Protein AF-A0A0K1E792-F1 (afdb_monomer_lite)

Secondary structure (DSSP, 8-state):
---------------S------STTSB-EEEE--SSS--EEEEEEESSSSPEEEEEEEE-SSSS-EEEEEEEE-GGG-S--EEEEEE-SSTTTT-EEEEEEETTEEEEEEE-SSTTPPPPPPEEEES-B-S--EEEE-SSTTTT-EEEEEEBTTSBEEEEEE-SSSTT--EEEEEEE-GGG-B--EEEEEEE-GGGTTEEEEEEEETTEEEEEEE-TTSPBPPPEEEEESB-S--EEEE-SSTTTT-EEEEEEBSSSSEEEEEE-TTSTT--EEEEEEE-GGG-S--EEEEE--TTS-TT-EEEEEEETTEEEEEEEETTEEEEEEEEEPPPPPPPPPPP----------PPPPPPPPPP---------------PPPP-PPPP------------------------------------------PPP--------PPPTTSPPSSEEEEEEEEEE---TTTS-SS-EEETTEEE---SSEEEEEEEEESSSEETPPBPSS--EEEEEEEPPPPPTTSSBSS-GGGGGGTTHHHHHHHHHTT-EEEEE--TTS-SSS-HHHHHHHHHHHHHHHHHH-SSTT-EEEEEEEEEEETTHHHHHHHHHH-TT-SS-EEEEEEESPPPGGG-----TT--SEEEEEE--SS-PPPPP---S---S-PPPPEEEEEETT--TTTT--SS-BPP----TTPPPHHHHHHHHHHHHHHHHHHHHH----HHHHHTSS--GGGGGG--EEEEE--

Organism: Chondromyces crocatus (NCBI:txid52)

InterPro domains:
  IPR017395 Chlorophyllase-like [PF07224] (533-620)
  IPR029058 Alpha/Beta hydrolase fold [G3DSA:3.40.50.1820] (470-738)
  IPR029058 Alpha/Beta hydrolase fold [SSF53474] (480-720)

pLDDT: mean 71.21, std 24.06, range [18.78, 97.94]

Sequence (747 aa):
MPPSKQRRVCAMPIRNSGFFVQSAGRGGFFLQDGAGRDGAELLVPLDGPPYGIAHHVLDTSSDPPVWRYVNTFGAELGPVDAVSLIRSNFGDPGNLEVAARAGDRLALFWRPAELGATWSSAYPLTSGVTGAPALIQGTWGHRGCFELVTPISAGGLAHWVRDNDTSGLPWRGPVLIGAGVGRLDAVALVQSNLGGAGHLEVIARRGDTLMHCWCGPDRVWSEPTEILSGVSGRPALLQGRTGKRGHFELVAPLKVAGVGHWVRDNDDPALPWRGPQIFATELGRCAEVSLLQRAGGPPSRLEAVVVAGDHVAHFSRDTAGWFRRAIFSSMPPPRPTPGPTATPGGPSSIRLPEAPSMPTESAAPSSTMRQEAVFEPPTGSPPSETTPPHAAPSPSTAPATSAVPSHIAPATSATPSHTAQVTKPEPVPHVRASSPAVPSPLRAGRHAAGFRRLTDVPLSEDACYADARPFEGLVYQSPERMTALLYYPAQASGEGAAVATEAPFPVVALAHTRRLQGEGGRDDTTQDYRQLSGLMAHLARHGFVVIAPDLSWLTPEEGPVRRAAALRDALAHLRAGSRGLLLADFERVGLLGHGLGGTAALGLALDRESLFDVRAVALLAPPDAAQSGHHLAGLPPTLELRSLTDGSLPERPHASSALADTVPAPRHLVTVPGVTPYGYTTSLDLQAPSGGASALPRRAQQQIAKAYVTAFFTHYLRGEDHLAWLSGDASLTELAELELQVHVEAR

Radius of gyration: 35.75 Å; chains: 1; bounding box: 99×103×109 Å

Foldseek 3Di:
DDDDDDDDPPPDDPPDDFDDPPDQQADKDKAQDPFPDRKIKIWHADPDPLGAIWIWMWAVVDVVIDIDTDDGDDSVLPGWRYKEWDFFVPAVVGKIKIWIDRPQWIWIWIWHPDDPTDIDHTDTDDGFFAEHKEWDFWDPDDRGKIWIWGWGNLFAIFIKIFDPVDPPRDIDDGDGAQSVVGGWYEKEWDFFCPPNGTKIWMWTHDPFWIWIWIADPVRDIDHTDTQDGFFAAYKYWDFFPPDPRGWIWIWTWGPWAFIFIWIQPPNDPVRHIDDGQGDRRLLTGWHDKYKDDDPPDDRQWIKMWTHHNQKIWIWIADPVGIDTDDIRGGDDDPDPDPDPDDDDDDDDDDDDDDDDDDDDDDDDDDDDDDDDDDDDDDDDDDDDDDDDDDDDDDDDDDDDDDDDDDDDDDDDDDDDDDDDDDDDDDDDDDDDDDDDDDDFLLDFFQFAKEKEKDFAQAADPLLFDPDWDDDPNDTFGDDRGWIKMKIAGANHYYYPGFHDPPDDFEEEQEEFDQADVPPFDDDDSQVRLQFQVVLNRSVRSNRYIYMGIRPSSPDLPDDLRNLLRRSLSRVVVCVSVVPDRRRYDQQQYEYEAAASRLSSRVNNQPPPSRSGPHQEYEYHAYDDCPPPPDDQPRGHEYEYEHEDDDDDDPDDPDDDDDDPDDFHHKYKYKYAYADDSSLLTDDDPTDWPPTPPTHDGSVLSVSVCSRQVSLRSCCRRVVRDSVCPRAVVDDDPVCPVRPMDIHMDGD

Structure (mmCIF, N/CA/C/O backbone):
data_AF-A0A0K1E792-F1
#
_entry.id   AF-A0A0K1E792-F1
#
loop_
_atom_site.group_PDB
_atom_site.id
_atom_site.type_symbol
_atom_site.label_atom_id
_atom_site.label_alt_id
_atom_site.label_comp_id
_atom_site.label_asym_id
_atom_site.label_entity_id
_atom_site.label_seq_id
_atom_site.pdbx_PDB_ins_code
_atom_site.Cartn_x
_atom_site.Cartn_y
_atom_site.Cartn_z
_atom_site.occupancy
_atom_site.B_iso_or_equiv
_atom_site.auth_seq_id
_atom_site.auth_comp_id
_atom_site.auth_asym_id
_atom_site.auth_atom_id
_atom_site.pdbx_PDB_model_num
ATOM 1 N N . MET A 1 1 ? 13.177 46.938 31.986 1.00 23.97 1 MET A N 1
ATOM 2 C CA . MET A 1 1 ? 12.196 47.386 30.971 1.00 23.97 1 MET A CA 1
ATOM 3 C C . MET A 1 1 ? 12.826 47.277 29.577 1.00 23.97 1 MET A C 1
ATOM 5 O O . MET A 1 1 ? 14.045 47.319 29.510 1.00 23.97 1 MET A O 1
ATOM 9 N N . PRO A 1 2 ? 12.018 47.029 28.529 1.00 42.31 2 PRO A N 1
ATOM 10 C CA . PRO A 1 2 ? 12.242 46.070 27.423 1.00 42.31 2 PRO A CA 1
ATOM 11 C C . PRO A 1 2 ? 12.508 46.823 26.077 1.00 42.31 2 PRO A C 1
ATOM 13 O O . PRO A 1 2 ? 12.921 47.977 26.181 1.00 42.31 2 PRO A O 1
ATOM 16 N N . PRO A 1 3 ? 12.247 46.317 24.835 1.00 43.00 3 PRO A N 1
ATOM 17 C CA . PRO A 1 3 ? 11.806 44.984 24.387 1.00 43.00 3 PRO A CA 1
ATOM 18 C C . PRO A 1 3 ? 12.484 44.373 23.127 1.00 43.00 3 PRO A C 1
ATOM 20 O O . PRO A 1 3 ? 13.166 45.013 22.331 1.00 43.00 3 PRO A O 1
ATOM 23 N N . SER A 1 4 ? 12.148 43.090 22.954 1.00 34.94 4 SER A N 1
ATOM 24 C CA . SER A 1 4 ? 12.093 42.228 21.762 1.00 34.94 4 SER A CA 1
ATOM 25 C C . SER A 1 4 ? 11.655 42.857 20.428 1.00 34.94 4 SER A C 1
ATOM 27 O O . SER A 1 4 ? 10.720 43.659 20.409 1.00 34.94 4 SER A O 1
ATOM 29 N N . LYS A 1 5 ? 12.139 42.298 19.303 1.00 30.56 5 LYS A N 1
ATOM 30 C CA . LYS A 1 5 ? 11.354 42.162 18.056 1.00 30.56 5 LYS A CA 1
ATOM 31 C C . LYS A 1 5 ? 11.603 40.821 17.350 1.00 30.56 5 LYS A C 1
ATOM 33 O O . LYS A 1 5 ? 12.658 40.594 16.772 1.00 30.56 5 LYS A O 1
ATOM 38 N N . GLN A 1 6 ? 10.560 39.988 17.352 1.00 31.11 6 GLN A N 1
ATOM 39 C CA . GLN A 1 6 ? 10.289 38.955 16.350 1.00 31.11 6 GLN A CA 1
ATOM 40 C C . GLN A 1 6 ? 10.282 39.555 14.934 1.00 31.11 6 GLN A C 1
ATOM 42 O O . GLN A 1 6 ? 9.722 40.635 14.721 1.00 31.11 6 GLN A O 1
ATOM 47 N N . ARG A 1 7 ? 10.752 38.795 13.940 1.00 25.19 7 ARG A N 1
ATOM 48 C CA . ARG A 1 7 ? 10.261 38.905 12.558 1.00 25.19 7 ARG A CA 1
ATOM 49 C C . ARG A 1 7 ? 9.974 37.521 11.975 1.00 25.19 7 ARG A C 1
ATOM 51 O O . ARG A 1 7 ? 10.865 36.824 11.521 1.00 25.19 7 ARG A O 1
ATOM 58 N N . ARG A 1 8 ? 8.682 37.183 12.051 1.00 22.83 8 ARG A N 1
ATOM 59 C CA . ARG A 1 8 ? 7.845 36.452 11.084 1.00 22.83 8 ARG A CA 1
ATOM 60 C C . ARG A 1 8 ? 8.597 35.599 10.053 1.00 22.83 8 ARG A C 1
ATOM 62 O O . ARG A 1 8 ? 9.017 36.115 9.021 1.00 22.83 8 ARG A O 1
ATOM 69 N N . VAL A 1 9 ? 8.604 34.285 10.269 1.00 22.42 9 VAL A N 1
ATOM 70 C CA . VAL A 1 9 ? 8.662 33.321 9.165 1.00 22.42 9 VAL A CA 1
ATOM 71 C C . VAL A 1 9 ? 7.281 33.333 8.520 1.00 22.42 9 VAL A C 1
ATOM 73 O O . VAL A 1 9 ? 6.304 32.828 9.068 1.00 22.42 9 VAL A O 1
ATOM 76 N N . CYS A 1 10 ? 7.187 34.032 7.394 1.00 19.72 10 CYS A N 1
ATOM 77 C CA . CYS A 1 10 ? 6.029 33.991 6.522 1.00 19.72 10 CYS A CA 1
ATOM 78 C C . CYS A 1 10 ? 6.083 32.639 5.801 1.00 19.72 10 CYS A C 1
ATOM 80 O O . CYS A 1 10 ? 6.812 32.492 4.824 1.00 19.72 10 CYS A O 1
ATOM 82 N N . ALA A 1 11 ? 5.357 31.640 6.304 1.00 25.50 11 ALA A N 1
ATOM 83 C CA . ALA A 1 11 ? 5.005 30.476 5.507 1.00 25.50 11 ALA A CA 1
ATOM 84 C C . ALA A 1 11 ? 4.045 30.963 4.412 1.00 25.50 11 ALA A C 1
ATOM 86 O O . ALA A 1 11 ? 2.841 31.088 4.635 1.00 25.50 11 ALA A O 1
ATOM 87 N N . MET A 1 12 ? 4.594 31.339 3.255 1.00 18.78 12 MET A N 1
ATOM 88 C CA . MET A 1 12 ? 3.795 31.498 2.048 1.00 18.78 12 MET A CA 1
ATOM 89 C C . MET A 1 12 ? 3.723 30.151 1.321 1.00 18.78 12 MET A C 1
ATOM 91 O O . MET A 1 12 ? 4.742 29.477 1.174 1.00 18.78 12 MET A O 1
ATOM 95 N N . PRO A 1 13 ? 2.515 29.742 0.905 1.00 23.14 13 PRO A N 1
ATOM 96 C CA . PRO A 1 13 ? 2.247 28.424 0.357 1.00 23.14 13 PRO A CA 1
ATOM 97 C C . PRO A 1 13 ? 2.911 28.253 -1.007 1.00 23.14 13 PRO A C 1
ATOM 99 O O . PRO A 1 13 ? 2.948 29.186 -1.811 1.00 23.14 13 PRO A O 1
ATOM 102 N N . ILE A 1 14 ? 3.351 27.025 -1.282 1.00 25.30 14 ILE A N 1
ATOM 103 C CA . ILE A 1 14 ? 3.691 26.549 -2.622 1.00 25.30 14 ILE A CA 1
ATOM 104 C C . ILE A 1 14 ? 2.442 26.747 -3.494 1.00 25.30 14 ILE A C 1
ATOM 106 O O . ILE A 1 14 ? 1.490 25.973 -3.436 1.00 25.30 14 ILE A O 1
ATOM 110 N N . ARG A 1 15 ? 2.401 27.839 -4.260 1.00 22.69 15 ARG A N 1
ATOM 111 C CA . ARG A 1 15 ? 1.399 28.083 -5.300 1.00 22.69 15 ARG A CA 1
ATOM 112 C C . ARG A 1 15 ? 2.082 27.938 -6.655 1.00 22.69 15 ARG A C 1
ATOM 114 O O . ARG A 1 15 ? 3.067 28.617 -6.920 1.00 22.69 15 ARG A O 1
ATOM 121 N N . ASN A 1 16 ? 1.470 27.104 -7.496 1.00 24.84 16 ASN A N 1
ATOM 122 C CA . ASN A 1 16 ? 1.711 26.892 -8.930 1.00 24.84 16 ASN A CA 1
ATOM 123 C C . ASN A 1 16 ? 2.831 25.911 -9.321 1.00 24.84 16 ASN A C 1
ATOM 125 O O . ASN A 1 16 ? 3.902 26.299 -9.770 1.00 24.84 16 ASN A O 1
ATOM 129 N N . SER A 1 17 ? 2.511 24.618 -9.271 1.00 24.75 17 SER A N 1
ATOM 130 C CA . SER A 1 17 ? 2.875 23.633 -10.308 1.00 24.75 17 SER A CA 1
ATOM 131 C C . SER A 1 17 ? 2.086 22.352 -10.031 1.00 24.75 17 SER A C 1
ATOM 133 O O . SER A 1 17 ? 2.505 21.485 -9.272 1.00 24.75 17 SER A O 1
ATOM 135 N N . GLY A 1 18 ? 0.859 22.289 -10.558 1.00 21.92 18 GLY A N 1
ATOM 136 C CA . GLY A 1 18 ? 0.007 21.110 -10.424 1.00 21.92 18 GLY A CA 1
ATOM 137 C C . GLY A 1 18 ? 0.674 19.910 -11.089 1.00 21.92 18 GLY A C 1
ATOM 138 O O . GLY A 1 18 ? 0.896 19.919 -12.296 1.00 21.92 18 GLY A O 1
ATOM 139 N N . PHE A 1 19 ? 1.002 18.896 -10.295 1.00 26.41 19 PHE A N 1
ATOM 140 C CA . PHE A 1 19 ? 1.343 17.575 -10.800 1.00 26.41 19 PHE A CA 1
ATOM 141 C C . PHE A 1 19 ? 0.073 16.951 -11.384 1.00 26.41 19 PHE A C 1
ATOM 143 O O . PHE A 1 19 ? -0.918 16.822 -10.674 1.00 26.41 19 PHE A O 1
ATOM 150 N N . PHE A 1 20 ? 0.089 16.566 -12.658 1.00 24.02 20 PHE A N 1
ATOM 151 C CA . PHE A 1 20 ? -0.964 15.745 -13.253 1.00 24.02 20 PHE A CA 1
ATOM 152 C C . PHE A 1 20 ? -0.427 14.336 -13.471 1.00 24.02 20 PHE A C 1
ATOM 154 O O . PHE A 1 20 ? 0.355 14.102 -14.388 1.00 24.02 20 PHE A O 1
ATOM 161 N N . VAL A 1 21 ? -0.867 13.400 -12.634 1.00 28.83 21 VAL A N 1
ATOM 162 C CA . VAL A 1 21 ? -1.005 11.998 -13.034 1.00 28.83 21 VAL A CA 1
ATOM 163 C C . VAL A 1 21 ? -2.502 11.795 -13.165 1.00 28.83 21 VAL A C 1
ATOM 165 O O . VAL A 1 21 ? -3.192 11.570 -12.177 1.00 28.83 21 VAL A O 1
ATOM 168 N N . GLN A 1 22 ? -3.020 12.026 -14.368 1.00 23.92 22 GLN A N 1
ATOM 169 C CA . GLN A 1 22 ? -4.404 11.702 -14.673 1.00 23.92 22 GLN A CA 1
ATOM 170 C C . GLN A 1 22 ? -4.439 10.239 -15.144 1.00 23.92 22 GLN A C 1
ATOM 172 O O . GLN A 1 22 ? -3.540 9.781 -15.839 1.00 23.92 22 GLN A O 1
ATOM 177 N N . SER A 1 23 ? -5.454 9.529 -14.657 1.00 24.78 23 SER A N 1
ATOM 178 C CA . SER A 1 23 ? -5.767 8.102 -14.796 1.00 24.78 23 SER A CA 1
ATOM 179 C C . SER A 1 23 ? -4.925 7.081 -14.009 1.00 24.78 23 SER A C 1
ATOM 181 O O . SER A 1 23 ? -3.778 6.730 -14.291 1.00 24.78 23 SER A O 1
ATOM 183 N N . ALA A 1 24 ? -5.610 6.487 -13.029 1.00 30.39 24 ALA A N 1
ATOM 184 C CA . ALA A 1 24 ? -5.296 5.177 -12.490 1.00 30.39 24 ALA A CA 1
ATOM 185 C C . ALA A 1 24 ? -5.201 4.152 -13.638 1.00 30.39 24 ALA A C 1
ATOM 187 O O . ALA A 1 24 ? -6.202 3.834 -14.278 1.00 30.39 24 ALA A O 1
ATOM 188 N N . GLY A 1 25 ? -3.999 3.620 -13.878 1.00 35.12 25 GLY A N 1
ATOM 189 C CA . GLY A 1 25 ? -3.776 2.479 -14.774 1.00 35.12 25 GLY A CA 1
ATOM 190 C C . GLY A 1 25 ? -2.860 2.720 -15.976 1.00 35.12 25 GLY A C 1
ATOM 191 O O . GLY A 1 25 ? -2.618 1.762 -16.712 1.00 35.12 25 GLY A O 1
ATOM 192 N N . ARG A 1 26 ? -2.324 3.934 -16.177 1.00 44.22 26 ARG A N 1
ATOM 193 C CA . ARG A 1 26 ? -1.381 4.222 -17.270 1.00 44.22 26 ARG A CA 1
ATOM 194 C C . ARG A 1 26 ? -0.006 4.632 -16.743 1.00 44.22 26 ARG A C 1
ATOM 196 O O . ARG A 1 26 ? 0.200 5.745 -16.276 1.00 44.22 26 ARG A O 1
ATOM 203 N N . GLY A 1 27 ? 0.928 3.682 -16.739 1.00 43.84 27 GLY A N 1
ATOM 204 C CA . GLY A 1 27 ? 2.212 3.785 -16.044 1.00 43.84 27 GLY A CA 1
ATOM 205 C C . GLY A 1 27 ? 3.095 4.943 -16.524 1.00 43.84 27 GLY A C 1
ATOM 206 O O . GLY A 1 27 ? 3.544 4.946 -17.669 1.00 43.84 27 GLY A O 1
ATOM 207 N N . GLY A 1 28 ? 3.410 5.872 -15.619 1.00 41.88 28 GLY A N 1
ATOM 208 C CA . GLY A 1 28 ? 4.528 6.814 -15.736 1.00 41.88 28 GLY A CA 1
ATOM 209 C C . GLY A 1 28 ? 5.794 6.232 -15.101 1.00 41.88 28 GLY A C 1
ATOM 210 O O . GLY A 1 28 ? 5.718 5.463 -14.138 1.00 41.88 28 GLY A O 1
ATOM 211 N N . PHE A 1 29 ? 6.964 6.547 -15.653 1.00 51.12 29 PHE A N 1
ATOM 212 C CA . PHE A 1 29 ? 8.249 6.057 -15.143 1.00 51.12 29 PHE A CA 1
ATOM 213 C C . PHE A 1 29 ? 9.152 7.223 -14.739 1.00 51.12 29 PHE A C 1
ATOM 215 O O . PHE A 1 29 ? 9.242 8.236 -15.432 1.00 51.12 29 PHE A O 1
ATOM 222 N N . PHE A 1 30 ? 9.827 7.027 -13.606 1.00 50.97 30 PHE A N 1
ATOM 223 C CA . PHE A 1 30 ? 10.817 7.926 -13.020 1.00 50.97 30 PHE A CA 1
ATOM 224 C C . PHE A 1 30 ? 12.214 7.360 -13.282 1.00 50.97 30 PHE A C 1
ATOM 226 O O . PHE A 1 30 ? 12.461 6.199 -12.955 1.00 50.97 30 PHE A O 1
ATOM 233 N N . LEU A 1 31 ? 13.128 8.174 -13.809 1.00 48.94 31 LEU A N 1
ATOM 234 C CA . LEU A 1 31 ? 14.551 7.852 -13.894 1.00 48.94 31 LEU A CA 1
ATOM 235 C C . LEU A 1 31 ? 15.341 8.905 -13.108 1.00 48.94 31 LEU A C 1
ATOM 237 O O . LEU A 1 31 ? 15.266 10.096 -13.403 1.00 48.94 31 LEU A O 1
ATOM 241 N N . GLN A 1 32 ? 16.106 8.476 -12.105 1.00 44.28 32 GLN A N 1
ATOM 242 C CA . GLN A 1 32 ? 17.113 9.328 -11.471 1.00 44.28 32 GLN A CA 1
ATOM 243 C C . GLN A 1 32 ? 18.406 9.233 -12.285 1.00 44.28 32 GLN A C 1
ATOM 245 O O . GLN A 1 32 ? 18.851 8.124 -12.585 1.00 44.28 32 GLN A O 1
ATOM 250 N N . ASP A 1 33 ? 18.992 10.373 -12.658 1.00 41.88 33 ASP A N 1
ATOM 251 C CA . ASP A 1 33 ? 20.200 10.387 -13.476 1.00 41.88 33 ASP A CA 1
ATOM 252 C C . ASP A 1 33 ? 21.388 9.796 -12.703 1.00 41.88 33 ASP A C 1
ATOM 254 O O . ASP A 1 33 ? 21.768 10.260 -11.626 1.00 41.88 33 ASP A O 1
ATOM 258 N N . GLY A 1 34 ? 21.964 8.734 -13.259 1.00 38.75 34 GLY A N 1
ATOM 259 C CA . GLY A 1 34 ? 23.165 8.078 -12.767 1.00 38.75 34 GLY A CA 1
ATOM 260 C C . GLY A 1 34 ? 24.405 8.577 -13.501 1.00 38.75 34 GLY A C 1
ATOM 261 O O . GLY A 1 34 ? 25.128 7.758 -14.049 1.00 38.75 34 GLY A O 1
ATOM 262 N N . ALA A 1 35 ? 24.647 9.889 -13.564 1.00 33.94 35 ALA A N 1
ATOM 263 C CA . ALA A 1 35 ? 25.841 10.424 -14.235 1.00 33.94 35 ALA A CA 1
ATOM 264 C C . ALA A 1 35 ? 26.279 11.816 -13.734 1.00 33.94 35 ALA A C 1
ATOM 266 O O . ALA A 1 35 ? 26.558 12.718 -14.520 1.00 33.94 35 ALA A O 1
ATOM 267 N N . GLY A 1 36 ? 26.357 12.021 -12.414 1.00 38.41 36 GLY A N 1
ATOM 268 C CA . GLY A 1 36 ? 27.089 13.166 -11.843 1.00 38.41 36 GLY A CA 1
ATOM 269 C C . GLY A 1 36 ? 26.493 14.560 -12.098 1.00 38.41 36 GLY A C 1
ATOM 270 O O . GLY A 1 36 ? 27.153 15.557 -11.811 1.00 38.41 36 GLY A O 1
ATOM 271 N N . ARG A 1 37 ? 25.255 14.650 -12.594 1.00 46.81 37 ARG A N 1
ATOM 272 C CA . ARG A 1 37 ? 24.419 15.855 -12.518 1.00 46.81 37 ARG A CA 1
ATOM 273 C C . ARG A 1 37 ? 23.189 15.540 -11.675 1.00 46.81 37 ARG A C 1
ATOM 275 O O . ARG A 1 37 ? 22.572 14.497 -11.863 1.00 46.81 37 ARG A O 1
ATOM 282 N N . ASP A 1 38 ? 22.829 16.447 -10.773 1.00 48.81 38 ASP A N 1
ATOM 283 C CA . ASP A 1 38 ? 21.662 16.361 -9.884 1.00 48.81 38 ASP A CA 1
ATOM 284 C C . ASP A 1 38 ? 20.324 16.548 -10.643 1.00 48.81 38 ASP A C 1
ATOM 286 O O . ASP A 1 38 ? 19.498 17.370 -10.257 1.00 48.81 38 ASP A O 1
ATOM 290 N N . GLY A 1 39 ? 20.110 15.843 -11.759 1.00 58.69 39 GLY A N 1
ATOM 291 C CA . GLY A 1 39 ? 18.881 15.890 -12.560 1.00 58.69 39 GLY A CA 1
ATOM 292 C C . GLY A 1 39 ? 18.064 14.599 -12.445 1.00 58.69 39 GLY A C 1
ATOM 293 O O . GLY A 1 39 ? 18.611 13.513 -12.273 1.00 58.69 39 GLY A O 1
ATOM 294 N N . ALA A 1 40 ? 16.740 14.695 -12.542 1.00 67.50 40 ALA A N 1
ATOM 295 C CA . ALA A 1 40 ? 15.846 13.540 -12.660 1.00 67.50 40 ALA A CA 1
ATOM 296 C C . ALA A 1 40 ? 14.927 13.725 -13.871 1.00 67.50 40 ALA A C 1
ATOM 298 O O . ALA A 1 40 ? 14.571 14.852 -14.203 1.00 67.50 40 ALA A O 1
ATOM 299 N N . GLU A 1 41 ? 14.547 12.628 -14.517 1.00 75.62 41 GLU A N 1
ATOM 300 C CA . GLU A 1 41 ? 13.734 12.607 -15.734 1.00 75.62 41 GLU A CA 1
ATOM 301 C C . GLU A 1 41 ? 12.404 11.893 -15.461 1.00 75.62 41 GLU A C 1
ATOM 303 O O . GLU A 1 41 ? 12.357 10.870 -14.767 1.00 75.62 41 GLU A O 1
ATOM 308 N N . LEU A 1 42 ? 11.315 12.426 -16.016 1.00 74.19 42 LEU A N 1
ATOM 309 C CA . LEU A 1 42 ? 9.962 11.895 -15.854 1.00 74.19 42 LEU A CA 1
ATOM 310 C C . LEU A 1 42 ? 9.226 11.867 -17.196 1.00 74.19 42 LEU A C 1
ATOM 312 O O . LEU A 1 42 ? 9.126 12.886 -17.884 1.00 74.19 42 LEU A O 1
ATOM 316 N N . LEU A 1 43 ? 8.660 10.706 -17.530 1.00 79.25 43 LEU A N 1
ATOM 317 C CA . LEU A 1 43 ? 7.780 10.527 -18.685 1.00 79.25 43 LEU A CA 1
ATOM 318 C C . LEU A 1 43 ? 6.351 10.219 -18.247 1.00 79.25 43 LEU A C 1
ATOM 320 O O . LEU A 1 43 ? 6.124 9.328 -17.424 1.00 79.25 43 LEU A O 1
ATOM 324 N N . VAL A 1 44 ? 5.396 10.935 -18.839 1.00 76.31 44 VAL A N 1
ATOM 325 C CA . VAL A 1 44 ? 3.969 10.845 -18.511 1.00 76.31 44 VAL A CA 1
ATOM 326 C C . VAL A 1 44 ? 3.163 10.599 -19.790 1.00 76.31 44 VAL A C 1
ATOM 328 O O . VAL A 1 44 ? 3.143 11.473 -20.660 1.00 76.31 44 VAL A O 1
ATOM 331 N N . PRO A 1 45 ? 2.506 9.435 -19.944 1.00 80.94 45 PRO A N 1
ATOM 332 C CA . PRO A 1 45 ? 1.537 9.224 -21.017 1.00 80.94 45 PRO A CA 1
ATOM 333 C C . PRO A 1 45 ? 0.373 10.222 -20.932 1.00 80.94 45 PRO A C 1
ATOM 335 O O . PRO A 1 45 ? -0.103 10.532 -19.842 1.00 80.94 45 PRO A O 1
ATOM 338 N N . LEU A 1 46 ? -0.086 10.730 -22.076 1.00 75.81 46 LEU A N 1
ATOM 339 C CA . LEU A 1 46 ? -1.165 11.717 -22.148 1.00 75.81 46 LEU A CA 1
ATOM 340 C C . LEU A 1 46 ? -2.520 11.060 -22.445 1.00 75.81 46 LEU A C 1
ATOM 342 O O . LEU A 1 46 ? -2.676 10.331 -23.427 1.00 75.81 46 LEU A O 1
ATOM 346 N N . ASP A 1 47 ? -3.523 11.385 -21.626 1.00 65.56 47 ASP A N 1
ATOM 347 C CA . ASP A 1 47 ? -4.876 10.809 -21.693 1.00 65.56 47 ASP A CA 1
ATOM 348 C C . ASP A 1 47 ? -5.819 11.483 -22.697 1.00 65.56 47 ASP A C 1
ATOM 350 O O . ASP A 1 47 ? -6.943 11.023 -22.915 1.00 65.56 47 ASP A O 1
ATOM 354 N N . GLY A 1 48 ? -5.374 12.560 -23.337 1.00 70.06 48 GLY A N 1
ATOM 355 C CA . GLY A 1 48 ? -6.167 13.315 -24.294 1.00 70.06 48 GLY A CA 1
ATOM 356 C C . GLY A 1 48 ? -5.299 14.022 -25.329 1.00 70.06 48 GLY A C 1
ATOM 357 O O . GLY A 1 48 ? -4.080 14.048 -25.189 1.00 70.06 48 GLY A O 1
ATOM 358 N N . PRO A 1 49 ? -5.915 14.582 -26.381 1.00 70.56 49 PRO A N 1
ATOM 359 C CA . PRO A 1 49 ? -5.197 15.322 -27.403 1.00 70.56 49 PRO A CA 1
ATOM 360 C C . PRO A 1 49 ? -4.527 16.596 -26.832 1.00 70.56 49 PRO A C 1
ATOM 362 O O . PRO A 1 49 ? -5.180 17.338 -26.096 1.00 70.56 49 PRO A O 1
ATOM 365 N N . PRO A 1 50 ? -3.268 16.894 -27.213 1.00 70.81 50 PRO A N 1
ATOM 366 C CA . PRO A 1 50 ? -2.423 16.068 -28.076 1.00 70.81 50 PRO A CA 1
ATOM 367 C C . PRO A 1 50 ? -1.997 14.771 -27.368 1.00 70.81 50 PRO A C 1
ATOM 369 O O . PRO A 1 50 ? -1.474 14.812 -26.260 1.00 70.81 50 PRO A O 1
ATOM 372 N N . TYR A 1 51 ? -2.231 13.625 -28.020 1.00 83.12 51 TYR A N 1
ATOM 373 C CA . TYR A 1 51 ? -1.815 12.321 -27.503 1.00 83.12 51 TYR A CA 1
ATOM 374 C C . TYR A 1 51 ? -0.283 12.208 -27.486 1.00 83.12 51 TYR A C 1
ATOM 376 O O . TYR A 1 51 ? 0.413 13.017 -28.103 1.00 83.12 51 TYR A O 1
ATOM 384 N N . GLY A 1 52 ? 0.240 11.175 -26.826 1.00 86.50 52 GLY A N 1
ATOM 385 C CA . GLY A 1 52 ? 1.669 10.873 -26.787 1.00 86.50 52 GLY A CA 1
ATOM 386 C C . GLY A 1 52 ? 2.208 10.819 -25.363 1.00 86.50 52 GLY A C 1
ATOM 387 O O . GLY A 1 52 ? 1.524 10.374 -24.442 1.00 86.50 52 GLY A O 1
ATOM 388 N N . ILE A 1 53 ? 3.459 11.237 -25.203 1.00 87.19 53 ILE A N 1
ATOM 389 C CA . ILE A 1 53 ? 4.234 11.128 -23.968 1.00 87.19 53 ILE A CA 1
ATOM 390 C C . ILE A 1 53 ? 4.849 12.493 -23.671 1.00 87.19 53 ILE A C 1
ATOM 392 O O . ILE A 1 53 ? 5.621 13.012 -24.478 1.00 87.19 53 ILE A O 1
ATOM 396 N N . ALA A 1 54 ? 4.525 13.067 -22.516 1.00 85.12 54 ALA A N 1
ATOM 397 C CA . ALA A 1 54 ? 5.134 14.296 -22.032 1.00 85.12 54 ALA A CA 1
ATOM 398 C C . ALA A 1 54 ? 6.429 14.000 -21.268 1.00 85.12 54 ALA A C 1
ATOM 400 O O . ALA A 1 54 ? 6.458 13.165 -20.361 1.00 85.12 54 ALA A O 1
ATOM 401 N N . HIS A 1 55 ? 7.490 14.721 -21.613 1.00 85.31 55 HIS A N 1
ATOM 402 C CA . HIS A 1 55 ? 8.810 14.628 -21.000 1.00 85.31 55 HIS A CA 1
ATOM 403 C C . HIS A 1 55 ? 9.050 15.819 -20.071 1.00 85.31 55 HIS A C 1
ATOM 405 O O . HIS A 1 55 ? 8.863 16.971 -20.464 1.00 85.31 55 HIS A O 1
ATOM 411 N N . HIS A 1 56 ? 9.466 15.536 -18.837 1.00 77.25 56 HIS A N 1
ATOM 412 C CA . HIS A 1 56 ? 9.795 16.524 -17.818 1.00 77.25 56 HIS A CA 1
ATOM 413 C C . HIS A 1 56 ? 11.172 16.255 -17.205 1.00 77.25 56 HIS A C 1
ATOM 415 O O . HIS A 1 56 ? 11.545 15.100 -17.011 1.00 77.25 56 HIS A O 1
ATOM 421 N N . VAL A 1 57 ? 11.872 17.326 -16.829 1.00 77.62 57 VAL A N 1
ATOM 422 C CA . VAL A 1 57 ? 13.170 17.297 -16.133 1.00 77.62 57 VAL A CA 1
ATOM 423 C C . VAL A 1 57 ? 13.024 17.982 -14.775 1.00 77.62 57 VAL A C 1
ATOM 425 O O . VAL A 1 57 ? 12.382 19.028 -14.677 1.00 77.62 57 VAL A O 1
ATOM 428 N N . LEU A 1 58 ? 13.628 17.431 -13.726 1.00 67.12 58 LEU A N 1
ATOM 429 C CA . LEU A 1 58 ? 13.730 18.075 -12.420 1.00 67.12 58 LEU A CA 1
ATOM 430 C C . LEU A 1 58 ? 14.826 19.145 -12.450 1.00 67.12 58 LEU A C 1
ATOM 432 O O . LEU A 1 58 ? 16.008 18.832 -12.580 1.00 67.12 58 LEU A O 1
ATOM 436 N N . ASP A 1 59 ? 14.429 20.403 -12.294 1.00 68.44 59 ASP A N 1
ATOM 437 C CA . ASP A 1 59 ? 15.330 21.528 -12.085 1.00 68.44 59 ASP A CA 1
ATOM 438 C C . ASP A 1 59 ? 15.662 21.642 -10.592 1.00 68.44 59 ASP A C 1
ATOM 440 O O . ASP A 1 59 ? 14.831 22.047 -9.776 1.00 68.44 59 ASP A O 1
ATOM 444 N N . THR A 1 60 ? 16.884 21.251 -10.237 1.00 64.88 60 THR A N 1
ATOM 445 C CA . THR A 1 60 ? 17.428 21.341 -8.875 1.00 64.88 60 THR A CA 1
ATOM 446 C C . THR A 1 60 ? 18.142 22.659 -8.594 1.00 64.88 60 THR A C 1
ATOM 448 O O . THR A 1 60 ? 18.585 22.879 -7.469 1.00 64.88 60 THR A O 1
ATOM 451 N N . SER A 1 61 ? 18.226 23.566 -9.577 1.00 66.00 61 SER A N 1
ATOM 452 C CA . SER A 1 61 ? 18.786 24.907 -9.366 1.00 66.00 61 SER A CA 1
ATOM 453 C C . SER A 1 61 ? 17.835 25.840 -8.603 1.00 66.00 61 SER A C 1
ATOM 455 O O . SER A 1 61 ? 18.262 26.879 -8.098 1.00 66.00 61 SER A O 1
ATOM 457 N N . SER A 1 62 ? 16.556 25.470 -8.489 1.00 50.69 62 SER A N 1
ATOM 458 C CA . SER A 1 62 ? 15.563 26.148 -7.655 1.00 50.69 62 SER A CA 1
ATOM 459 C C . SER A 1 62 ? 15.413 25.472 -6.287 1.00 50.69 62 SER A C 1
ATOM 461 O O . SER A 1 62 ? 15.468 24.248 -6.197 1.00 50.69 62 SER A O 1
ATOM 463 N N . ASP A 1 63 ? 15.151 26.259 -5.237 1.00 54.81 63 ASP A N 1
ATOM 464 C CA . ASP A 1 63 ? 14.762 25.764 -3.909 1.00 54.81 63 ASP A CA 1
ATOM 465 C C . ASP A 1 63 ? 13.351 26.282 -3.543 1.00 54.81 63 ASP A C 1
ATOM 467 O O . ASP A 1 63 ? 13.172 27.498 -3.399 1.00 54.81 63 ASP A O 1
ATOM 471 N N . PRO A 1 64 ? 12.327 25.409 -3.440 1.00 49.97 64 PRO A N 1
ATOM 472 C CA . PRO A 1 64 ? 12.388 23.962 -3.669 1.00 49.97 64 PRO A CA 1
ATOM 473 C C . PRO A 1 64 ? 12.615 23.604 -5.156 1.00 49.97 64 PRO A C 1
ATOM 475 O O . PRO A 1 64 ? 12.313 24.414 -6.038 1.00 49.97 64 PRO A O 1
ATOM 478 N N . PRO A 1 65 ? 13.123 22.395 -5.461 1.00 53.75 65 PRO A N 1
ATOM 479 C CA . PRO A 1 65 ? 13.317 21.927 -6.834 1.00 53.75 65 PRO A CA 1
ATOM 480 C C . PRO A 1 65 ? 11.981 21.807 -7.581 1.00 53.75 65 PRO A C 1
ATOM 482 O O . PRO A 1 65 ? 10.958 21.452 -6.989 1.00 53.75 65 PRO A O 1
ATOM 485 N N . VAL A 1 66 ? 11.980 22.097 -8.886 1.00 58.00 66 VAL A N 1
ATOM 486 C CA . VAL A 1 66 ? 10.757 22.193 -9.705 1.00 58.00 66 VAL A CA 1
ATOM 487 C C . VAL A 1 66 ? 10.869 21.326 -10.956 1.00 58.00 66 VAL A C 1
ATOM 489 O O . VAL A 1 66 ? 11.874 21.354 -11.656 1.00 58.00 66 VAL A O 1
ATOM 492 N N . TRP A 1 67 ? 9.817 20.579 -11.293 1.00 63.38 67 TRP A N 1
ATOM 493 C CA . TRP A 1 67 ? 9.748 19.865 -12.571 1.00 63.38 67 TRP A CA 1
ATOM 494 C C . TRP A 1 67 ? 9.420 20.822 -13.715 1.00 63.38 67 TRP A C 1
ATOM 496 O O . TRP A 1 67 ? 8.451 21.581 -13.654 1.00 63.38 67 TRP A O 1
ATOM 506 N N . ARG A 1 68 ? 10.204 20.762 -14.789 1.00 70.94 68 ARG A N 1
ATOM 507 C CA . ARG A 1 68 ? 10.000 21.542 -16.009 1.00 70.94 68 ARG A CA 1
ATOM 508 C C . ARG A 1 68 ? 9.575 20.638 -17.148 1.00 70.94 68 ARG A C 1
ATOM 510 O O . ARG A 1 68 ? 10.229 19.639 -17.426 1.00 70.94 68 ARG A O 1
ATOM 517 N N . TYR A 1 69 ? 8.504 21.028 -17.826 1.00 81.25 69 TYR A N 1
ATOM 518 C CA . TYR A 1 69 ? 8.112 20.433 -19.097 1.00 81.25 69 TYR A CA 1
ATOM 519 C C . TYR A 1 69 ? 9.178 20.711 -20.163 1.00 81.25 69 TYR A C 1
ATOM 521 O O . TYR A 1 69 ? 9.617 21.853 -20.318 1.00 81.25 69 TYR A O 1
ATOM 529 N N . VAL A 1 70 ? 9.573 19.669 -20.891 1.00 83.81 70 VAL A N 1
ATOM 530 C CA . VAL A 1 70 ? 10.534 19.736 -21.997 1.00 83.81 70 VAL A CA 1
ATOM 531 C C . VAL A 1 70 ? 9.784 19.761 -23.320 1.00 83.81 70 VAL A C 1
ATOM 533 O O . VAL A 1 70 ? 9.848 20.739 -24.063 1.00 83.81 70 VAL A O 1
ATOM 536 N N . ASN A 1 71 ? 9.074 18.677 -23.625 1.00 85.62 71 ASN A N 1
ATOM 537 C CA . ASN A 1 71 ? 8.314 18.496 -24.854 1.00 85.62 71 ASN A CA 1
ATOM 538 C C . ASN A 1 71 ? 7.324 17.325 -24.725 1.00 85.62 71 ASN A C 1
ATOM 540 O O . ASN A 1 71 ? 7.254 16.649 -23.700 1.00 85.62 71 ASN A O 1
ATOM 544 N N . THR A 1 72 ? 6.561 17.099 -25.792 1.00 89.44 72 THR A N 1
ATOM 545 C CA . THR A 1 72 ? 5.712 15.921 -25.983 1.00 89.44 72 THR A CA 1
ATOM 546 C C . THR A 1 72 ? 6.155 15.218 -27.261 1.00 89.44 72 THR A C 1
ATOM 548 O O . THR A 1 72 ? 6.465 15.887 -28.248 1.00 89.44 72 THR A O 1
ATOM 551 N N . PHE A 1 73 ? 6.188 13.887 -27.254 1.00 92.69 73 PHE A N 1
ATOM 552 C CA . PHE A 1 73 ? 6.558 13.059 -28.405 1.00 92.69 73 PHE A CA 1
ATOM 553 C C . PHE A 1 73 ? 5.640 11.836 -28.532 1.00 92.69 73 PHE A C 1
ATOM 555 O O . PHE A 1 73 ? 4.849 11.552 -27.634 1.00 92.69 73 PHE A O 1
ATOM 562 N N . GLY A 1 74 ? 5.719 11.111 -29.652 1.00 92.19 74 GLY A N 1
ATOM 563 C CA . GLY A 1 74 ? 4.960 9.871 -29.845 1.00 92.19 74 GLY A CA 1
ATOM 564 C C . GLY A 1 74 ? 3.459 10.067 -30.090 1.00 92.19 74 GLY A C 1
ATOM 565 O O . GLY A 1 74 ? 2.687 9.128 -29.899 1.00 92.19 74 GLY A O 1
ATOM 566 N N . ALA A 1 75 ? 3.022 11.264 -30.494 1.00 91.12 75 ALA A N 1
ATOM 567 C CA . ALA A 1 75 ? 1.614 11.559 -30.773 1.00 91.12 75 ALA A CA 1
ATOM 568 C C . ALA A 1 75 ? 1.023 10.662 -31.877 1.00 91.12 75 ALA A C 1
ATOM 570 O O . ALA A 1 75 ? -0.174 10.373 -31.872 1.00 91.12 75 ALA A O 1
ATOM 571 N N . GLU A 1 76 ? 1.867 10.174 -32.790 1.00 90.69 76 GLU A N 1
ATOM 572 C CA . GLU A 1 76 ? 1.520 9.227 -33.850 1.00 90.69 76 GLU A CA 1
ATOM 573 C C . GLU A 1 76 ? 1.030 7.868 -33.328 1.00 90.69 76 GLU A C 1
ATOM 575 O O . GLU A 1 76 ? 0.346 7.139 -34.049 1.00 90.69 76 GLU A O 1
ATOM 580 N N . LEU A 1 77 ? 1.341 7.520 -32.074 1.00 89.75 77 LEU A N 1
ATOM 581 C CA . LEU A 1 77 ? 0.860 6.287 -31.452 1.00 89.75 77 LEU A CA 1
ATOM 582 C C . LEU A 1 77 ? -0.604 6.377 -31.006 1.00 89.75 77 LEU A C 1
ATOM 584 O O . LEU A 1 77 ? -1.229 5.335 -30.785 1.00 89.75 77 LEU A O 1
ATOM 588 N N . GLY A 1 78 ? -1.156 7.589 -30.895 1.00 88.12 78 GLY A N 1
ATOM 589 C CA . GLY A 1 78 ? -2.417 7.827 -30.201 1.00 88.12 78 GLY A CA 1
ATOM 590 C C . GLY A 1 78 ? -2.258 7.653 -28.682 1.00 88.12 78 GLY A C 1
ATOM 591 O O . GLY A 1 78 ? -1.186 7.947 -28.149 1.00 88.12 78 GLY A O 1
ATOM 592 N N . PRO A 1 79 ? -3.306 7.209 -27.963 1.00 85.19 79 PRO A N 1
ATOM 593 C CA . PRO A 1 79 ? -3.235 6.984 -26.521 1.00 85.19 79 PRO A CA 1
ATOM 594 C C . PRO A 1 79 ? -2.120 5.997 -26.153 1.00 85.19 79 PRO A C 1
ATOM 596 O O . PRO A 1 79 ? -2.129 4.842 -26.583 1.00 85.19 79 PRO A O 1
ATOM 599 N N . VAL A 1 80 ? -1.172 6.458 -25.340 1.00 85.56 80 VAL A N 1
ATOM 600 C CA . VAL A 1 80 ? -0.102 5.627 -24.782 1.00 85.56 80 VAL A CA 1
ATOM 601 C C . VAL A 1 80 ? -0.541 5.143 -23.405 1.00 85.56 80 VAL A C 1
ATOM 603 O O . VAL A 1 80 ? -1.032 5.921 -22.593 1.00 85.56 80 VAL A O 1
ATOM 606 N N . ASP A 1 81 ? -0.371 3.852 -23.138 1.00 82.31 81 ASP A N 1
ATOM 607 C CA . ASP A 1 81 ? -0.794 3.238 -21.883 1.00 82.31 81 ASP A CA 1
ATOM 608 C C . ASP A 1 81 ? 0.356 3.055 -20.881 1.00 82.31 81 ASP A C 1
ATOM 610 O O . ASP A 1 81 ? 0.108 2.998 -19.682 1.00 82.31 81 ASP A O 1
ATOM 614 N N . ALA A 1 82 ? 1.607 2.892 -21.326 1.00 82.38 82 ALA A N 1
ATOM 615 C CA . ALA A 1 82 ? 2.752 2.691 -20.426 1.00 82.38 82 ALA A CA 1
ATOM 616 C C . ALA A 1 82 ? 4.098 2.948 -21.120 1.00 82.38 82 ALA A C 1
ATOM 618 O O . ALA A 1 82 ? 4.216 2.681 -22.316 1.00 82.38 82 ALA A O 1
ATOM 619 N N . VAL A 1 83 ? 5.123 3.397 -20.377 1.00 85.00 83 VAL A N 1
ATOM 620 C CA . VAL A 1 83 ? 6.429 3.813 -20.946 1.00 85.00 83 VAL A CA 1
ATOM 621 C C . VAL A 1 83 ? 7.663 3.415 -20.125 1.00 85.00 83 VAL A C 1
ATOM 623 O O . VAL A 1 83 ? 8.005 4.118 -19.200 1.00 85.00 83 VAL A O 1
ATOM 626 N N . SER A 1 84 ? 8.435 2.384 -20.460 1.00 85.12 84 SER A N 1
ATOM 627 C CA . SER A 1 84 ? 9.719 2.142 -19.764 1.00 85.12 84 SER A CA 1
ATOM 628 C C . SER A 1 84 ? 10.816 3.083 -20.256 1.00 85.12 84 SER A C 1
ATOM 630 O O . SER A 1 84 ? 10.933 3.257 -21.462 1.00 85.12 84 SER A O 1
ATOM 632 N N . LEU A 1 85 ? 11.613 3.662 -19.350 1.00 85.31 85 LEU A N 1
ATOM 633 C CA . LEU A 1 85 ? 12.709 4.590 -19.656 1.00 85.31 85 LEU A CA 1
ATOM 634 C C . LEU A 1 85 ? 14.026 4.083 -19.060 1.00 85.31 85 LEU A C 1
ATOM 636 O O . LEU A 1 85 ? 14.071 3.740 -17.879 1.00 85.31 85 LEU A O 1
ATOM 640 N N . ILE A 1 86 ? 15.101 4.140 -19.845 1.00 82.06 86 ILE A N 1
ATOM 641 C CA . ILE A 1 86 ? 16.484 4.013 -19.369 1.00 82.06 86 ILE A CA 1
ATOM 642 C C . ILE A 1 86 ? 17.345 5.157 -19.907 1.00 82.06 86 ILE A C 1
ATOM 644 O O . ILE A 1 86 ? 17.042 5.728 -20.956 1.00 82.06 86 ILE A O 1
ATOM 648 N N . ARG A 1 87 ? 18.455 5.452 -19.223 1.00 84.62 87 ARG A N 1
ATOM 649 C CA . ARG A 1 87 ? 19.596 6.133 -19.844 1.00 84.62 87 ARG A CA 1
ATOM 650 C C . ARG A 1 87 ? 20.600 5.066 -20.267 1.00 84.62 87 ARG A C 1
ATOM 652 O O . ARG A 1 87 ? 21.036 4.280 -19.429 1.00 84.62 87 ARG A O 1
ATOM 659 N N . SER A 1 88 ? 20.926 5.012 -21.551 1.00 86.19 88 SER A N 1
ATOM 660 C CA . SER A 1 88 ? 21.918 4.081 -22.080 1.00 86.19 88 SER A CA 1
ATOM 661 C C . SER A 1 88 ? 23.323 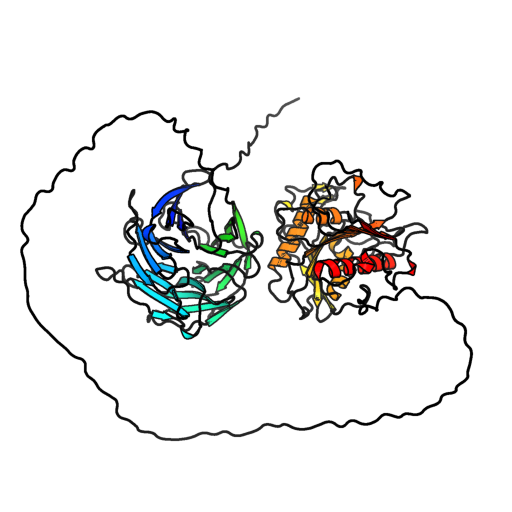4.674 -22.051 1.00 86.19 88 SER A C 1
ATOM 663 O O . SER A 1 88 ? 23.504 5.876 -21.880 1.00 86.19 88 SER A O 1
ATOM 665 N N . ASN A 1 89 ? 24.333 3.837 -22.276 1.00 86.06 89 ASN A N 1
ATOM 666 C CA . ASN A 1 89 ? 25.723 4.273 -22.456 1.00 86.06 89 ASN A CA 1
ATOM 667 C C . ASN A 1 89 ? 26.049 4.771 -23.882 1.00 86.06 89 ASN A C 1
ATOM 669 O O . ASN A 1 89 ? 27.220 4.886 -24.245 1.00 86.06 89 ASN A O 1
ATOM 673 N N . PHE A 1 90 ? 25.037 5.028 -24.718 1.00 85.94 90 PHE A N 1
ATOM 674 C CA . PHE A 1 90 ? 25.241 5.618 -26.040 1.00 85.94 90 PHE A CA 1
ATOM 675 C C . PHE A 1 90 ? 25.335 7.138 -25.923 1.00 85.94 90 PHE A C 1
ATOM 677 O O . PHE A 1 90 ? 24.381 7.770 -25.492 1.00 85.94 90 PHE A O 1
ATOM 684 N N . GLY A 1 91 ? 26.446 7.728 -26.363 1.00 83.19 91 GLY A N 1
ATOM 685 C CA . GLY A 1 91 ? 26.686 9.167 -26.213 1.00 83.19 91 GLY A CA 1
ATOM 686 C C . GLY A 1 91 ? 27.132 9.549 -24.797 1.00 83.19 91 GLY A C 1
ATOM 687 O O . GLY A 1 91 ? 27.306 8.691 -23.938 1.00 83.19 91 GLY A O 1
ATOM 688 N N . ASP A 1 92 ? 27.331 10.846 -24.565 1.00 79.25 92 ASP A N 1
ATOM 689 C CA . ASP A 1 92 ? 27.781 11.408 -23.284 1.00 79.25 92 ASP A CA 1
ATOM 690 C C . ASP A 1 92 ? 26.874 12.599 -22.912 1.00 79.25 92 ASP A C 1
ATOM 692 O O . ASP A 1 92 ? 26.762 13.528 -23.719 1.00 79.25 92 ASP A O 1
ATOM 696 N N . PRO A 1 93 ? 26.158 12.594 -21.763 1.00 74.88 93 PRO A N 1
ATOM 697 C CA . PRO A 1 93 ? 26.157 11.596 -20.673 1.00 74.88 93 PRO A CA 1
ATOM 698 C C . PRO A 1 93 ? 25.396 10.284 -20.939 1.00 74.88 93 PRO A C 1
ATOM 700 O O . PRO A 1 93 ? 25.320 9.439 -20.050 1.00 74.88 93 PRO A O 1
ATOM 703 N N . GLY A 1 94 ? 24.797 10.110 -22.118 1.00 85.56 94 GLY A N 1
ATOM 704 C CA . GLY A 1 94 ? 24.030 8.911 -22.467 1.00 85.56 94 GLY A CA 1
ATOM 705 C C . GLY A 1 94 ? 22.627 9.229 -22.978 1.00 85.56 94 GLY A C 1
ATOM 706 O O . GLY A 1 94 ? 21.943 10.105 -22.436 1.00 85.56 94 GLY A O 1
ATOM 707 N N . ASN A 1 95 ? 22.186 8.523 -24.014 1.00 88.56 95 ASN A N 1
ATOM 708 C CA . ASN A 1 95 ? 20.879 8.701 -24.636 1.00 88.56 95 ASN A CA 1
ATOM 709 C C . ASN A 1 95 ? 19.756 8.252 -23.696 1.00 88.56 95 ASN A C 1
ATOM 711 O O . ASN A 1 95 ? 19.902 7.285 -22.949 1.00 88.56 95 ASN A O 1
ATOM 715 N N . LEU A 1 96 ? 18.611 8.927 -23.771 1.00 89.62 96 LEU A N 1
ATOM 716 C CA . LEU A 1 96 ? 17.370 8.413 -23.195 1.00 89.62 96 LEU A CA 1
ATOM 717 C C . LEU A 1 96 ? 16.756 7.416 -24.176 1.00 89.62 96 LEU A C 1
ATOM 719 O O . LEU A 1 96 ? 16.664 7.710 -25.365 1.00 89.62 96 LEU A O 1
ATOM 723 N N . GLU A 1 97 ? 16.319 6.261 -23.688 1.00 91.44 97 GLU A N 1
ATOM 724 C CA . GLU A 1 97 ? 15.732 5.187 -24.495 1.00 91.44 97 GLU A CA 1
ATOM 725 C C . GLU A 1 97 ? 14.402 4.766 -23.873 1.00 91.44 97 GLU A C 1
ATOM 727 O O . GLU A 1 97 ? 14.321 4.529 -22.665 1.00 91.44 97 GLU A O 1
ATOM 732 N N . VAL A 1 98 ? 13.358 4.669 -24.692 1.00 92.75 98 VAL A N 1
ATOM 733 C CA . VAL A 1 98 ? 11.985 4.447 -24.240 1.00 92.75 98 VAL A CA 1
ATOM 734 C C . VAL A 1 98 ? 11.356 3.272 -24.966 1.00 92.75 98 VAL A C 1
ATOM 736 O O . VAL A 1 98 ? 11.422 3.186 -26.189 1.00 92.75 98 VAL A O 1
ATOM 739 N N . ALA A 1 99 ? 10.667 2.417 -24.214 1.00 93.19 99 ALA A N 1
ATOM 740 C CA . ALA A 1 99 ? 9.717 1.448 -24.742 1.00 93.19 99 ALA A CA 1
ATOM 741 C C . ALA A 1 99 ? 8.295 1.856 -24.343 1.00 93.19 99 ALA A C 1
ATOM 743 O O . ALA A 1 99 ? 7.974 1.895 -23.157 1.00 93.19 99 ALA A O 1
ATOM 744 N N . ALA A 1 100 ? 7.435 2.140 -25.317 1.00 92.31 100 ALA A N 1
ATOM 745 C CA . ALA A 1 100 ? 6.077 2.627 -25.106 1.00 92.31 100 ALA A CA 1
ATOM 746 C C . ALA A 1 100 ? 5.035 1.630 -25.616 1.00 92.31 100 ALA A C 1
ATOM 748 O O . ALA A 1 100 ? 5.093 1.200 -26.771 1.00 92.31 100 ALA A O 1
ATOM 749 N N . ARG A 1 101 ? 4.053 1.297 -24.773 1.00 92.31 101 ARG A N 1
ATOM 750 C CA . ARG A 1 101 ? 2.880 0.512 -25.169 1.00 92.31 101 ARG A CA 1
ATOM 751 C C . ARG A 1 101 ? 1.707 1.436 -25.481 1.00 92.31 101 ARG A C 1
ATOM 753 O O . ARG A 1 101 ? 1.324 2.233 -24.631 1.00 92.31 101 ARG A O 1
ATOM 760 N N . ALA A 1 102 ? 1.106 1.268 -26.654 1.00 91.56 102 ALA A N 1
ATOM 761 C CA . ALA A 1 102 ? -0.125 1.937 -27.071 1.00 91.56 102 ALA A CA 1
ATOM 762 C C . ALA A 1 102 ? -1.126 0.884 -27.567 1.00 91.56 102 ALA A C 1
ATOM 764 O O . ALA A 1 102 ? -0.970 0.338 -28.665 1.00 91.56 102 ALA A O 1
ATOM 765 N N . GLY A 1 103 ? -2.122 0.556 -26.740 1.00 90.62 103 GLY A N 1
ATOM 766 C CA . GLY A 1 103 ? -2.994 -0.593 -26.965 1.00 90.62 103 GLY A CA 1
ATOM 767 C C . GLY A 1 103 ? -2.203 -1.899 -26.905 1.00 90.62 103 GLY A C 1
ATOM 768 O O . GLY A 1 103 ? -1.502 -2.169 -25.928 1.00 90.62 103 GLY A O 1
ATOM 769 N N . ASP A 1 104 ? -2.288 -2.700 -27.962 1.00 94.62 104 ASP A N 1
ATOM 770 C CA . ASP A 1 104 ? -1.541 -3.950 -28.111 1.00 94.62 104 ASP A CA 1
ATOM 771 C C . ASP A 1 104 ? -0.180 -3.774 -28.805 1.00 94.62 104 ASP A C 1
ATOM 773 O O . ASP A 1 104 ? 0.537 -4.754 -29.004 1.00 94.62 104 ASP A O 1
ATOM 777 N N . ARG A 1 105 ? 0.193 -2.544 -29.180 1.00 95.31 105 ARG A N 1
ATOM 778 C CA . ARG A 1 105 ? 1.427 -2.235 -29.916 1.00 95.31 105 ARG A CA 1
ATOM 779 C C . ARG A 1 105 ? 2.533 -1.779 -28.981 1.00 95.31 105 ARG A C 1
ATOM 781 O O . ARG A 1 105 ? 2.285 -1.019 -28.046 1.00 95.31 105 ARG A O 1
ATOM 788 N N . LEU A 1 106 ? 3.759 -2.187 -29.289 1.00 95.75 106 LEU A N 1
ATOM 789 C CA . LEU A 1 106 ? 4.970 -1.752 -28.608 1.00 95.75 106 LEU A CA 1
ATOM 790 C C . LEU A 1 106 ? 5.882 -1.011 -29.588 1.00 95.75 106 LEU A C 1
ATOM 792 O O . LEU A 1 106 ? 6.216 -1.537 -30.652 1.00 95.75 106 LEU A O 1
ATOM 796 N N . ALA A 1 107 ? 6.291 0.198 -29.216 1.00 96.75 107 ALA A N 1
ATOM 797 C CA . ALA A 1 107 ? 7.170 1.050 -30.006 1.00 96.75 107 ALA A CA 1
ATOM 798 C C . ALA A 1 107 ? 8.350 1.551 -29.172 1.00 96.75 107 ALA A C 1
ATOM 800 O O . ALA A 1 107 ? 8.253 1.678 -27.951 1.00 96.75 107 ALA A O 1
ATOM 801 N N . LEU A 1 108 ? 9.459 1.838 -29.844 1.00 96.56 108 LEU A N 1
ATOM 802 C CA . LEU A 1 108 ? 10.685 2.326 -29.234 1.00 96.56 108 LEU A CA 1
ATOM 803 C C . LEU A 1 108 ? 10.966 3.763 -29.665 1.00 96.56 108 LEU A C 1
ATOM 805 O O . LEU A 1 108 ? 10.740 4.123 -30.822 1.00 96.56 108 LEU A O 1
ATOM 809 N N . PHE A 1 109 ? 11.505 4.547 -28.740 1.00 96.00 109 PHE A N 1
ATOM 810 C CA . PHE A 1 109 ? 11.996 5.896 -28.987 1.00 96.00 109 PHE A CA 1
ATOM 811 C C . PHE A 1 109 ? 13.360 6.069 -28.348 1.00 96.00 109 PHE A C 1
ATOM 813 O O . PHE A 1 109 ? 13.678 5.417 -27.356 1.00 96.00 109 PHE A O 1
ATOM 820 N N . TRP A 1 110 ? 14.138 7.003 -28.871 1.00 93.88 110 TRP A N 1
ATOM 821 C CA . TRP A 1 110 ? 15.361 7.430 -28.219 1.00 93.88 110 TRP A CA 1
ATOM 822 C C . TRP A 1 110 ? 15.575 8.925 -28.404 1.00 93.88 110 TRP A C 1
ATOM 824 O O . TRP A 1 110 ? 15.051 9.536 -29.339 1.00 93.88 110 TRP A O 1
ATOM 834 N N . ARG A 1 111 ? 16.334 9.525 -27.492 1.00 92.88 111 ARG A N 1
ATOM 835 C CA . ARG A 1 111 ? 16.719 10.931 -27.546 1.00 92.88 111 ARG A CA 1
ATOM 836 C C . ARG A 1 111 ? 18.202 11.069 -27.196 1.00 92.88 111 ARG A C 1
ATOM 838 O O . ARG A 1 111 ? 18.596 10.623 -26.115 1.00 92.88 111 ARG A O 1
ATOM 845 N N . PRO A 1 112 ? 19.011 11.717 -28.053 1.00 90.50 112 PRO A N 1
ATOM 846 C CA . PRO A 1 112 ? 20.385 12.048 -27.715 1.00 90.50 112 PRO A CA 1
ATOM 847 C C . PRO A 1 112 ? 20.497 12.897 -26.446 1.00 90.50 112 PRO A C 1
ATOM 849 O O . PRO A 1 112 ? 19.616 13.700 -26.132 1.00 90.50 112 PRO A O 1
ATOM 852 N N . ALA A 1 113 ? 21.617 12.770 -25.740 1.00 80.44 113 ALA A N 1
ATOM 853 C CA . ALA A 1 113 ? 21.884 13.563 -24.539 1.00 80.44 113 ALA A CA 1
ATOM 854 C C . ALA A 1 113 ? 22.151 15.058 -24.827 1.00 80.44 113 ALA A C 1
ATOM 856 O O . ALA A 1 113 ? 22.142 15.886 -23.916 1.00 80.44 113 ALA A O 1
ATOM 857 N N . GLU A 1 114 ? 22.381 15.407 -26.094 1.00 80.50 114 GLU A N 1
ATOM 858 C CA . GLU A 1 114 ? 22.746 16.748 -26.540 1.00 80.50 114 GLU A CA 1
ATOM 859 C C . GLU A 1 114 ? 21.654 17.795 -26.245 1.00 80.50 114 GLU A C 1
ATOM 861 O O . GLU A 1 114 ? 20.439 17.536 -26.271 1.00 80.50 114 GLU A O 1
ATOM 866 N N . LEU A 1 115 ? 22.097 19.023 -25.960 1.00 73.38 115 LEU A N 1
ATOM 867 C CA . LEU A 1 115 ? 21.199 20.147 -25.718 1.00 73.38 115 LEU A CA 1
ATOM 868 C C . LEU A 1 115 ? 20.392 20.446 -26.989 1.00 73.38 115 LEU A C 1
ATOM 870 O O . LEU A 1 115 ? 20.955 20.606 -28.065 1.00 73.38 115 LEU A O 1
ATOM 874 N N . GLY A 1 116 ? 19.067 20.532 -26.861 1.00 77.81 116 GLY A N 1
ATOM 875 C CA . GLY A 1 116 ? 18.173 20.769 -28.000 1.00 77.81 116 GLY A CA 1
ATOM 876 C C . GLY A 1 116 ? 17.849 19.528 -28.842 1.00 77.81 116 GLY A C 1
ATOM 877 O O . GLY A 1 116 ? 17.053 19.640 -29.769 1.00 77.81 116 GLY A O 1
ATOM 878 N N . ALA A 1 117 ? 18.386 18.347 -28.507 1.00 85.81 117 ALA A N 1
ATOM 879 C CA . ALA A 1 117 ? 18.040 17.108 -29.200 1.00 85.81 117 ALA A CA 1
ATOM 880 C C . ALA A 1 117 ? 16.536 16.796 -29.111 1.00 85.81 117 ALA A C 1
ATOM 882 O O . ALA A 1 117 ? 15.903 16.995 -28.063 1.00 85.81 117 ALA A O 1
ATOM 883 N N . THR A 1 118 ? 15.976 16.277 -30.200 1.00 91.31 118 THR A N 1
ATOM 884 C CA . THR A 1 118 ? 14.586 15.821 -30.295 1.00 91.31 118 THR A CA 1
ATOM 885 C C . THR A 1 118 ? 14.494 14.308 -30.113 1.00 91.31 118 THR A C 1
ATOM 887 O O . THR A 1 118 ? 15.474 13.580 -30.275 1.00 91.31 118 THR A O 1
ATOM 890 N N . TRP A 1 119 ? 13.306 13.833 -29.746 1.00 94.81 119 TRP A N 1
ATOM 891 C CA . TRP A 1 119 ? 13.000 12.406 -29.756 1.00 94.81 119 TRP A CA 1
ATOM 892 C C . TRP A 1 119 ? 12.978 11.873 -31.193 1.00 94.81 119 TRP A C 1
ATOM 894 O O . TRP A 1 119 ? 12.573 12.583 -32.118 1.00 94.81 119 TRP A O 1
ATOM 904 N N . SER A 1 120 ? 13.395 10.621 -31.372 1.00 95.38 120 SER A N 1
ATOM 905 C CA . SER A 1 120 ? 13.232 9.890 -32.627 1.00 95.38 120 SER A CA 1
ATOM 906 C C . SER A 1 120 ? 11.752 9.731 -32.991 1.00 95.38 120 SER A C 1
ATOM 908 O O . SER A 1 120 ? 10.874 9.840 -32.135 1.00 95.38 120 SER A O 1
ATOM 910 N N . SER A 1 121 ? 11.459 9.393 -34.249 1.00 94.19 121 SER A N 1
ATOM 911 C CA . SER A 1 121 ? 10.149 8.829 -34.591 1.00 94.19 121 SER A CA 1
ATOM 912 C C . SER A 1 121 ? 9.958 7.464 -33.924 1.00 94.19 121 SER A C 1
ATOM 914 O O . SER A 1 121 ? 10.942 6.792 -33.588 1.00 94.19 121 SER A O 1
ATOM 916 N N . ALA A 1 122 ? 8.703 7.038 -33.757 1.00 95.75 122 ALA A N 1
ATOM 917 C CA . ALA A 1 122 ? 8.394 5.700 -33.268 1.00 95.75 122 ALA A CA 1
ATOM 918 C C . ALA A 1 122 ? 9.015 4.615 -34.162 1.00 95.75 122 ALA A C 1
ATOM 920 O O . ALA A 1 122 ? 8.740 4.543 -35.362 1.00 95.75 122 ALA A O 1
ATOM 921 N N . TYR A 1 123 ? 9.802 3.725 -33.559 1.00 96.12 123 TYR A N 1
ATOM 922 C CA . TYR A 1 123 ? 10.201 2.463 -34.173 1.00 96.12 123 TYR A CA 1
ATOM 923 C C . TYR A 1 123 ? 9.248 1.355 -33.697 1.00 96.12 123 TYR A C 1
ATOM 925 O O . TYR A 1 123 ? 9.309 0.974 -32.524 1.00 96.12 123 TYR A O 1
ATOM 933 N N . PRO A 1 124 ? 8.337 0.843 -34.544 1.00 96.19 124 PRO A N 1
ATOM 934 C CA . PRO A 1 124 ? 7.418 -0.215 -34.141 1.00 96.19 124 PRO A CA 1
ATOM 935 C C . PRO A 1 124 ? 8.182 -1.529 -33.946 1.00 96.19 124 PRO A C 1
ATOM 937 O O . PRO A 1 124 ? 8.819 -2.017 -34.876 1.00 96.19 124 PRO A O 1
ATOM 940 N N . LEU A 1 125 ? 8.102 -2.112 -32.747 1.00 96.50 125 LEU A N 1
ATOM 941 C CA . LEU A 1 125 ? 8.763 -3.381 -32.437 1.00 96.50 125 LEU A CA 1
ATOM 942 C C . LEU A 1 125 ? 7.831 -4.578 -32.660 1.00 96.50 125 LEU A C 1
ATOM 944 O O . LEU A 1 125 ? 8.222 -5.549 -33.299 1.00 96.50 125 LEU A O 1
ATOM 948 N N . THR A 1 126 ? 6.606 -4.531 -32.120 1.00 96.31 126 THR A N 1
ATOM 949 C CA . THR A 1 126 ? 5.634 -5.636 -32.230 1.00 96.31 126 THR A CA 1
ATOM 950 C C . THR A 1 126 ? 4.196 -5.191 -31.923 1.00 96.31 126 THR A C 1
ATOM 952 O O . THR A 1 126 ? 3.964 -4.084 -31.433 1.00 96.31 126 THR A O 1
ATOM 955 N N . SER A 1 127 ? 3.235 -6.087 -32.164 1.00 95.81 127 SER A N 1
ATOM 956 C CA . SER A 1 127 ? 1.865 -6.050 -31.626 1.00 95.81 127 SER A CA 1
ATOM 957 C C . SER A 1 127 ? 1.586 -7.269 -30.723 1.00 95.81 127 SER A C 1
ATOM 959 O O . SER A 1 127 ? 2.460 -8.125 -30.559 1.00 95.81 127 SER A O 1
ATOM 961 N N . GLY A 1 128 ? 0.401 -7.340 -30.106 1.00 94.44 128 GLY A N 1
ATOM 962 C CA . GLY A 1 128 ? -0.025 -8.442 -29.236 1.00 94.44 128 GLY A CA 1
ATOM 963 C C . GLY A 1 128 ? 0.438 -8.371 -27.773 1.00 94.44 128 GLY A C 1
ATOM 964 O O . GLY A 1 128 ? 0.288 -9.366 -27.055 1.00 94.44 128 GLY A O 1
ATOM 965 N N . VAL A 1 129 ? 0.978 -7.237 -27.311 1.00 94.62 129 VAL A N 1
ATOM 966 C CA . VAL A 1 129 ? 1.416 -7.042 -25.913 1.00 94.62 129 VAL A CA 1
ATOM 967 C C . VAL A 1 129 ? 0.259 -6.577 -25.021 1.00 94.62 129 VAL A C 1
ATOM 969 O O . VAL A 1 129 ? -0.639 -5.881 -25.481 1.00 94.62 129 VAL A O 1
ATOM 972 N N . THR A 1 130 ? 0.254 -6.940 -23.737 1.00 91.31 130 THR A N 1
ATOM 973 C CA . THR A 1 130 ? -0.863 -6.621 -22.818 1.00 91.31 130 THR A CA 1
ATOM 974 C C . THR A 1 130 ? -0.459 -5.872 -21.558 1.00 91.31 130 THR A C 1
ATOM 976 O O . THR A 1 130 ? -1.324 -5.288 -20.908 1.00 91.31 130 THR A O 1
ATOM 979 N N . GLY A 1 131 ? 0.823 -5.883 -21.190 1.00 86.19 131 GLY A N 1
ATOM 980 C CA . GLY A 1 131 ? 1.324 -5.237 -19.976 1.00 86.19 131 GLY A CA 1
ATOM 981 C C . GLY A 1 131 ? 2.302 -4.101 -20.256 1.00 86.19 131 GLY A C 1
ATOM 982 O O . GLY A 1 131 ? 2.720 -3.871 -21.389 1.00 86.19 131 GLY A O 1
ATOM 983 N N . ALA A 1 132 ? 2.656 -3.351 -19.214 1.00 85.31 132 ALA A N 1
ATOM 984 C CA . ALA A 1 132 ? 3.727 -2.362 -19.307 1.00 85.31 132 ALA A CA 1
ATOM 985 C C . ALA A 1 132 ? 5.068 -3.060 -19.615 1.00 85.31 132 ALA A C 1
ATOM 987 O O . ALA A 1 132 ? 5.355 -4.081 -18.986 1.00 85.31 132 ALA A O 1
ATOM 988 N N . PRO A 1 133 ? 5.887 -2.534 -20.544 1.00 89.75 133 PRO A N 1
ATOM 989 C CA . PRO A 1 133 ? 7.211 -3.087 -20.798 1.00 89.75 133 PRO A CA 1
ATOM 990 C C . PRO A 1 133 ? 8.161 -2.807 -19.627 1.00 89.75 133 PRO A C 1
ATOM 992 O O . PRO A 1 133 ? 8.033 -1.787 -18.951 1.00 89.75 133 PRO A O 1
ATOM 995 N N . ALA A 1 134 ? 9.145 -3.679 -19.426 1.00 90.56 134 ALA A N 1
ATOM 996 C CA . ALA A 1 134 ? 10.324 -3.415 -18.611 1.00 90.56 134 ALA A CA 1
ATOM 997 C C . ALA A 1 134 ? 11.566 -3.463 -19.507 1.00 90.56 134 ALA A C 1
ATOM 999 O O . ALA A 1 134 ? 11.782 -4.455 -20.203 1.00 90.56 134 ALA A O 1
ATOM 1000 N N . LEU A 1 135 ? 12.345 -2.381 -19.504 1.00 90.75 135 LEU A N 1
ATOM 1001 C CA . LEU A 1 135 ? 13.552 -2.203 -20.305 1.00 90.75 135 LEU A CA 1
ATOM 1002 C C . LEU A 1 135 ? 14.744 -1.955 -19.378 1.00 90.75 135 LEU A C 1
ATOM 1004 O O . LEU A 1 135 ? 14.666 -1.104 -18.495 1.00 90.75 135 LEU A O 1
ATOM 1008 N N . ILE A 1 136 ? 15.850 -2.663 -19.607 1.00 89.75 136 ILE A N 1
ATOM 1009 C CA . ILE A 1 136 ? 17.150 -2.378 -18.984 1.00 89.75 136 ILE A CA 1
ATOM 1010 C C . ILE A 1 136 ? 18.265 -2.427 -20.032 1.00 89.75 136 ILE A C 1
ATOM 1012 O O . ILE A 1 136 ? 18.121 -3.079 -21.068 1.00 89.75 136 ILE A O 1
ATOM 1016 N N . GLN A 1 137 ? 19.404 -1.796 -19.742 1.00 89.44 137 GLN A N 1
ATOM 1017 C CA . GLN A 1 137 ? 20.664 -2.139 -20.398 1.00 89.44 137 GLN A CA 1
ATOM 1018 C C . GLN A 1 137 ? 21.435 -3.101 -19.493 1.00 89.44 137 GLN A C 1
ATOM 1020 O O . GLN A 1 137 ? 21.859 -2.732 -18.400 1.00 89.44 137 GLN A O 1
ATOM 1025 N N . GLY A 1 138 ? 21.574 -4.346 -19.940 1.00 86.38 138 GLY A N 1
ATOM 1026 C CA . GLY A 1 138 ? 22.372 -5.358 -19.264 1.00 86.38 138 GLY A CA 1
ATOM 1027 C C . GLY A 1 138 ? 23.858 -5.247 -19.603 1.00 86.38 138 GLY A C 1
ATOM 1028 O O . GLY A 1 138 ? 24.289 -4.452 -20.432 1.00 86.38 138 GLY A O 1
ATOM 1029 N N . THR A 1 139 ? 24.648 -6.104 -18.972 1.00 87.38 139 THR A N 1
ATOM 1030 C CA . THR A 1 139 ? 26.115 -6.168 -19.068 1.00 87.38 139 THR A CA 1
ATOM 1031 C C . THR A 1 139 ? 26.622 -7.207 -20.066 1.00 87.38 139 THR A C 1
ATOM 1033 O O . THR A 1 139 ? 27.826 -7.365 -20.229 1.00 87.38 139 THR A O 1
ATOM 1036 N N . TRP A 1 140 ? 25.730 -7.938 -20.739 1.00 86.94 140 TRP A N 1
ATOM 1037 C CA . TRP A 1 140 ? 26.152 -8.924 -21.729 1.00 86.94 140 TRP A CA 1
ATOM 1038 C C . TRP A 1 140 ? 26.645 -8.269 -23.017 1.00 86.94 140 TRP A C 1
ATOM 1040 O O . TRP A 1 140 ? 25.947 -7.430 -23.586 1.00 86.94 140 TRP A O 1
ATOM 1050 N N . GLY A 1 141 ? 27.794 -8.732 -23.508 1.00 86.56 141 GLY A N 1
ATOM 1051 C CA . GLY A 1 141 ? 28.497 -8.104 -24.624 1.00 86.56 141 GLY A CA 1
ATOM 1052 C C . GLY A 1 141 ? 29.520 -7.070 -24.145 1.00 86.56 141 GLY A C 1
ATOM 1053 O O . GLY A 1 141 ? 29.769 -6.942 -22.949 1.00 86.56 141 GLY A O 1
ATOM 1054 N N . HIS A 1 142 ? 30.138 -6.341 -25.071 1.00 88.81 142 HIS A N 1
ATOM 1055 C CA . HIS A 1 142 ? 31.096 -5.283 -24.749 1.00 88.81 142 HIS A CA 1
ATOM 1056 C C . HIS A 1 142 ? 30.386 -3.975 -24.383 1.00 88.81 142 HIS A C 1
ATOM 1058 O O . HIS A 1 142 ? 30.697 -3.358 -23.366 1.00 88.81 142 HIS A O 1
ATOM 1064 N N . ARG A 1 143 ? 29.401 -3.563 -25.185 1.00 89.19 143 ARG A N 1
ATOM 1065 C CA . ARG A 1 143 ? 28.581 -2.369 -24.941 1.00 89.19 143 ARG A CA 1
ATOM 1066 C C . ARG A 1 143 ? 27.399 -2.646 -24.009 1.00 89.19 143 ARG A C 1
ATOM 1068 O O . ARG A 1 143 ? 26.806 -1.701 -23.494 1.00 89.19 143 ARG A O 1
ATOM 1075 N N . GLY A 1 144 ? 27.057 -3.912 -23.779 1.00 91.00 144 GLY A N 1
ATOM 1076 C CA . GLY A 1 144 ? 25.883 -4.306 -23.002 1.00 91.00 144 GLY A CA 1
ATOM 1077 C C . GLY A 1 144 ? 24.606 -4.311 -23.845 1.00 91.00 144 GLY A C 1
ATOM 1078 O O . GLY A 1 144 ? 24.309 -3.322 -24.513 1.00 91.00 144 GLY A O 1
ATOM 1079 N N . CYS A 1 145 ? 23.841 -5.402 -23.822 1.00 92.12 145 CYS A N 1
ATOM 1080 C CA . CYS A 1 145 ? 22.590 -5.551 -24.576 1.00 92.12 145 CYS A CA 1
ATOM 1081 C C . CYS A 1 145 ? 21.429 -4.761 -23.954 1.00 92.12 145 CYS A C 1
ATOM 1083 O O . CYS A 1 145 ? 21.372 -4.593 -22.736 1.00 92.12 145 CYS A O 1
ATOM 1085 N N . PHE A 1 146 ? 20.463 -4.323 -24.767 1.00 95.06 146 PHE A N 1
ATOM 1086 C CA . PHE A 1 146 ? 19.161 -3.932 -24.212 1.00 95.06 146 PHE A CA 1
ATOM 1087 C C . PHE A 1 146 ? 18.299 -5.165 -24.034 1.00 95.06 146 PHE A C 1
ATOM 1089 O O . PHE A 1 146 ? 18.193 -5.974 -24.949 1.00 95.06 146 PHE A O 1
ATOM 1096 N N . GLU A 1 147 ? 17.670 -5.275 -22.875 1.00 95.44 147 GLU A N 1
ATOM 1097 C CA . GLU A 1 147 ? 16.836 -6.405 -22.498 1.00 95.44 147 GLU A CA 1
ATOM 1098 C C . GLU A 1 147 ? 15.431 -5.874 -22.218 1.00 95.44 147 GLU A C 1
ATOM 1100 O O . GLU A 1 147 ? 15.240 -5.010 -21.359 1.00 95.44 147 GLU A O 1
ATOM 1105 N N . LEU A 1 148 ? 14.457 -6.357 -22.985 1.00 96.25 148 LEU A N 1
ATOM 1106 C CA . LEU A 1 148 ? 13.074 -5.902 -22.940 1.00 96.25 148 LEU A CA 1
ATOM 1107 C C . LEU A 1 148 ? 12.154 -7.087 -22.656 1.00 96.25 148 LEU A C 1
ATOM 1109 O O . LEU A 1 148 ? 12.153 -8.063 -23.403 1.00 96.25 148 LEU A O 1
ATOM 1113 N N . VAL A 1 149 ? 11.319 -6.973 -21.626 1.00 96.75 149 VAL A N 1
ATOM 1114 C CA . VAL A 1 149 ? 10.309 -7.981 -21.281 1.00 96.75 149 VAL A CA 1
ATOM 1115 C C . VAL A 1 149 ? 8.933 -7.330 -21.171 1.00 96.75 149 VAL A C 1
ATOM 1117 O O . VAL A 1 149 ? 8.797 -6.253 -20.592 1.00 96.75 149 VAL A O 1
ATOM 1120 N N . THR A 1 150 ? 7.893 -7.974 -21.703 1.00 95.31 150 THR A N 1
ATOM 1121 C CA . THR A 1 150 ? 6.503 -7.537 -21.495 1.00 95.31 150 THR A CA 1
ATOM 1122 C C . THR A 1 150 ? 5.510 -8.707 -21.526 1.00 95.31 150 THR A C 1
ATOM 1124 O O . THR A 1 150 ? 5.749 -9.685 -22.242 1.00 95.31 150 THR A O 1
ATOM 1127 N N . PRO A 1 151 ? 4.398 -8.649 -20.766 1.00 95.56 151 PRO A N 1
ATOM 1128 C CA . PRO A 1 151 ? 3.297 -9.595 -20.909 1.00 95.56 151 PRO A CA 1
ATOM 1129 C C . PRO A 1 151 ? 2.652 -9.557 -22.296 1.00 95.56 151 PRO A C 1
ATOM 1131 O O . PRO A 1 151 ? 2.503 -8.486 -22.893 1.00 95.56 151 PRO A O 1
ATOM 1134 N N . ILE A 1 152 ? 2.210 -10.721 -22.775 1.00 95.56 152 ILE A N 1
ATOM 1135 C CA . ILE A 1 152 ? 1.578 -10.876 -24.092 1.00 95.56 152 ILE A CA 1
ATOM 1136 C C . ILE A 1 152 ? 0.181 -11.492 -24.006 1.00 95.56 152 ILE A C 1
ATOM 1138 O O . ILE A 1 152 ? -0.145 -12.259 -23.100 1.00 95.56 152 ILE A O 1
ATOM 1142 N N . SER A 1 153 ? -0.641 -11.182 -25.007 1.00 92.50 153 SER A N 1
ATOM 1143 C CA . SER A 1 153 ? -2.038 -11.626 -25.116 1.00 92.50 153 SER A CA 1
ATOM 1144 C C . SER A 1 153 ? -2.206 -13.144 -25.202 1.00 92.50 153 SER A C 1
ATOM 1146 O O . SER A 1 153 ? -3.202 -13.669 -24.710 1.00 92.50 153 SER A O 1
ATOM 1148 N N . ALA A 1 154 ? -1.217 -13.852 -25.754 1.00 90.06 154 ALA A N 1
ATOM 1149 C CA . ALA A 1 154 ? -1.194 -15.313 -25.816 1.00 90.06 154 ALA A CA 1
ATOM 1150 C C . ALA A 1 154 ? -0.942 -15.991 -24.450 1.00 90.06 154 ALA A C 1
ATOM 1152 O O . ALA A 1 154 ? -1.074 -17.208 -24.347 1.00 90.06 154 ALA A O 1
ATOM 1153 N N . GLY A 1 155 ? -0.604 -15.223 -23.406 1.00 91.88 155 GLY A N 1
ATOM 1154 C CA . GLY A 1 155 ? -0.177 -15.733 -22.103 1.00 91.88 155 GLY A CA 1
ATOM 1155 C C . GLY A 1 155 ? 1.346 -15.727 -21.935 1.00 91.88 155 GLY A C 1
ATOM 1156 O O . GLY A 1 155 ? 2.096 -15.740 -22.907 1.00 91.88 155 GLY A O 1
ATOM 1157 N N . GLY A 1 156 ? 1.805 -15.689 -20.685 1.00 95.38 156 GLY A N 1
ATOM 1158 C CA . GLY A 1 156 ? 3.221 -15.575 -20.345 1.00 95.38 156 GLY A CA 1
ATOM 1159 C C . GLY A 1 156 ? 3.808 -14.188 -20.629 1.00 95.38 156 GLY A C 1
ATOM 1160 O O . GLY A 1 156 ? 3.106 -13.169 -20.633 1.00 95.38 156 GLY A O 1
ATOM 1161 N N . LEU A 1 157 ? 5.125 -14.155 -20.826 1.00 97.31 157 LEU A N 1
ATOM 1162 C CA . LEU A 1 157 ? 5.894 -12.970 -21.206 1.00 97.31 157 LEU A CA 1
ATOM 1163 C C . LEU A 1 157 ? 6.596 -13.216 -22.539 1.00 97.31 157 LEU A C 1
ATOM 1165 O O . LEU A 1 157 ? 6.867 -14.356 -22.914 1.00 97.31 157 LEU A O 1
ATOM 1169 N N . ALA A 1 158 ? 6.960 -12.135 -23.212 1.00 96.88 158 ALA A N 1
ATOM 1170 C CA . ALA A 1 158 ? 7.899 -12.168 -24.317 1.00 96.88 158 ALA A CA 1
ATOM 1171 C C . ALA A 1 158 ? 9.134 -11.331 -23.981 1.00 96.88 158 ALA A C 1
ATOM 1173 O O . ALA A 1 158 ? 9.024 -10.242 -23.410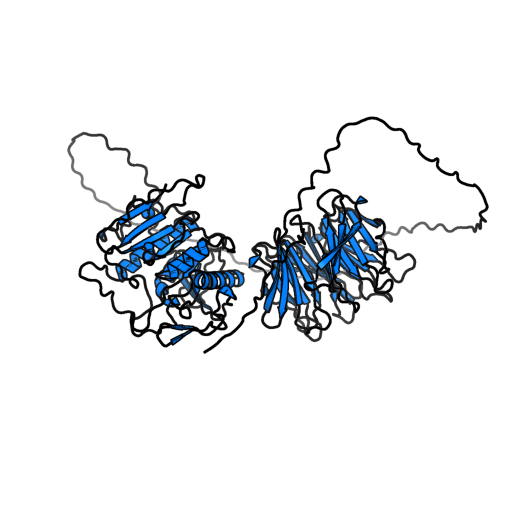 1.00 96.88 158 ALA A O 1
ATOM 1174 N N . HIS A 1 159 ? 10.298 -11.865 -24.338 1.00 97.38 159 HIS A N 1
ATOM 1175 C CA . HIS A 1 159 ? 11.603 -11.243 -24.160 1.00 97.38 159 HIS A CA 1
ATOM 1176 C C . HIS A 1 159 ? 12.242 -10.939 -25.513 1.00 97.38 159 HIS A C 1
ATOM 1178 O O . HIS A 1 159 ? 12.304 -11.801 -26.391 1.00 97.38 159 HIS A O 1
ATOM 1184 N N . TRP A 1 160 ? 12.725 -9.710 -25.665 1.00 97.62 160 TRP A N 1
ATOM 1185 C CA . TRP A 1 160 ? 13.537 -9.273 -26.791 1.00 97.62 160 TRP A CA 1
ATOM 1186 C C . TRP A 1 160 ? 14.872 -8.747 -26.294 1.00 97.62 160 TRP A C 1
ATOM 1188 O O . TRP A 1 160 ? 14.960 -8.127 -25.232 1.00 97.62 160 TRP A O 1
ATOM 1198 N N . VAL A 1 161 ? 15.891 -8.934 -27.124 1.00 96.12 161 VAL A N 1
ATOM 1199 C CA . VAL A 1 161 ? 17.240 -8.441 -26.870 1.00 96.12 161 VAL A CA 1
ATOM 1200 C C . VAL A 1 161 ? 17.705 -7.584 -28.039 1.00 96.12 161 VAL A C 1
ATOM 1202 O O . VAL A 1 161 ? 17.591 -8.003 -29.192 1.00 96.12 161 VAL A O 1
ATOM 1205 N N . ARG A 1 162 ? 18.238 -6.390 -27.764 1.00 96.38 162 ARG A N 1
ATOM 1206 C CA . ARG A 1 162 ? 19.002 -5.617 -28.751 1.00 96.38 162 ARG A CA 1
ATOM 1207 C C . ARG A 1 162 ? 20.477 -5.891 -28.549 1.00 96.38 162 ARG A C 1
ATOM 1209 O O . ARG A 1 162 ? 21.035 -5.543 -27.506 1.00 96.38 162 ARG A O 1
ATOM 1216 N N . ASP A 1 163 ? 21.096 -6.487 -29.558 1.00 93.50 163 ASP A N 1
ATOM 1217 C CA . ASP A 1 163 ? 22.542 -6.659 -29.583 1.00 93.50 163 ASP A CA 1
ATOM 1218 C C . ASP A 1 163 ? 23.193 -5.321 -29.952 1.00 93.50 163 ASP A C 1
ATOM 1220 O O . ASP A 1 163 ? 23.103 -4.852 -31.088 1.00 93.50 163 ASP A O 1
ATOM 1224 N N . ASN A 1 164 ? 23.815 -4.697 -28.956 1.00 95.31 164 ASN A N 1
ATOM 1225 C CA . ASN A 1 164 ? 24.439 -3.385 -29.081 1.00 95.31 164 ASN A CA 1
ATOM 1226 C C . ASN A 1 164 ? 25.895 -3.442 -29.570 1.00 95.31 164 ASN A C 1
ATOM 1228 O O . ASN A 1 164 ? 26.500 -2.385 -29.759 1.00 95.31 164 ASN A O 1
ATOM 1232 N N . ASP A 1 165 ? 26.450 -4.638 -29.771 1.00 93.44 165 ASP A N 1
ATOM 1233 C CA . ASP A 1 165 ? 27.795 -4.835 -30.318 1.00 93.44 165 ASP A CA 1
ATOM 1234 C C . ASP A 1 165 ? 27.771 -5.111 -31.826 1.00 93.44 165 ASP A C 1
ATOM 1236 O O . ASP A 1 165 ? 28.761 -4.882 -32.524 1.00 93.44 165 ASP A O 1
ATOM 1240 N N . THR A 1 166 ? 26.630 -5.559 -32.354 1.00 95.12 166 THR A N 1
ATOM 1241 C CA . THR A 1 166 ? 26.444 -5.799 -33.787 1.00 95.12 166 THR A CA 1
ATOM 1242 C C . THR A 1 166 ? 26.066 -4.513 -34.534 1.00 95.12 166 THR A C 1
ATOM 1244 O O . THR A 1 166 ? 25.184 -3.754 -34.124 1.00 95.12 166 THR A O 1
ATOM 1247 N N . SER A 1 167 ? 26.707 -4.281 -35.688 1.00 93.50 167 SER A N 1
ATOM 1248 C CA . SER A 1 167 ? 26.368 -3.169 -36.589 1.00 93.50 167 SER A CA 1
ATOM 1249 C C . SER A 1 167 ? 24.885 -3.191 -36.975 1.00 93.50 167 SER A C 1
ATOM 1251 O O . SER A 1 167 ? 24.318 -4.249 -37.247 1.00 93.50 167 SER A O 1
ATOM 1253 N N . GLY A 1 168 ? 24.247 -2.021 -36.998 1.00 90.44 168 GLY A N 1
ATOM 1254 C CA . GLY A 1 168 ? 22.807 -1.893 -37.244 1.00 90.44 168 GLY A CA 1
ATOM 1255 C C . GLY A 1 168 ? 21.921 -2.125 -36.014 1.00 90.44 168 GLY A C 1
ATOM 1256 O O . GLY A 1 168 ? 20.712 -1.955 -36.130 1.00 90.44 168 GLY A O 1
ATOM 1257 N N . LEU A 1 169 ? 22.502 -2.451 -34.849 1.00 94.00 169 LEU A N 1
ATOM 1258 C CA . LEU A 1 169 ? 21.814 -2.562 -33.552 1.00 94.00 169 LEU A CA 1
ATOM 1259 C C . LEU A 1 169 ? 20.539 -3.435 -33.601 1.00 94.00 169 LEU A C 1
ATOM 1261 O O . LEU A 1 169 ? 19.459 -2.974 -33.213 1.00 94.00 169 LEU A O 1
ATOM 1265 N N . PRO A 1 170 ? 20.617 -4.679 -34.114 1.00 94.62 170 PRO A N 1
ATOM 1266 C CA . PRO A 1 170 ? 19.434 -5.488 -34.371 1.00 94.62 170 PRO A CA 1
ATOM 1267 C C . PRO A 1 170 ? 18.742 -5.936 -33.077 1.00 94.62 170 PRO A C 1
ATOM 1269 O O . PRO A 1 170 ? 19.379 -6.422 -32.138 1.00 94.62 170 PRO A O 1
ATOM 1272 N N . TRP A 1 171 ? 17.412 -5.854 -33.073 1.00 96.62 171 TRP A N 1
ATOM 1273 C CA . TRP A 1 171 ? 16.564 -6.537 -32.096 1.00 96.62 171 TRP A CA 1
ATOM 1274 C C . TRP A 1 171 ? 16.346 -7.999 -32.501 1.00 96.62 171 TRP A C 1
ATOM 1276 O O . TRP A 1 171 ? 16.129 -8.305 -33.673 1.00 96.62 171 TRP A O 1
ATOM 1286 N N . ARG A 1 172 ? 16.374 -8.908 -31.526 1.00 95.25 172 ARG A N 1
ATOM 1287 C CA . ARG A 1 172 ? 16.076 -10.340 -31.671 1.00 95.25 172 ARG A CA 1
ATOM 1288 C C . ARG A 1 172 ? 14.950 -10.735 -30.714 1.00 95.25 172 ARG A C 1
ATOM 1290 O O . ARG A 1 172 ? 14.784 -10.106 -29.671 1.00 95.25 172 ARG A O 1
ATOM 1297 N N . GLY A 1 173 ? 14.212 -11.790 -31.054 1.00 93.56 173 GLY A N 1
ATOM 1298 C CA . GLY A 1 173 ? 13.069 -12.297 -30.285 1.00 93.56 173 GLY A CA 1
ATOM 1299 C C . GLY A 1 173 ? 11.757 -12.287 -31.089 1.00 93.56 173 GLY A C 1
ATOM 1300 O O . GLY A 1 173 ? 11.792 -12.029 -32.294 1.00 93.56 173 GLY A O 1
ATOM 1301 N N . PRO A 1 174 ? 10.606 -12.551 -30.442 1.00 95.25 174 PRO A N 1
ATOM 1302 C CA . PRO A 1 174 ? 10.475 -12.825 -29.011 1.00 95.25 174 PRO A CA 1
ATOM 1303 C C . PRO A 1 174 ? 10.919 -14.237 -28.619 1.00 95.25 174 PRO A C 1
ATOM 1305 O O . PRO A 1 174 ? 10.615 -15.207 -29.309 1.00 95.25 174 PRO A O 1
ATOM 1308 N N . VAL A 1 175 ? 11.558 -14.360 -27.457 1.00 96.00 175 VAL A N 1
ATOM 1309 C CA . VAL A 1 175 ? 11.592 -15.617 -26.698 1.00 96.00 175 VAL A CA 1
ATOM 1310 C C . VAL A 1 175 ? 10.395 -15.617 -25.751 1.00 96.00 175 VAL A C 1
ATOM 1312 O O . VAL A 1 175 ? 10.204 -14.663 -24.996 1.00 96.00 175 VAL A O 1
ATOM 1315 N N . LEU A 1 176 ? 9.565 -16.658 -25.813 1.00 95.75 176 LEU A N 1
ATOM 1316 C CA . LEU A 1 176 ? 8.393 -16.793 -24.947 1.00 95.75 176 LEU A CA 1
ATOM 1317 C C . LEU A 1 176 ? 8.795 -17.377 -23.592 1.00 95.75 176 LEU A C 1
ATOM 1319 O O . LEU A 1 176 ? 9.528 -18.361 -23.534 1.00 95.75 176 LEU A O 1
ATOM 1323 N N . ILE A 1 177 ? 8.279 -16.795 -22.511 1.00 96.38 177 ILE A N 1
ATOM 1324 C CA . ILE A 1 177 ? 8.559 -17.203 -21.132 1.00 96.38 177 ILE A CA 1
ATOM 1325 C C . ILE A 1 177 ? 7.242 -17.591 -20.466 1.00 96.38 177 ILE A C 1
ATOM 1327 O O . ILE A 1 177 ? 6.313 -16.783 -20.401 1.00 96.38 177 ILE A O 1
ATOM 1331 N N . GLY A 1 178 ? 7.163 -18.818 -19.946 1.00 92.06 178 GLY A N 1
ATOM 1332 C CA . GLY A 1 178 ? 6.028 -19.267 -19.141 1.00 92.06 178 GLY A CA 1
ATOM 1333 C C . GLY A 1 178 ? 4.685 -19.247 -19.875 1.00 92.06 178 GLY A C 1
ATOM 1334 O O . GLY A 1 178 ? 3.670 -18.901 -19.277 1.00 92.06 178 GLY A O 1
ATOM 1335 N N . ALA A 1 179 ? 4.634 -19.612 -21.159 1.00 87.25 179 ALA A N 1
ATOM 1336 C CA . ALA A 1 179 ? 3.374 -19.638 -21.917 1.00 87.25 179 ALA A CA 1
ATOM 1337 C C . ALA A 1 179 ? 2.276 -20.480 -21.222 1.00 87.25 179 ALA A C 1
ATOM 1339 O O . ALA A 1 179 ? 1.094 -20.148 -21.286 1.00 87.25 179 ALA A O 1
ATOM 1340 N N . GLY A 1 180 ? 2.670 -21.527 -20.485 1.00 86.50 180 GLY A N 1
ATOM 1341 C CA . GLY A 1 180 ? 1.762 -22.377 -19.711 1.00 86.50 180 GLY A CA 1
ATOM 1342 C C . GLY A 1 180 ? 1.209 -21.757 -18.420 1.00 86.50 180 GLY A C 1
ATOM 1343 O O . GLY A 1 180 ? 0.251 -22.294 -17.867 1.00 86.50 180 GLY A O 1
ATOM 1344 N N . VAL A 1 181 ? 1.752 -20.634 -17.927 1.00 87.88 181 VAL A N 1
ATOM 1345 C CA . VAL A 1 181 ? 1.280 -20.022 -16.667 1.00 87.88 181 VAL A CA 1
ATOM 1346 C C . VAL A 1 181 ? 0.041 -19.138 -16.839 1.00 87.88 181 VAL A C 1
ATOM 1348 O O . VAL A 1 181 ? -0.550 -18.715 -15.841 1.00 87.88 181 VAL A O 1
ATOM 1351 N N . GLY A 1 182 ? -0.382 -18.893 -18.083 1.00 90.38 182 GLY A N 1
ATOM 1352 C CA . GLY A 1 182 ? -1.543 -18.073 -18.422 1.00 90.38 182 GLY A CA 1
ATOM 1353 C C . GLY A 1 182 ? -1.235 -16.574 -18.483 1.00 90.38 182 GLY A C 1
ATOM 1354 O O . GLY A 1 182 ? -0.090 -16.155 -18.639 1.00 90.38 182 GLY A O 1
ATOM 1355 N N . ARG A 1 183 ? -2.279 -15.743 -18.407 1.00 91.62 183 ARG A N 1
ATOM 1356 C CA . ARG A 1 183 ? -2.171 -14.285 -18.575 1.00 91.62 183 ARG A CA 1
ATOM 1357 C C . ARG A 1 183 ? -1.416 -13.634 -17.413 1.00 91.62 183 ARG A C 1
ATOM 1359 O O . ARG A 1 183 ? -1.813 -13.786 -16.261 1.00 91.62 183 ARG A O 1
ATOM 1366 N N . LEU A 1 184 ? -0.388 -12.854 -17.740 1.00 93.50 184 LEU A N 1
ATOM 1367 C CA . LEU A 1 184 ? 0.348 -12.006 -16.801 1.00 93.50 184 LEU A CA 1
ATOM 1368 C C . LEU A 1 184 ? -0.043 -10.537 -17.007 1.00 93.50 184 LEU A C 1
ATOM 1370 O O . LEU A 1 184 ? -0.336 -10.106 -18.122 1.00 93.50 184 LEU A O 1
ATOM 1374 N N . ASP A 1 185 ? -0.086 -9.774 -15.918 1.00 87.69 185 ASP A N 1
ATOM 1375 C CA . ASP A 1 185 ? -0.630 -8.413 -15.907 1.00 87.69 185 ASP A CA 1
ATOM 1376 C C . ASP A 1 185 ? 0.451 -7.324 -15.901 1.00 87.69 185 ASP A C 1
ATOM 1378 O O . ASP A 1 185 ? 0.253 -6.241 -16.448 1.00 87.69 185 ASP A O 1
ATOM 1382 N N . ALA A 1 186 ? 1.580 -7.581 -15.245 1.00 89.38 186 ALA A N 1
ATOM 1383 C CA . ALA A 1 186 ? 2.646 -6.605 -15.043 1.00 89.38 186 ALA A CA 1
ATOM 1384 C C . ALA A 1 186 ? 3.994 -7.307 -14.879 1.00 89.38 186 ALA A C 1
ATOM 1386 O O . ALA A 1 186 ? 4.026 -8.475 -14.490 1.00 89.38 186 ALA A O 1
ATOM 1387 N N . VAL A 1 187 ? 5.089 -6.593 -15.144 1.00 92.25 187 VAL A N 1
ATOM 1388 C CA . VAL A 1 187 ? 6.448 -7.132 -15.051 1.00 92.25 187 VAL A CA 1
ATOM 1389 C C . VAL A 1 187 ? 7.431 -6.100 -14.490 1.00 92.25 187 VAL A C 1
ATOM 1391 O O . VAL A 1 187 ? 7.288 -4.903 -14.738 1.00 92.25 187 VAL A O 1
ATOM 1394 N N . ALA A 1 188 ? 8.427 -6.584 -13.751 1.00 91.75 188 ALA A N 1
ATOM 1395 C CA . ALA A 1 188 ? 9.639 -5.878 -13.356 1.00 91.75 188 ALA A CA 1
ATOM 1396 C C . ALA A 1 188 ? 10.862 -6.714 -13.753 1.00 91.75 188 ALA A C 1
ATOM 1398 O O . ALA A 1 188 ? 10.811 -7.945 -13.706 1.00 91.75 188 ALA A O 1
ATOM 1399 N N . LEU A 1 189 ? 11.947 -6.041 -14.131 1.00 91.94 189 LEU A N 1
ATOM 1400 C CA . LEU A 1 189 ? 13.168 -6.656 -14.643 1.00 91.94 189 LEU A CA 1
ATOM 1401 C C . LEU A 1 189 ? 14.388 -6.005 -13.992 1.00 91.94 189 LEU A C 1
ATOM 1403 O O . LEU A 1 189 ? 14.478 -4.780 -13.935 1.00 91.94 189 LEU A O 1
ATOM 1407 N N . VAL A 1 190 ? 15.342 -6.825 -13.561 1.00 90.88 190 VAL A N 1
ATOM 1408 C CA . VAL A 1 190 ? 16.686 -6.389 -13.165 1.00 90.88 190 VAL A CA 1
ATOM 1409 C C . VAL A 1 190 ? 17.716 -7.373 -13.713 1.00 90.88 190 VAL A C 1
ATOM 1411 O O . VAL A 1 190 ? 17.396 -8.537 -13.953 1.00 90.88 190 VAL A O 1
ATOM 1414 N N . GLN A 1 191 ? 18.956 -6.923 -13.897 1.00 89.50 191 GLN A N 1
ATOM 1415 C CA . GLN A 1 191 ? 20.081 -7.834 -14.066 1.00 89.50 191 GLN A CA 1
ATOM 1416 C C . GLN A 1 191 ? 20.821 -7.975 -12.737 1.00 89.50 191 GLN A C 1
ATOM 1418 O O . GLN A 1 191 ? 21.225 -6.971 -12.150 1.00 89.50 191 GLN A O 1
ATOM 1423 N N . SER A 1 192 ? 20.998 -9.208 -12.270 1.00 87.31 192 SER A N 1
ATOM 1424 C CA . SER A 1 192 ? 21.729 -9.518 -11.050 1.00 87.31 192 SER A CA 1
ATOM 1425 C C . SER A 1 192 ? 23.137 -10.045 -11.317 1.00 87.31 192 SER A C 1
ATOM 1427 O O . SER A 1 192 ? 23.487 -10.514 -12.404 1.00 87.31 192 SER A O 1
ATOM 1429 N N . ASN A 1 193 ? 23.967 -9.973 -10.282 1.00 79.00 193 ASN A N 1
ATOM 1430 C CA . ASN A 1 193 ? 25.317 -10.537 -10.263 1.00 79.00 193 ASN A CA 1
ATOM 1431 C C . ASN A 1 193 ? 25.380 -11.968 -9.687 1.00 79.00 193 ASN A C 1
ATOM 1433 O O . ASN A 1 193 ? 26.474 -12.483 -9.438 1.00 79.00 193 ASN A O 1
ATOM 1437 N N . LEU A 1 194 ? 24.233 -12.614 -9.448 1.00 72.88 194 LEU A N 1
ATOM 1438 C CA . LEU A 1 194 ? 24.206 -13.992 -8.962 1.00 72.88 194 LEU A CA 1
ATOM 1439 C C . LEU A 1 194 ? 24.817 -14.926 -10.014 1.00 72.88 194 LEU A C 1
ATOM 1441 O O . LEU A 1 194 ? 24.631 -14.726 -11.208 1.00 72.88 194 LEU A O 1
ATOM 1445 N N . GLY A 1 195 ? 25.603 -15.914 -9.575 1.00 64.75 195 GLY A N 1
ATOM 1446 C CA . GLY A 1 195 ? 26.192 -16.914 -10.477 1.00 64.75 195 GLY A CA 1
ATOM 1447 C C . GLY A 1 195 ? 27.415 -16.468 -11.296 1.00 64.75 195 GLY A C 1
ATOM 1448 O O . GLY A 1 195 ? 27.892 -17.250 -12.108 1.00 64.75 195 GLY A O 1
ATOM 1449 N N . GLY A 1 196 ? 27.971 -15.269 -11.073 1.00 59.25 196 GLY A N 1
ATOM 1450 C CA . GLY A 1 196 ? 29.288 -14.875 -11.608 1.00 59.25 196 GLY A CA 1
ATOM 1451 C C . GLY A 1 196 ? 29.281 -13.829 -12.727 1.00 59.25 196 GLY A C 1
ATOM 1452 O O . GLY A 1 196 ? 30.323 -13.222 -12.944 1.00 59.25 196 GLY A O 1
ATOM 1453 N N . ALA A 1 197 ? 28.133 -13.575 -13.368 1.00 58.59 197 ALA A N 1
ATOM 1454 C CA . ALA A 1 197 ? 27.733 -12.313 -14.012 1.00 58.59 197 ALA A CA 1
ATOM 1455 C C . ALA A 1 197 ? 26.453 -12.526 -14.841 1.00 58.59 197 ALA A C 1
ATOM 1457 O O . ALA A 1 197 ? 26.406 -13.397 -15.708 1.00 58.59 197 ALA A O 1
ATOM 1458 N N . GLY A 1 198 ? 25.452 -11.667 -14.643 1.00 69.69 198 GLY A N 1
ATOM 1459 C CA . GLY A 1 198 ? 24.526 -11.302 -15.711 1.00 69.69 198 GLY A CA 1
ATOM 1460 C C . GLY A 1 198 ? 23.158 -11.975 -15.731 1.00 69.69 198 GLY A C 1
ATOM 1461 O O . GLY A 1 198 ? 22.489 -11.850 -16.748 1.00 69.69 198 GLY A O 1
ATOM 1462 N N . HIS A 1 199 ? 22.708 -12.633 -14.661 1.00 87.88 199 HIS A N 1
ATOM 1463 C CA . HIS A 1 199 ? 21.365 -13.220 -14.651 1.00 87.88 199 HIS A CA 1
ATOM 1464 C C . HIS A 1 199 ? 20.298 -12.138 -14.839 1.00 87.88 199 HIS A C 1
ATOM 1466 O O . HIS A 1 199 ? 20.314 -11.135 -14.128 1.00 87.88 199 HIS A O 1
ATOM 1472 N N . LEU A 1 200 ? 19.342 -12.342 -15.746 1.00 92.75 200 LEU A N 1
ATOM 1473 C CA . LEU A 1 200 ? 18.114 -11.543 -15.712 1.00 92.75 200 LEU A CA 1
ATOM 1474 C C . LEU A 1 200 ? 17.164 -12.138 -14.699 1.00 92.75 200 LEU A C 1
ATOM 1476 O O . LEU A 1 200 ? 17.010 -13.350 -14.624 1.00 92.75 200 LEU A O 1
ATOM 1480 N N . GLU A 1 201 ? 16.513 -11.272 -13.945 1.00 94.38 201 GLU A N 1
ATOM 1481 C CA . GLU A 1 201 ? 15.603 -11.644 -12.877 1.00 94.38 201 GLU A CA 1
ATOM 1482 C C . GLU A 1 201 ? 14.297 -10.901 -13.118 1.00 94.38 201 GLU A C 1
ATOM 1484 O O . GLU A 1 201 ? 14.271 -9.671 -13.232 1.00 94.38 201 GLU A O 1
ATOM 1489 N N . VAL A 1 202 ? 13.218 -11.666 -13.245 1.00 96.00 202 VAL A N 1
ATOM 1490 C CA . VAL A 1 202 ? 11.912 -11.168 -13.654 1.00 96.00 202 VAL A CA 1
ATOM 1491 C C . VAL A 1 202 ? 10.892 -11.475 -12.579 1.00 96.00 202 VAL A C 1
ATOM 1493 O O . VAL A 1 202 ? 10.713 -12.626 -12.183 1.00 96.00 202 VAL A O 1
ATOM 1496 N N . ILE A 1 203 ? 10.182 -10.436 -12.149 1.00 96.31 203 ILE A N 1
ATOM 1497 C CA . ILE A 1 203 ? 8.995 -10.569 -11.309 1.00 96.31 203 ILE A CA 1
ATOM 1498 C C . ILE A 1 203 ? 7.784 -10.193 -12.145 1.00 96.31 203 ILE A C 1
ATOM 1500 O O . ILE A 1 203 ? 7.708 -9.078 -12.658 1.00 96.31 203 ILE A O 1
ATOM 1504 N N . ALA A 1 204 ? 6.828 -11.107 -12.269 1.00 95.88 204 ALA A N 1
ATOM 1505 C CA . ALA A 1 204 ? 5.600 -10.888 -13.018 1.00 95.88 204 ALA A CA 1
ATOM 1506 C C . ALA A 1 204 ? 4.371 -11.059 -12.130 1.00 95.88 204 ALA A C 1
ATOM 1508 O O . ALA A 1 204 ? 4.329 -11.954 -11.294 1.00 95.88 204 ALA A O 1
ATOM 1509 N N . ARG A 1 205 ? 3.344 -10.226 -12.313 1.00 94.62 205 ARG A N 1
ATOM 1510 C CA . ARG A 1 205 ? 2.078 -10.369 -11.582 1.00 94.62 205 ARG A CA 1
ATOM 1511 C C . ARG A 1 205 ? 1.092 -11.235 -12.362 1.00 94.62 205 ARG A C 1
ATOM 1513 O O . ARG A 1 205 ? 0.826 -10.944 -13.529 1.00 94.62 205 ARG A O 1
ATOM 1520 N N . ARG A 1 206 ? 0.499 -12.231 -11.700 1.00 92.69 206 ARG A N 1
ATOM 1521 C CA . ARG A 1 206 ? -0.634 -13.028 -12.188 1.00 92.69 206 ARG A CA 1
ATOM 1522 C C . ARG A 1 206 ? -1.823 -12.853 -11.247 1.00 92.69 206 ARG A C 1
ATOM 1524 O O . ARG A 1 206 ? -1.867 -13.477 -10.194 1.00 92.69 206 ARG A O 1
ATOM 1531 N N . GLY A 1 207 ? -2.798 -12.011 -11.594 1.00 89.62 207 GLY A N 1
ATOM 1532 C CA . GLY A 1 207 ? -3.897 -11.737 -10.664 1.00 89.62 207 GLY A CA 1
ATOM 1533 C C . GLY A 1 207 ? -3.358 -11.132 -9.364 1.00 89.62 207 GLY A C 1
ATOM 1534 O O . GLY A 1 207 ? -2.744 -10.068 -9.400 1.00 89.62 207 GLY A O 1
ATOM 1535 N N . ASP A 1 208 ? -3.550 -11.789 -8.223 1.00 89.94 208 ASP A N 1
ATOM 1536 C CA . ASP A 1 208 ? -3.016 -11.329 -6.936 1.00 89.94 208 ASP A CA 1
ATOM 1537 C C . ASP A 1 208 ? -1.718 -12.019 -6.493 1.00 89.94 208 ASP A C 1
ATOM 1539 O O . ASP A 1 208 ? -1.287 -11.799 -5.360 1.00 89.94 208 ASP A O 1
ATOM 1543 N N . THR A 1 209 ? -1.053 -12.779 -7.369 1.00 92.81 209 THR A N 1
ATOM 1544 C CA . THR A 1 209 ? 0.236 -13.424 -7.076 1.00 92.81 209 THR A CA 1
ATOM 1545 C C . THR A 1 209 ? 1.397 -12.817 -7.860 1.00 92.81 209 THR A C 1
ATOM 1547 O O . THR A 1 209 ? 1.219 -12.247 -8.941 1.00 92.81 209 THR A O 1
ATOM 1550 N N . LEU A 1 210 ? 2.604 -12.905 -7.296 1.00 95.81 210 LEU A N 1
ATOM 1551 C CA . LEU A 1 210 ? 3.861 -12.605 -7.974 1.00 95.81 210 LEU A CA 1
ATOM 1552 C C . LEU A 1 210 ? 4.583 -13.905 -8.309 1.00 95.81 210 LEU A C 1
ATOM 1554 O O . LEU A 1 210 ? 4.800 -14.761 -7.451 1.00 95.81 210 LEU A O 1
ATOM 1558 N N . MET A 1 211 ? 4.983 -13.994 -9.566 1.00 96.00 211 MET A N 1
ATOM 1559 C CA . MET A 1 211 ? 5.775 -15.059 -10.147 1.00 96.00 211 MET A CA 1
ATOM 1560 C C . MET A 1 211 ? 7.214 -14.575 -10.313 1.00 96.00 211 MET A C 1
ATOM 1562 O O . MET A 1 211 ? 7.434 -13.416 -10.669 1.00 96.00 211 MET A O 1
ATOM 1566 N N . HIS A 1 212 ? 8.181 -15.458 -10.107 1.00 95.50 212 HIS A N 1
ATOM 1567 C CA . HIS A 1 212 ? 9.600 -15.216 -10.328 1.00 95.50 212 HIS A CA 1
ATOM 1568 C C . HIS A 1 212 ? 10.138 -16.177 -11.387 1.00 95.50 212 HIS A C 1
ATOM 1570 O O . HIS A 1 212 ? 9.905 -17.381 -11.316 1.00 95.50 212 HIS A O 1
ATOM 1576 N N . CYS A 1 213 ? 10.861 -15.649 -12.366 1.00 95.62 213 CYS A N 1
ATOM 1577 C CA . CYS A 1 213 ? 11.696 -16.430 -13.272 1.00 95.62 213 CYS A CA 1
ATOM 1578 C C . CYS A 1 213 ? 13.015 -15.702 -13.518 1.00 95.62 213 CYS A C 1
ATOM 1580 O O . CYS A 1 213 ? 13.164 -14.516 -13.210 1.00 95.62 213 CYS A O 1
ATOM 1582 N N . TRP A 1 214 ? 13.985 -16.420 -14.067 1.00 94.25 214 TRP A N 1
ATOM 1583 C CA . TRP A 1 214 ? 15.303 -15.873 -14.345 1.00 94.25 214 TRP A CA 1
ATOM 1584 C C . TRP A 1 214 ? 15.883 -16.420 -15.646 1.00 94.25 214 TRP A C 1
ATOM 1586 O O . TRP A 1 214 ? 15.472 -17.475 -16.122 1.00 94.25 214 TRP A O 1
ATOM 1596 N N . CYS A 1 215 ? 16.831 -15.688 -16.223 1.00 93.06 215 CYS A N 1
ATOM 1597 C CA . CYS A 1 215 ? 17.610 -16.105 -17.383 1.00 93.06 215 CYS A CA 1
ATOM 1598 C C . CYS A 1 215 ? 19.070 -16.241 -16.968 1.00 93.06 215 CYS A C 1
ATOM 1600 O O . CYS A 1 215 ? 19.654 -15.276 -16.466 1.00 93.06 215 CYS A O 1
ATOM 1602 N N . GLY A 1 216 ? 19.632 -17.435 -17.136 1.00 88.81 216 GLY A N 1
ATOM 1603 C CA . GLY A 1 216 ? 21.011 -17.729 -16.766 1.00 88.81 216 GLY A CA 1
ATOM 1604 C C . GLY A 1 216 ? 22.046 -17.155 -17.738 1.00 88.81 216 GLY A C 1
ATOM 1605 O O . GLY A 1 216 ? 21.702 -16.564 -18.766 1.00 88.81 216 GLY A O 1
ATOM 1606 N N . PRO A 1 217 ? 23.346 -17.363 -17.462 1.00 83.44 217 PRO A N 1
ATOM 1607 C CA . PRO A 1 217 ? 24.430 -16.957 -18.354 1.00 83.44 217 PRO A CA 1
ATOM 1608 C C . PRO A 1 217 ? 24.407 -17.725 -19.685 1.00 83.44 217 PRO A C 1
ATOM 1610 O O . PRO A 1 217 ? 24.910 -17.235 -20.692 1.00 83.44 217 PRO A O 1
ATOM 1613 N N . ASP A 1 218 ? 23.792 -18.908 -19.694 1.00 86.44 218 ASP A N 1
ATOM 1614 C CA . ASP A 1 218 ? 23.520 -19.746 -20.865 1.00 86.44 218 ASP A CA 1
ATOM 1615 C C . ASP A 1 218 ? 22.372 -19.223 -21.748 1.00 86.44 218 ASP A C 1
ATOM 1617 O O . ASP A 1 218 ? 22.078 -19.820 -22.783 1.00 86.44 218 ASP A O 1
ATOM 1621 N N . ARG A 1 219 ? 21.751 -18.092 -21.375 1.00 87.69 219 ARG A N 1
ATOM 1622 C CA . ARG A 1 219 ? 20.607 -17.466 -22.058 1.00 87.69 219 ARG A CA 1
ATOM 1623 C C . ARG A 1 219 ? 19.344 -18.335 -22.070 1.00 87.69 219 ARG A C 1
ATOM 1625 O O . ARG A 1 219 ? 18.464 -18.125 -22.907 1.00 87.69 219 ARG A O 1
ATOM 1632 N N . VAL A 1 220 ? 19.229 -19.276 -21.133 1.00 90.56 220 VAL A N 1
ATOM 1633 C CA . VAL A 1 220 ? 18.035 -20.109 -20.959 1.00 90.56 220 VAL A CA 1
ATOM 1634 C C . VAL A 1 220 ? 17.175 -19.547 -19.830 1.00 90.56 220 VAL A C 1
ATOM 1636 O O . VAL A 1 220 ? 17.666 -19.232 -18.745 1.00 90.56 220 VAL A O 1
ATOM 1639 N N . TRP A 1 221 ? 15.876 -19.415 -20.100 1.00 94.75 221 TRP A N 1
ATOM 1640 C CA . TRP A 1 221 ? 14.889 -18.976 -19.119 1.00 94.75 221 TRP A CA 1
ATOM 1641 C C . TRP A 1 221 ? 14.426 -20.139 -18.242 1.00 94.75 221 TRP A C 1
ATOM 1643 O O . TRP A 1 221 ? 14.132 -21.228 -18.734 1.00 94.75 221 TRP A O 1
ATOM 1653 N N . SER A 1 222 ? 14.306 -19.884 -16.943 1.00 94.50 222 SER A N 1
ATOM 1654 C CA . SER A 1 222 ? 13.617 -20.765 -16.009 1.00 94.50 222 SER A CA 1
ATOM 1655 C C . SER A 1 222 ? 12.100 -20.688 -16.202 1.00 94.50 222 SER A C 1
ATOM 1657 O O . SER A 1 222 ? 11.558 -19.651 -16.597 1.00 94.50 222 SER A O 1
ATOM 1659 N N . GLU A 1 223 ? 11.388 -21.742 -15.806 1.00 92.38 223 GLU A N 1
ATOM 1660 C CA . GLU A 1 223 ? 9.935 -21.654 -15.652 1.00 92.38 223 GLU A CA 1
ATOM 1661 C C . GLU A 1 223 ? 9.561 -20.681 -14.517 1.00 92.38 223 GLU A C 1
ATOM 1663 O O . GLU A 1 223 ? 10.269 -20.635 -13.502 1.00 92.38 223 GLU A O 1
ATOM 1668 N N . PRO A 1 224 ? 8.473 -19.895 -14.652 1.00 95.25 224 PRO A N 1
ATOM 1669 C CA . PRO A 1 224 ? 8.003 -19.032 -13.576 1.00 95.25 224 PRO A CA 1
ATOM 1670 C C . PRO A 1 224 ? 7.440 -19.816 -12.392 1.00 95.25 224 PRO A C 1
ATOM 1672 O O . PRO A 1 224 ? 6.556 -20.659 -12.553 1.00 95.25 224 PRO A O 1
ATOM 1675 N N . THR A 1 225 ? 7.882 -19.467 -11.188 1.00 94.00 225 THR A N 1
ATOM 1676 C CA . THR A 1 225 ? 7.382 -20.025 -9.927 1.00 94.00 225 THR A CA 1
ATOM 1677 C C . THR A 1 225 ? 6.689 -18.958 -9.097 1.00 94.00 225 THR A C 1
ATOM 1679 O O . THR A 1 225 ? 7.081 -17.795 -9.101 1.00 94.00 225 THR A O 1
ATOM 1682 N N . GLU A 1 226 ? 5.620 -19.330 -8.399 1.00 93.50 226 GLU A N 1
ATOM 1683 C CA . GLU A 1 226 ? 4.937 -18.406 -7.496 1.00 93.50 226 GLU A CA 1
ATOM 1684 C C . GLU A 1 226 ? 5.798 -18.161 -6.254 1.00 93.50 226 GLU A C 1
ATOM 1686 O O . GLU A 1 226 ? 6.279 -19.110 -5.635 1.00 93.50 226 GLU A O 1
ATOM 1691 N N . ILE A 1 227 ? 5.987 -16.891 -5.888 1.00 92.25 227 ILE A N 1
ATOM 1692 C CA . ILE A 1 227 ? 6.793 -16.508 -4.722 1.00 92.25 227 ILE A CA 1
ATOM 1693 C C . ILE A 1 227 ? 5.990 -15.784 -3.641 1.00 92.25 227 ILE A C 1
ATOM 1695 O O . ILE A 1 227 ? 6.361 -15.855 -2.472 1.00 92.25 227 ILE A O 1
ATOM 1699 N N . LEU A 1 228 ? 4.926 -15.058 -4.005 1.00 90.56 228 LEU A N 1
ATOM 1700 C CA . LEU A 1 228 ? 4.172 -14.182 -3.101 1.00 90.56 228 LEU A CA 1
ATOM 1701 C C . LEU A 1 228 ? 2.718 -14.022 -3.575 1.00 90.56 228 LEU A C 1
ATOM 1703 O O . LEU A 1 228 ? 2.437 -14.114 -4.768 1.00 90.56 228 LEU A O 1
ATOM 1707 N N . SER A 1 229 ? 1.811 -13.679 -2.655 1.00 88.44 229 SER A N 1
ATOM 1708 C CA . SER A 1 229 ? 0.389 -13.407 -2.927 1.00 88.44 229 SER A CA 1
ATOM 1709 C C . SER A 1 229 ? -0.111 -12.134 -2.227 1.00 88.44 229 SER A C 1
ATOM 1711 O O . SER A 1 229 ? 0.520 -11.637 -1.295 1.00 88.44 229 SER A O 1
ATOM 1713 N N . GLY A 1 230 ? -1.285 -11.633 -2.618 1.00 82.75 230 GLY A N 1
ATOM 1714 C CA . GLY A 1 230 ? -1.948 -10.472 -2.005 1.00 82.75 230 GLY A CA 1
ATOM 1715 C C . GLY A 1 230 ? -1.580 -9.118 -2.622 1.00 82.75 230 GLY A C 1
ATOM 1716 O O . GLY A 1 230 ? -1.857 -8.070 -2.029 1.00 82.75 230 GLY A O 1
ATOM 1717 N N . VAL A 1 231 ? -0.975 -9.119 -3.809 1.00 89.00 231 VAL A N 1
ATOM 1718 C CA . VAL A 1 231 ? -0.539 -7.902 -4.506 1.00 89.00 231 VAL A CA 1
ATOM 1719 C C . VAL A 1 231 ? -1.587 -7.378 -5.489 1.00 89.00 231 VAL A C 1
ATOM 1721 O O . VAL A 1 231 ? -2.506 -8.080 -5.904 1.00 89.00 231 VAL A O 1
ATOM 1724 N N . SER A 1 232 ? -1.430 -6.124 -5.885 1.00 83.81 232 SER A N 1
ATOM 1725 C CA . SER A 1 232 ? -2.110 -5.478 -7.004 1.00 83.81 232 SER A CA 1
ATOM 1726 C C . SER A 1 232 ? -1.126 -4.567 -7.738 1.00 83.81 232 SER A C 1
ATOM 1728 O O . SER A 1 232 ? -0.012 -4.353 -7.277 1.00 83.81 232 SER A O 1
ATOM 1730 N N . GLY A 1 233 ? -1.520 -4.019 -8.886 1.00 84.25 233 GLY A N 1
ATOM 1731 C CA . GLY A 1 233 ? -0.684 -3.046 -9.598 1.00 84.25 233 GLY A CA 1
ATOM 1732 C C . GLY A 1 233 ? 0.645 -3.618 -10.101 1.00 84.25 233 GLY A C 1
ATOM 1733 O O . GLY A 1 233 ? 0.794 -4.830 -10.272 1.00 84.25 233 GLY A O 1
ATOM 1734 N N . ARG A 1 234 ? 1.601 -2.746 -10.411 1.00 84.69 234 ARG A N 1
ATOM 1735 C CA . ARG A 1 234 ? 2.890 -3.150 -10.981 1.00 84.69 234 ARG A CA 1
ATOM 1736 C C . ARG A 1 234 ? 3.973 -3.278 -9.902 1.00 84.69 234 ARG A C 1
ATOM 1738 O O . ARG A 1 234 ? 4.113 -2.353 -9.104 1.00 84.69 234 ARG A O 1
ATOM 1745 N N . PRO A 1 235 ? 4.735 -4.389 -9.864 1.00 90.94 235 PRO A N 1
ATOM 1746 C CA . PRO A 1 235 ? 5.886 -4.500 -8.976 1.00 90.94 235 PRO A CA 1
ATOM 1747 C C . PRO A 1 235 ? 7.058 -3.636 -9.468 1.00 90.94 235 PRO A C 1
ATOM 1749 O O . PRO A 1 235 ? 7.184 -3.380 -10.664 1.00 90.94 235 PRO A O 1
ATOM 1752 N N . ALA A 1 236 ? 7.953 -3.256 -8.560 1.00 88.56 236 ALA A N 1
ATOM 1753 C CA . ALA A 1 236 ? 9.270 -2.709 -8.870 1.00 88.56 236 ALA A CA 1
ATOM 1754 C C . ALA A 1 236 ? 10.347 -3.512 -8.135 1.00 88.56 236 ALA A C 1
ATOM 1756 O O . ALA A 1 236 ? 10.179 -3.878 -6.971 1.00 88.56 236 ALA A O 1
ATOM 1757 N N . LEU A 1 237 ? 11.445 -3.794 -8.831 1.00 90.44 237 LEU A N 1
ATOM 1758 C CA . LEU A 1 237 ? 12.526 -4.653 -8.364 1.00 90.44 237 LEU A CA 1
ATOM 1759 C C . LEU A 1 237 ? 13.862 -3.959 -8.591 1.00 90.44 237 LEU A C 1
ATOM 1761 O O . LEU A 1 237 ? 14.103 -3.424 -9.670 1.00 90.44 237 LEU A O 1
ATOM 1765 N N . LEU A 1 238 ? 14.749 -4.039 -7.605 1.00 87.88 238 LEU A N 1
ATOM 1766 C CA . LEU A 1 238 ? 16.165 -3.747 -7.790 1.00 87.88 238 LEU A CA 1
ATOM 1767 C C . LEU A 1 238 ? 17.033 -4.731 -7.009 1.00 87.88 238 LEU A C 1
ATOM 1769 O O . LEU A 1 238 ? 16.584 -5.359 -6.048 1.00 87.88 238 LEU A O 1
ATOM 1773 N N . GLN A 1 239 ? 18.300 -4.831 -7.400 1.00 88.62 239 GLN A N 1
ATOM 1774 C CA . GLN A 1 239 ? 19.326 -5.438 -6.565 1.00 88.62 239 GLN A CA 1
ATOM 1775 C C . GLN A 1 239 ? 19.970 -4.344 -5.707 1.00 88.62 239 GLN A C 1
ATOM 1777 O O . GLN A 1 239 ? 20.598 -3.421 -6.223 1.00 88.62 239 GLN A O 1
ATOM 1782 N N . GLY A 1 240 ? 19.769 -4.431 -4.395 1.00 83.19 240 GLY A N 1
ATOM 1783 C CA . GLY A 1 240 ? 20.314 -3.495 -3.424 1.00 83.19 240 GLY A CA 1
ATOM 1784 C C . GLY A 1 240 ? 21.789 -3.753 -3.129 1.00 83.19 240 GLY A C 1
ATOM 1785 O O . GLY A 1 240 ? 22.369 -4.772 -3.504 1.00 83.19 240 GLY A O 1
ATOM 1786 N N . ARG A 1 241 ? 22.402 -2.820 -2.398 1.00 84.00 241 ARG A N 1
ATOM 1787 C CA . ARG A 1 241 ? 23.820 -2.877 -1.996 1.00 84.00 241 ARG A CA 1
ATOM 1788 C C . ARG A 1 241 ? 24.059 -3.506 -0.616 1.00 84.00 241 ARG A C 1
ATOM 1790 O O . ARG A 1 241 ? 25.184 -3.484 -0.126 1.00 84.00 241 ARG A O 1
ATOM 1797 N N . THR A 1 242 ? 23.020 -4.018 0.041 1.00 82.38 242 THR A N 1
ATOM 1798 C CA . THR A 1 242 ? 23.138 -4.723 1.328 1.00 82.38 242 THR A CA 1
ATOM 1799 C C . THR A 1 242 ? 23.443 -6.204 1.125 1.00 82.38 242 THR A C 1
ATOM 1801 O O . THR A 1 242 ? 22.870 -6.826 0.232 1.00 82.38 242 THR A O 1
ATOM 1804 N N . GLY A 1 243 ? 24.279 -6.777 1.990 1.00 83.69 243 GLY A N 1
ATOM 1805 C CA . GLY A 1 243 ? 24.739 -8.162 1.861 1.00 83.69 243 GLY A CA 1
ATOM 1806 C C . GLY A 1 243 ? 25.952 -8.301 0.936 1.00 83.69 243 GLY A C 1
ATOM 1807 O O . GLY A 1 243 ? 26.349 -7.351 0.262 1.00 83.69 243 GLY A O 1
ATOM 1808 N N . LYS A 1 244 ? 26.568 -9.487 0.907 1.00 85.25 244 LYS A N 1
ATOM 1809 C CA . LYS A 1 244 ? 27.758 -9.775 0.082 1.00 85.25 244 LYS A CA 1
ATOM 1810 C C . LYS A 1 244 ? 27.401 -9.882 -1.395 1.00 85.25 244 LYS A C 1
ATOM 1812 O O . LYS A 1 244 ? 28.147 -9.403 -2.243 1.00 85.25 244 LYS A O 1
ATOM 1817 N N . ARG A 1 245 ? 26.265 -10.512 -1.697 1.00 83.75 245 ARG A N 1
ATOM 1818 C CA . ARG A 1 245 ? 25.749 -10.695 -3.059 1.00 83.75 245 ARG A CA 1
ATOM 1819 C C . ARG A 1 245 ? 24.735 -9.628 -3.466 1.00 83.75 245 ARG A C 1
ATOM 1821 O O . ARG A 1 245 ? 24.278 -9.666 -4.595 1.00 83.75 245 ARG A O 1
ATOM 1828 N N . GLY A 1 246 ? 24.397 -8.679 -2.590 1.00 88.31 246 GLY A N 1
ATOM 1829 C CA . GLY A 1 246 ? 23.345 -7.690 -2.835 1.00 88.31 246 GLY A CA 1
ATOM 1830 C C . GLY A 1 246 ? 21.955 -8.327 -2.788 1.00 88.31 246 GLY A C 1
ATOM 1831 O O . GLY A 1 246 ? 21.602 -9.114 -3.666 1.00 88.31 246 GLY A O 1
ATOM 1832 N N . HIS A 1 247 ? 21.162 -8.021 -1.765 1.00 90.06 247 HIS A N 1
ATOM 1833 C CA . HIS A 1 247 ? 19.789 -8.520 -1.628 1.00 90.06 247 HIS A CA 1
ATOM 1834 C C . HIS A 1 247 ? 18.860 -7.952 -2.705 1.00 90.06 247 HIS A C 1
ATOM 1836 O O . HIS A 1 247 ? 19.083 -6.848 -3.201 1.00 90.06 247 HIS A O 1
ATOM 1842 N N . PHE A 1 248 ? 17.801 -8.682 -3.061 1.00 92.88 248 PHE A N 1
ATOM 1843 C CA . PHE A 1 248 ? 16.749 -8.091 -3.893 1.00 92.88 248 PHE A CA 1
ATOM 1844 C C . PHE A 1 248 ? 15.772 -7.320 -3.039 1.00 92.88 248 PHE A C 1
ATOM 1846 O O . PHE A 1 248 ? 15.307 -7.825 -2.023 1.00 92.88 248 PHE A O 1
ATOM 1853 N N . GLU A 1 249 ? 15.448 -6.122 -3.500 1.00 92.69 249 GLU A N 1
ATOM 1854 C CA . GLU A 1 249 ? 14.472 -5.232 -2.901 1.00 92.69 249 GLU A CA 1
ATOM 1855 C C . GLU A 1 249 ? 13.276 -5.183 -3.855 1.00 92.69 249 GLU A C 1
ATOM 1857 O O . GLU A 1 249 ? 13.382 -4.695 -4.983 1.00 92.69 249 GLU A O 1
ATOM 1862 N N . LEU A 1 250 ? 12.152 -5.750 -3.422 1.00 94.56 250 LEU A N 1
ATOM 1863 C CA . LEU A 1 250 ? 10.922 -5.851 -4.200 1.00 94.56 250 LEU A CA 1
ATOM 1864 C C . LEU A 1 250 ? 9.841 -5.024 -3.525 1.00 94.56 250 LEU A C 1
ATOM 1866 O O . LEU A 1 250 ? 9.568 -5.212 -2.343 1.00 94.56 250 LEU A O 1
ATOM 1870 N N . VAL A 1 251 ? 9.177 -4.160 -4.279 1.00 94.50 251 VAL A N 1
ATOM 1871 C CA . VAL A 1 251 ? 7.959 -3.491 -3.826 1.00 94.50 251 VAL A CA 1
ATOM 1872 C C . VAL A 1 251 ? 6.809 -3.768 -4.779 1.00 94.50 251 VAL A C 1
ATOM 1874 O O . VAL A 1 251 ? 7.007 -3.869 -5.986 1.00 94.50 251 VAL A O 1
ATOM 1877 N N . ALA A 1 252 ? 5.597 -3.891 -4.249 1.00 93.75 252 ALA A N 1
ATOM 1878 C CA . ALA A 1 252 ? 4.390 -4.017 -5.058 1.00 93.75 252 ALA A CA 1
ATOM 1879 C C . ALA A 1 252 ? 3.191 -3.400 -4.328 1.00 93.75 252 ALA A C 1
ATOM 1881 O O . ALA A 1 252 ? 3.082 -3.561 -3.105 1.00 93.75 252 ALA A O 1
ATOM 1882 N N . PRO A 1 253 ? 2.273 -2.719 -5.038 1.00 91.62 253 PRO A N 1
ATOM 1883 C CA . PRO A 1 253 ? 1.004 -2.317 -4.459 1.00 91.62 253 PRO A CA 1
ATOM 1884 C C . PRO A 1 253 ? 0.254 -3.536 -3.919 1.00 91.62 253 PRO A C 1
ATOM 1886 O O . PRO A 1 253 ? 0.401 -4.655 -4.411 1.00 91.62 253 PRO A O 1
ATOM 1889 N N . LEU A 1 254 ? -0.532 -3.340 -2.869 1.00 84.94 254 LEU A N 1
ATOM 1890 C CA . LEU A 1 254 ? -1.265 -4.424 -2.224 1.00 84.94 254 LEU A CA 1
ATOM 1891 C C . LEU A 1 254 ? -2.747 -4.357 -2.560 1.00 84.94 254 LEU A C 1
ATOM 1893 O O . LEU A 1 254 ? -3.338 -3.278 -2.581 1.00 84.94 254 LEU A O 1
ATOM 1897 N N . LYS A 1 255 ? -3.370 -5.533 -2.714 1.00 82.06 255 LYS A N 1
ATOM 1898 C CA . LYS A 1 255 ? -4.784 -5.678 -3.102 1.00 82.06 255 LYS A CA 1
ATOM 1899 C C . LYS A 1 255 ? -5.748 -4.933 -2.178 1.00 82.06 255 LYS A C 1
ATOM 1901 O O . LYS A 1 255 ? -6.869 -4.649 -2.586 1.00 82.06 255 LYS A O 1
ATOM 1906 N N . VAL A 1 256 ? -5.338 -4.645 -0.943 1.00 70.94 256 VAL A N 1
ATOM 1907 C CA . VAL A 1 256 ? -6.135 -3.910 0.045 1.00 70.94 256 VAL A CA 1
ATOM 1908 C C . VAL A 1 256 ? -5.720 -2.439 0.103 1.00 70.94 256 VAL A C 1
ATOM 1910 O O . VAL A 1 256 ? -6.507 -1.582 -0.284 1.00 70.94 256 VAL A O 1
ATOM 1913 N N . ALA A 1 257 ? -4.513 -2.139 0.595 1.00 76.38 257 ALA A N 1
ATOM 1914 C CA . ALA A 1 257 ? -4.018 -0.769 0.730 1.00 76.38 257 ALA A CA 1
ATOM 1915 C C . ALA A 1 257 ? -2.492 -0.701 0.902 1.00 76.38 257 ALA A C 1
ATOM 1917 O O . ALA A 1 257 ? -1.881 -1.555 1.561 1.00 76.38 257 ALA A O 1
ATOM 1918 N N . GLY A 1 258 ? -1.904 0.383 0.408 1.00 81.38 258 GLY A N 1
ATOM 1919 C CA . GLY A 1 258 ? -0.482 0.676 0.473 1.00 81.38 258 GLY A CA 1
ATOM 1920 C C . GLY A 1 258 ? 0.364 -0.208 -0.434 1.00 81.38 258 GLY A C 1
ATOM 1921 O O . GLY A 1 258 ? -0.117 -0.827 -1.388 1.00 81.38 258 GLY A O 1
ATOM 1922 N N . VAL A 1 259 ? 1.643 -0.271 -0.094 1.00 87.69 259 VAL A N 1
ATOM 1923 C CA . VAL A 1 259 ? 2.681 -0.996 -0.817 1.00 87.69 259 VAL A CA 1
ATOM 1924 C C . VAL A 1 259 ? 3.369 -1.957 0.148 1.00 87.69 259 VAL A C 1
ATOM 1926 O O . VAL A 1 259 ? 3.655 -1.615 1.297 1.00 87.69 259 VAL A O 1
ATOM 1929 N N . GLY A 1 260 ? 3.589 -3.187 -0.306 1.00 89.75 260 GLY A N 1
ATOM 1930 C CA . GLY A 1 260 ? 4.421 -4.165 0.383 1.00 89.75 260 GLY A CA 1
ATOM 1931 C C . GLY A 1 260 ? 5.856 -4.064 -0.108 1.00 89.75 260 GLY A C 1
ATOM 1932 O O . GLY A 1 260 ? 6.087 -3.847 -1.294 1.00 89.75 260 GLY A O 1
ATOM 1933 N N . HIS A 1 261 ? 6.805 -4.220 0.804 1.00 92.69 261 HIS A N 1
ATOM 1934 C CA . HIS A 1 261 ? 8.237 -4.271 0.555 1.00 92.69 261 HIS A CA 1
ATOM 1935 C C . HIS A 1 261 ? 8.790 -5.603 1.067 1.00 92.69 261 HIS A C 1
ATOM 1937 O O . HIS A 1 261 ? 8.662 -5.922 2.249 1.00 92.69 261 HIS A O 1
ATOM 1943 N N . TRP A 1 262 ? 9.391 -6.380 0.175 1.00 93.44 262 TRP A N 1
ATOM 1944 C CA . TRP A 1 262 ? 10.016 -7.663 0.462 1.00 93.44 262 TRP A CA 1
ATOM 1945 C C . TRP A 1 262 ? 11.501 -7.615 0.145 1.00 93.44 262 TRP A C 1
ATOM 1947 O O . TRP A 1 262 ? 11.937 -6.921 -0.775 1.00 93.44 262 TRP A O 1
ATOM 1957 N N . VAL A 1 263 ? 12.258 -8.416 0.886 1.00 90.56 263 VAL A N 1
ATOM 1958 C CA . VAL A 1 263 ? 13.697 -8.575 0.690 1.00 90.56 263 VAL A CA 1
ATOM 1959 C C . VAL A 1 263 ? 13.996 -10.036 0.397 1.00 90.56 263 VAL A C 1
ATOM 1961 O O . VAL A 1 263 ? 13.641 -10.892 1.207 1.00 90.56 263 VAL A O 1
ATOM 1964 N N . ARG A 1 264 ? 14.662 -10.339 -0.721 1.00 92.38 264 ARG A N 1
ATOM 1965 C CA . ARG A 1 264 ? 15.245 -11.673 -0.935 1.00 92.38 264 ARG A CA 1
ATOM 1966 C C . ARG A 1 264 ? 16.654 -11.697 -0.374 1.00 92.38 264 ARG A C 1
ATOM 1968 O O . ARG A 1 264 ? 17.522 -10.950 -0.837 1.00 92.38 264 ARG A O 1
ATOM 1975 N N . ASP A 1 265 ? 16.882 -12.568 0.600 1.00 88.06 265 ASP A N 1
ATOM 1976 C CA . ASP A 1 265 ? 18.201 -12.767 1.186 1.00 88.06 265 ASP A CA 1
ATOM 1977 C C . ASP A 1 265 ? 19.081 -13.560 0.219 1.00 88.06 265 ASP A C 1
ATOM 1979 O O . ASP A 1 265 ? 19.135 -14.787 0.229 1.00 88.06 265 ASP A O 1
ATOM 1983 N N . ASN A 1 266 ? 19.756 -12.822 -0.657 1.00 90.00 266 ASN A N 1
ATOM 1984 C CA . ASN A 1 266 ? 20.664 -13.398 -1.636 1.00 90.00 266 ASN A CA 1
ATOM 1985 C C . ASN A 1 266 ? 21.949 -13.962 -1.025 1.00 90.00 266 ASN A C 1
ATOM 1987 O O . ASN A 1 266 ? 22.723 -14.550 -1.768 1.00 90.00 266 ASN A O 1
ATOM 1991 N N . ASP A 1 267 ? 22.225 -13.785 0.270 1.00 87.69 267 ASP A N 1
ATOM 1992 C CA . ASP A 1 267 ? 23.406 -14.377 0.904 1.00 87.69 267 ASP A CA 1
ATOM 1993 C C . ASP A 1 267 ? 23.124 -15.779 1.450 1.00 87.69 267 ASP A C 1
ATOM 1995 O O . ASP A 1 267 ? 24.041 -16.600 1.489 1.00 87.69 267 ASP A O 1
ATOM 1999 N N . ASP A 1 268 ? 21.867 -16.097 1.745 1.00 87.06 268 ASP A N 1
ATOM 2000 C CA . ASP A 1 268 ? 21.427 -17.427 2.158 1.00 87.06 268 ASP A CA 1
ATOM 2001 C C . ASP A 1 268 ? 21.333 -18.394 0.951 1.00 87.06 268 ASP A C 1
ATOM 2003 O O . ASP A 1 268 ? 20.751 -18.043 -0.080 1.00 87.06 268 ASP A O 1
ATOM 2007 N N . PRO A 1 269 ? 21.886 -19.621 1.025 1.00 86.81 269 PRO A N 1
ATOM 2008 C CA . PRO A 1 269 ? 21.734 -20.634 -0.024 1.00 86.81 269 PRO A CA 1
ATOM 2009 C C . PRO A 1 269 ? 20.281 -20.995 -0.368 1.00 86.81 269 PRO A C 1
ATOM 2011 O O . PRO A 1 269 ? 20.022 -21.409 -1.495 1.00 86.81 269 PRO A O 1
ATOM 2014 N N . ALA A 1 270 ? 19.344 -20.845 0.573 1.00 85.38 270 ALA A N 1
ATOM 2015 C CA . ALA A 1 270 ? 17.920 -21.092 0.358 1.00 85.38 270 ALA A CA 1
ATOM 2016 C C . ALA A 1 270 ? 17.194 -19.927 -0.342 1.00 85.38 270 ALA A C 1
ATOM 2018 O O . ALA A 1 270 ? 16.029 -20.076 -0.704 1.00 85.38 270 ALA A O 1
ATOM 2019 N N . LEU A 1 271 ? 17.861 -18.777 -0.525 1.00 87.31 271 LEU A N 1
ATOM 2020 C CA . LEU A 1 271 ? 17.329 -17.568 -1.171 1.00 87.31 271 LEU A CA 1
ATOM 2021 C C . LEU A 1 271 ? 15.923 -17.146 -0.674 1.00 87.31 271 LEU A C 1
ATOM 2023 O O . LEU A 1 271 ? 15.043 -16.858 -1.494 1.00 87.31 271 LEU A O 1
ATOM 2027 N N . PRO A 1 272 ? 15.663 -17.102 0.648 1.00 88.12 272 PRO A N 1
ATOM 2028 C CA . PRO A 1 272 ? 14.330 -16.850 1.171 1.00 88.12 272 PRO A CA 1
ATOM 2029 C C . PRO A 1 272 ? 13.887 -15.402 0.925 1.00 88.12 272 PRO A C 1
ATOM 2031 O O . PRO A 1 272 ? 14.650 -14.448 1.113 1.00 88.12 272 PRO A O 1
ATOM 2034 N N . TRP A 1 273 ? 12.610 -15.230 0.582 1.00 87.94 273 TRP A N 1
ATOM 2035 C CA . TRP A 1 273 ? 11.932 -13.936 0.625 1.00 87.94 273 TRP A CA 1
ATOM 2036 C C . TRP A 1 273 ? 11.471 -13.629 2.056 1.00 87.94 273 TRP A C 1
ATOM 2038 O O . TRP A 1 273 ? 10.871 -14.470 2.724 1.00 87.94 273 TRP A O 1
ATOM 2048 N N . ARG A 1 274 ? 11.731 -12.409 2.530 1.00 85.81 274 ARG A N 1
ATOM 2049 C CA . ARG A 1 274 ? 11.311 -11.887 3.839 1.00 85.81 274 ARG A CA 1
ATOM 2050 C C . ARG A 1 274 ? 10.377 -10.692 3.652 1.00 85.81 274 ARG A C 1
ATOM 2052 O O . ARG A 1 274 ? 10.527 -9.939 2.693 1.00 85.81 274 ARG A O 1
ATOM 2059 N N . GLY A 1 275 ? 9.451 -10.490 4.589 1.00 86.06 275 GLY A N 1
ATOM 2060 C CA . GLY A 1 275 ? 8.467 -9.400 4.562 1.00 86.06 275 GLY A CA 1
ATOM 2061 C C . GLY A 1 275 ? 7.013 -9.898 4.449 1.00 86.06 275 GLY A C 1
ATOM 2062 O O . GLY A 1 275 ? 6.767 -11.075 4.714 1.00 86.06 275 GLY A O 1
ATOM 2063 N N . PRO A 1 276 ? 6.055 -9.027 4.066 1.00 84.62 276 PRO A N 1
ATOM 2064 C CA . PRO A 1 276 ? 6.271 -7.630 3.687 1.00 84.62 276 PRO A CA 1
ATOM 2065 C C . PRO A 1 276 ? 6.460 -6.694 4.885 1.00 84.62 276 PRO A C 1
ATOM 2067 O O . PRO A 1 276 ? 5.689 -6.742 5.843 1.00 84.62 276 PRO A O 1
ATOM 2070 N N . GLN A 1 277 ? 7.404 -5.757 4.779 1.00 83.06 277 GLN A N 1
ATOM 2071 C CA . GLN A 1 277 ? 7.258 -4.467 5.451 1.00 83.06 277 GLN A CA 1
ATOM 2072 C C . GLN A 1 277 ? 6.260 -3.628 4.652 1.00 83.06 277 GLN A C 1
ATOM 2074 O O . GLN A 1 277 ? 6.299 -3.590 3.429 1.00 83.06 277 GLN A O 1
ATOM 2079 N N . ILE A 1 278 ? 5.338 -2.968 5.331 1.00 79.94 278 ILE A N 1
ATOM 2080 C CA . ILE A 1 278 ? 4.208 -2.298 4.695 1.00 79.94 278 ILE A CA 1
ATOM 2081 C C . ILE A 1 278 ? 4.333 -0.794 4.881 1.00 79.94 278 ILE A C 1
ATOM 2083 O O . ILE A 1 278 ? 4.618 -0.338 5.986 1.00 79.94 278 ILE A O 1
ATOM 2087 N N . PHE A 1 279 ? 4.065 -0.033 3.822 1.00 79.00 279 PHE A N 1
ATOM 2088 C CA . PHE A 1 279 ? 4.058 1.428 3.853 1.00 79.00 279 PHE A CA 1
ATOM 2089 C C . PHE A 1 279 ? 3.007 2.005 2.897 1.00 79.00 279 PHE A C 1
ATOM 2091 O O . PHE A 1 279 ? 2.303 1.252 2.219 1.00 79.00 279 PHE A O 1
ATOM 2098 N N . ALA A 1 280 ? 2.871 3.334 2.863 1.00 69.75 280 ALA A N 1
ATOM 2099 C CA . ALA A 1 280 ? 1.919 4.052 2.010 1.00 69.75 280 ALA A CA 1
ATOM 2100 C C . ALA A 1 280 ? 0.443 3.665 2.237 1.00 69.75 280 ALA A C 1
ATOM 2102 O O . ALA A 1 280 ? -0.406 3.837 1.363 1.00 69.75 280 ALA A O 1
ATOM 2103 N N . THR A 1 281 ? 0.108 3.101 3.401 1.00 69.81 281 THR A N 1
ATOM 2104 C CA . THR A 1 281 ? -1.263 2.669 3.714 1.00 69.81 281 THR A CA 1
ATOM 2105 C C . THR A 1 281 ? -2.225 3.841 3.830 1.00 69.81 281 THR A C 1
ATOM 2107 O O . THR A 1 281 ? -3.417 3.685 3.583 1.00 69.81 281 THR A O 1
ATOM 2110 N N . GLU A 1 282 ? -1.683 5.008 4.165 1.00 62.38 282 GLU A N 1
ATOM 2111 C CA . GLU A 1 282 ? -2.350 6.302 4.166 1.00 62.38 282 GLU A CA 1
ATOM 2112 C C . GLU A 1 282 ? -2.768 6.800 2.787 1.00 62.38 282 GLU A C 1
ATOM 2114 O O . GLU A 1 282 ? -3.486 7.781 2.679 1.00 62.38 282 GLU A O 1
ATOM 2119 N N . LEU A 1 283 ? -2.347 6.133 1.719 1.00 60.25 283 LEU A N 1
ATOM 2120 C CA . LEU A 1 283 ? -2.805 6.462 0.376 1.00 60.25 283 LEU A CA 1
ATOM 2121 C C . LEU A 1 283 ? -3.965 5.563 -0.075 1.00 60.25 283 LEU A C 1
ATOM 2123 O O . LEU A 1 283 ? -4.459 5.696 -1.190 1.00 60.25 283 LEU A O 1
ATOM 2127 N N . GLY A 1 284 ? -4.402 4.612 0.759 1.00 69.62 284 GLY A N 1
ATOM 2128 C CA . GLY A 1 284 ? -5.405 3.627 0.366 1.00 69.62 284 GLY A CA 1
ATOM 2129 C C . GLY A 1 284 ? -4.881 2.688 -0.727 1.00 69.62 284 GLY A C 1
ATOM 2130 O O . GLY A 1 284 ? -3.765 2.171 -0.633 1.00 69.62 284 GLY A O 1
ATOM 2131 N N . ARG A 1 285 ? -5.692 2.404 -1.753 1.00 76.38 285 ARG A N 1
ATOM 2132 C CA . ARG A 1 285 ? -5.303 1.515 -2.863 1.00 76.38 285 ARG A CA 1
ATOM 2133 C C . ARG A 1 285 ? -4.269 2.196 -3.758 1.00 76.38 285 ARG A C 1
ATOM 2135 O O . ARG A 1 285 ? -4.567 3.176 -4.432 1.00 76.38 285 ARG A O 1
ATOM 2142 N N . CYS A 1 286 ? -3.075 1.619 -3.806 1.00 78.62 286 CYS A N 1
ATOM 2143 C CA . CYS A 1 286 ? -2.006 2.075 -4.686 1.00 78.62 286 CYS A CA 1
ATOM 2144 C C . CYS A 1 286 ? -2.110 1.369 -6.048 1.00 78.62 286 CYS A C 1
ATOM 2146 O O . CYS A 1 286 ? -2.385 0.168 -6.118 1.00 78.62 286 CYS A O 1
ATOM 2148 N N . ALA A 1 287 ? -1.903 2.115 -7.128 1.00 72.81 287 ALA A N 1
ATOM 2149 C CA . ALA A 1 287 ? -1.947 1.601 -8.496 1.00 72.81 287 ALA A CA 1
ATOM 2150 C C . ALA A 1 287 ? -0.545 1.240 -9.008 1.00 72.81 287 ALA A C 1
ATOM 2152 O O . ALA A 1 287 ? -0.356 0.201 -9.640 1.00 72.81 287 ALA A O 1
ATOM 2153 N N . GLU A 1 288 ? 0.440 2.081 -8.695 1.00 78.81 288 GLU A N 1
ATOM 2154 C CA . GLU A 1 288 ? 1.800 2.005 -9.223 1.00 78.81 288 GLU A CA 1
ATOM 2155 C C . GLU A 1 288 ? 2.813 2.301 -8.116 1.00 78.81 288 GLU A C 1
ATOM 2157 O O . GLU A 1 288 ? 2.551 3.083 -7.197 1.00 78.81 288 GLU A O 1
ATOM 2162 N N . VAL A 1 289 ? 3.989 1.692 -8.229 1.00 81.69 289 VAL A N 1
ATOM 2163 C CA . VAL A 1 289 ? 5.149 2.019 -7.405 1.00 81.69 289 VAL A CA 1
ATOM 2164 C C . VAL A 1 289 ? 6.411 1.966 -8.256 1.00 81.69 289 VAL A C 1
ATOM 2166 O O . VAL A 1 289 ? 6.564 1.089 -9.103 1.00 81.69 289 VAL A O 1
ATOM 2169 N N . SER A 1 290 ? 7.325 2.897 -8.012 1.00 80.50 290 SER A N 1
ATOM 2170 C CA . SER A 1 290 ? 8.705 2.839 -8.488 1.00 80.50 290 SER A CA 1
ATOM 2171 C C . SER A 1 290 ? 9.649 2.767 -7.295 1.00 80.50 290 SER A C 1
ATOM 2173 O O . SER A 1 290 ? 9.338 3.300 -6.228 1.00 80.50 290 SER A O 1
ATOM 2175 N N . LEU A 1 291 ? 10.791 2.112 -7.478 1.00 82.00 291 LEU A N 1
ATOM 2176 C CA . LEU A 1 291 ? 11.800 1.899 -6.450 1.00 82.00 291 LEU A CA 1
ATOM 2177 C C . LEU A 1 291 ? 13.172 2.267 -6.999 1.00 82.00 291 LEU A C 1
ATOM 2179 O O . LEU A 1 291 ? 13.546 1.837 -8.087 1.00 82.00 291 LEU A O 1
ATOM 2183 N N . LEU A 1 292 ? 13.934 3.019 -6.215 1.00 76.69 292 LEU A N 1
ATOM 2184 C CA . LEU A 1 292 ? 15.309 3.364 -6.528 1.00 76.69 292 LEU A CA 1
ATOM 2185 C C . LEU A 1 292 ? 16.194 3.263 -5.292 1.00 76.69 292 LEU A C 1
ATOM 2187 O O . LEU A 1 292 ? 15.744 3.342 -4.146 1.00 76.69 292 LEU A O 1
ATOM 2191 N N . GLN A 1 293 ? 17.491 3.141 -5.541 1.00 75.44 293 GLN A N 1
ATOM 2192 C CA . GLN A 1 293 ? 18.515 3.290 -4.525 1.00 75.44 293 GLN A CA 1
ATOM 2193 C C . GLN A 1 293 ? 19.418 4.467 -4.901 1.00 75.44 293 GLN A C 1
ATOM 2195 O O . GLN A 1 293 ? 20.101 4.432 -5.921 1.00 75.44 293 GLN A O 1
ATOM 2200 N N . ARG A 1 294 ? 19.435 5.506 -4.058 1.00 63.75 294 ARG A N 1
ATOM 2201 C CA . ARG A 1 294 ? 20.201 6.735 -4.307 1.00 63.75 294 ARG A CA 1
ATOM 2202 C C . ARG A 1 294 ? 21.707 6.452 -4.390 1.00 63.75 294 ARG A C 1
ATOM 2204 O O . ARG A 1 294 ? 22.288 5.857 -3.475 1.00 63.75 294 ARG A O 1
ATOM 2211 N N . ALA A 1 295 ? 22.354 6.965 -5.436 1.00 55.50 295 ALA A N 1
ATOM 2212 C CA . ALA A 1 295 ? 23.809 6.964 -5.564 1.00 55.50 295 ALA A CA 1
ATOM 2213 C C . ALA A 1 295 ? 24.465 7.814 -4.453 1.00 55.50 295 ALA A C 1
ATOM 2215 O O . ALA A 1 295 ? 23.980 8.887 -4.109 1.00 55.50 295 ALA A O 1
ATOM 2216 N N . GLY A 1 296 ? 25.545 7.316 -3.841 1.00 57.00 296 GLY A N 1
ATOM 2217 C CA . GLY A 1 296 ? 26.282 8.033 -2.784 1.00 57.00 296 GLY A CA 1
ATOM 2218 C C . GLY A 1 296 ? 25.649 8.037 -1.380 1.00 57.00 296 GLY A C 1
ATOM 2219 O O . GLY A 1 296 ? 26.291 8.483 -0.435 1.00 57.00 296 GLY A O 1
ATOM 2220 N N . GLY A 1 297 ? 24.429 7.511 -1.202 1.00 61.72 297 GLY A N 1
ATOM 2221 C CA . GLY A 1 297 ? 23.818 7.286 0.119 1.00 61.72 297 GLY A CA 1
ATOM 2222 C C . GLY A 1 297 ? 24.210 5.938 0.752 1.00 61.72 297 GLY A C 1
ATOM 2223 O O . GLY A 1 297 ? 24.772 5.084 0.052 1.00 61.72 297 GLY A O 1
ATOM 2224 N N . PRO A 1 298 ? 23.883 5.700 2.042 1.00 69.62 298 PRO A N 1
ATOM 2225 C CA . PRO A 1 298 ? 24.179 4.432 2.703 1.00 69.62 298 PRO A CA 1
ATOM 2226 C C . PRO A 1 298 ? 23.488 3.250 1.993 1.00 69.62 298 PRO A C 1
ATOM 2228 O O . PRO A 1 298 ? 22.403 3.432 1.432 1.00 69.62 298 PRO A O 1
ATOM 2231 N N . PRO A 1 299 ? 24.070 2.033 2.021 1.00 71.19 299 PRO A N 1
ATOM 2232 C CA . PRO A 1 299 ? 23.556 0.867 1.288 1.00 71.19 299 PRO A CA 1
ATOM 2233 C C . PRO A 1 299 ? 22.120 0.457 1.628 1.00 71.19 299 PRO A C 1
ATOM 2235 O O . PRO A 1 299 ? 21.487 -0.222 0.831 1.00 71.19 299 PRO A O 1
ATOM 2238 N N . SER A 1 300 ? 21.603 0.853 2.790 1.00 71.50 300 SER A N 1
ATOM 2239 C CA . SER A 1 300 ? 20.237 0.566 3.239 1.00 71.50 300 SER A CA 1
ATOM 2240 C C . SER A 1 300 ? 19.197 1.584 2.763 1.00 71.50 300 SER A C 1
ATOM 2242 O O . SER A 1 300 ? 18.001 1.345 2.918 1.00 71.50 300 SER A O 1
ATOM 2244 N N . ARG A 1 301 ? 19.623 2.726 2.204 1.00 78.69 301 ARG A N 1
ATOM 2245 C CA . ARG A 1 301 ? 18.701 3.791 1.805 1.00 78.69 301 ARG A CA 1
ATOM 2246 C C . ARG A 1 301 ? 18.054 3.466 0.467 1.00 78.69 301 ARG A C 1
ATOM 2248 O O . ARG A 1 301 ? 18.747 3.332 -0.546 1.00 78.69 301 ARG A O 1
ATOM 2255 N N . LEU A 1 302 ? 16.729 3.376 0.487 1.00 82.25 302 LEU A N 1
ATOM 2256 C CA . LEU A 1 302 ? 15.873 3.211 -0.687 1.00 82.25 302 LEU A CA 1
ATOM 2257 C C . LEU A 1 302 ? 14.920 4.398 -0.781 1.00 82.25 302 LEU A C 1
ATOM 2259 O O . LEU A 1 302 ? 14.582 5.005 0.235 1.00 82.25 302 LEU A O 1
ATOM 2263 N N . GLU A 1 303 ? 14.473 4.721 -1.984 1.00 79.31 303 GLU A N 1
ATOM 2264 C CA . GLU A 1 303 ? 13.424 5.712 -2.216 1.00 79.31 303 GLU A CA 1
ATOM 2265 C C . GLU A 1 303 ? 12.352 5.080 -3.098 1.00 79.31 303 GLU A C 1
ATOM 2267 O O . GLU A 1 303 ? 12.656 4.302 -4.003 1.00 79.31 303 GLU A O 1
ATOM 2272 N N . ALA A 1 304 ? 11.092 5.369 -2.795 1.00 82.06 304 ALA A N 1
ATOM 2273 C CA . ALA A 1 304 ? 9.958 4.870 -3.548 1.00 82.06 304 ALA A CA 1
ATOM 2274 C C . ALA A 1 304 ? 9.010 6.009 -3.893 1.00 82.06 304 ALA A C 1
ATOM 2276 O O . ALA A 1 304 ? 8.758 6.895 -3.075 1.00 82.06 304 ALA A O 1
ATOM 2277 N N . VAL A 1 305 ? 8.453 5.956 -5.095 1.00 77.00 305 VAL A N 1
ATOM 2278 C CA . VAL A 1 305 ? 7.361 6.836 -5.507 1.00 77.00 305 VAL A CA 1
ATOM 2279 C C . VAL A 1 305 ? 6.127 5.979 -5.695 1.00 77.00 305 VAL A C 1
ATOM 2281 O O . VAL A 1 305 ? 6.172 4.989 -6.421 1.00 77.00 305 VAL A O 1
ATOM 2284 N N . VAL A 1 306 ? 5.044 6.343 -5.020 1.00 78.88 306 VAL A N 1
ATOM 2285 C CA . VAL A 1 306 ? 3.790 5.592 -4.992 1.00 78.88 306 VAL A CA 1
ATOM 2286 C C . VAL A 1 306 ? 2.690 6.444 -5.601 1.00 78.88 306 VAL A C 1
ATOM 2288 O O . VAL A 1 306 ? 2.561 7.619 -5.257 1.00 78.88 306 VAL A O 1
ATOM 2291 N N . VAL A 1 307 ? 1.890 5.846 -6.481 1.00 76.62 307 VAL A N 1
ATOM 2292 C CA . VAL A 1 307 ? 0.709 6.483 -7.074 1.00 76.62 307 VAL A CA 1
ATOM 2293 C C . VAL A 1 307 ? -0.548 5.826 -6.519 1.00 76.62 307 VAL A C 1
ATOM 2295 O O . VAL A 1 307 ? -0.688 4.600 -6.569 1.00 76.62 307 VAL A O 1
ATOM 2298 N N . ALA A 1 308 ? -1.475 6.638 -6.023 1.00 71.69 308 ALA A N 1
ATOM 2299 C CA . ALA A 1 308 ? -2.752 6.197 -5.479 1.00 71.69 308 ALA A CA 1
ATOM 2300 C C . ALA A 1 308 ? -3.847 7.225 -5.793 1.00 71.69 308 ALA A C 1
ATOM 2302 O O . ALA A 1 308 ? -3.833 8.337 -5.266 1.00 71.69 308 ALA A O 1
ATOM 2303 N N . GLY A 1 309 ? -4.791 6.859 -6.666 1.00 68.31 309 GLY A N 1
ATOM 2304 C CA . GLY A 1 309 ? -5.772 7.813 -7.191 1.00 68.31 309 GLY A CA 1
ATOM 2305 C C . GLY A 1 309 ? -5.077 9.021 -7.827 1.00 68.31 309 GLY A C 1
ATOM 2306 O O . GLY A 1 309 ? -4.196 8.842 -8.665 1.00 68.31 309 GLY A O 1
ATOM 2307 N N . ASP A 1 310 ? -5.429 10.218 -7.359 1.00 61.06 310 ASP A N 1
ATOM 2308 C CA . ASP A 1 310 ? -4.885 11.504 -7.825 1.00 61.06 310 ASP A CA 1
ATOM 2309 C C . ASP A 1 310 ? -3.670 11.982 -6.997 1.00 61.06 310 ASP A C 1
ATOM 2311 O O . ASP A 1 310 ? -3.234 13.136 -7.086 1.00 61.06 310 ASP A O 1
ATOM 2315 N N . HIS A 1 311 ? -3.123 11.103 -6.151 1.00 60.62 311 HIS A N 1
ATOM 2316 C CA . HIS A 1 311 ? -1.976 11.389 -5.299 1.00 60.62 311 HIS A CA 1
ATOM 2317 C C . HIS A 1 311 ? -0.727 10.668 -5.794 1.00 60.62 311 HIS A C 1
ATOM 2319 O O . HIS A 1 311 ? -0.729 9.461 -6.052 1.00 60.62 311 HIS A O 1
ATOM 2325 N N . VAL A 1 312 ? 0.379 11.406 -5.830 1.00 67.62 312 VAL A N 1
ATOM 2326 C CA . VAL A 1 312 ? 1.727 10.853 -5.954 1.00 67.62 312 VAL A CA 1
ATOM 2327 C C . VAL A 1 312 ? 2.458 11.145 -4.656 1.00 67.62 312 VAL A C 1
ATOM 2329 O O . VAL A 1 312 ? 2.453 12.276 -4.183 1.00 67.62 312 VAL A O 1
ATOM 2332 N N . ALA A 1 313 ? 3.102 10.154 -4.059 1.00 67.19 313 ALA A N 1
ATOM 2333 C CA . ALA A 1 313 ? 3.816 10.331 -2.803 1.00 67.19 313 ALA A CA 1
ATOM 2334 C C . ALA A 1 313 ? 5.227 9.758 -2.890 1.00 67.19 313 ALA A C 1
ATOM 2336 O O . ALA A 1 313 ? 5.445 8.676 -3.432 1.00 67.19 313 ALA A O 1
ATOM 2337 N N . HIS A 1 314 ? 6.183 10.492 -2.332 1.00 72.56 314 HIS A N 1
ATOM 2338 C CA . HIS A 1 314 ? 7.575 10.077 -2.232 1.00 72.56 314 HIS A CA 1
ATOM 2339 C C . HIS A 1 314 ? 7.857 9.558 -0.821 1.00 72.56 314 HIS A C 1
ATOM 2341 O O . HIS A 1 314 ? 7.572 10.233 0.172 1.00 72.56 314 HIS A O 1
ATOM 2347 N N . PHE A 1 315 ? 8.465 8.380 -0.744 1.00 77.25 315 PHE A N 1
ATOM 2348 C CA . PHE A 1 315 ? 8.910 7.723 0.474 1.00 77.25 315 PHE A CA 1
ATOM 2349 C C . PHE A 1 315 ? 10.409 7.467 0.434 1.00 77.25 315 PHE A C 1
ATOM 2351 O O . PHE A 1 315 ? 10.972 7.169 -0.614 1.00 77.25 315 PHE A O 1
ATOM 2358 N N . SER A 1 316 ? 11.043 7.490 1.600 1.00 75.44 316 SER A N 1
ATOM 2359 C CA . SER A 1 316 ? 12.400 6.983 1.781 1.00 75.44 316 SER A CA 1
ATOM 2360 C C . SER A 1 316 ? 12.415 5.904 2.847 1.00 75.44 316 SER A C 1
ATOM 2362 O O . SER A 1 316 ? 11.748 6.059 3.870 1.00 75.44 316 SER A O 1
ATOM 2364 N N . ARG A 1 317 ? 13.242 4.885 2.663 1.00 80.56 317 ARG A N 1
ATOM 2365 C CA . ARG A 1 317 ? 13.536 3.875 3.669 1.00 80.56 317 ARG A CA 1
ATOM 2366 C C . ARG A 1 317 ? 14.899 4.129 4.301 1.00 80.56 317 ARG A C 1
ATOM 2368 O O . ARG A 1 317 ? 15.868 4.388 3.585 1.00 80.56 317 ARG A O 1
ATOM 2375 N N . ASP A 1 318 ? 14.980 3.991 5.615 1.00 71.31 318 ASP A N 1
ATOM 2376 C CA . ASP A 1 318 ? 16.235 3.832 6.350 1.00 71.31 318 ASP A CA 1
ATOM 2377 C C . ASP A 1 318 ? 16.180 2.588 7.263 1.00 71.31 318 ASP A C 1
ATOM 2379 O O . ASP A 1 318 ? 15.346 1.700 7.072 1.00 71.31 318 ASP A O 1
ATOM 2383 N N . THR A 1 319 ? 17.094 2.477 8.231 1.00 63.91 319 THR A N 1
ATOM 2384 C CA . THR A 1 319 ? 17.154 1.333 9.155 1.00 63.91 319 THR A CA 1
ATOM 2385 C C . THR A 1 319 ? 15.925 1.195 10.056 1.00 63.91 319 THR A C 1
ATOM 2387 O O . THR A 1 319 ? 15.649 0.090 10.513 1.00 63.91 319 THR A O 1
ATOM 2390 N N . ALA A 1 320 ? 15.192 2.279 10.316 1.00 58.25 320 ALA A N 1
ATOM 2391 C CA . ALA A 1 320 ? 13.987 2.290 11.141 1.00 58.25 320 ALA A CA 1
ATOM 2392 C C . ALA A 1 320 ? 12.707 1.978 10.341 1.00 58.25 320 ALA A C 1
ATOM 2394 O O . ALA A 1 320 ? 11.682 1.639 10.934 1.00 58.25 320 ALA A O 1
ATOM 2395 N N . GLY A 1 321 ? 12.757 2.039 9.006 1.00 73.44 321 GLY A N 1
ATOM 2396 C CA . GLY A 1 321 ? 11.653 1.663 8.125 1.00 73.44 321 GLY A CA 1
ATOM 2397 C C . GLY A 1 321 ? 11.377 2.670 7.017 1.00 73.44 321 GLY A C 1
ATOM 2398 O O . GLY A 1 321 ? 12.264 3.411 6.605 1.00 73.44 321 GLY A O 1
ATOM 2399 N N . TRP A 1 322 ? 10.151 2.647 6.494 1.00 81.75 322 TRP A N 1
ATOM 2400 C CA . TRP A 1 322 ? 9.686 3.545 5.436 1.00 81.75 322 TRP A CA 1
ATOM 2401 C C . TRP A 1 322 ? 9.064 4.816 6.018 1.00 81.75 322 TRP A C 1
ATOM 2403 O O . TRP A 1 322 ? 8.218 4.750 6.904 1.00 81.75 322 TRP A O 1
ATOM 2413 N N . PHE A 1 323 ? 9.432 5.966 5.456 1.00 70.12 323 PHE A N 1
ATOM 2414 C CA . PHE A 1 323 ? 8.970 7.288 5.871 1.00 70.12 323 PHE A CA 1
ATOM 2415 C C . PHE A 1 323 ? 8.500 8.089 4.666 1.00 70.12 323 PHE A C 1
ATOM 2417 O O . PHE A 1 323 ? 9.211 8.192 3.663 1.00 70.12 323 PHE A O 1
ATOM 2424 N N . ARG A 1 324 ? 7.321 8.700 4.777 1.00 76.56 324 ARG A N 1
ATOM 2425 C CA . ARG A 1 324 ? 6.798 9.617 3.765 1.00 76.56 324 ARG A CA 1
ATOM 2426 C C . ARG A 1 324 ? 7.583 10.926 3.800 1.00 76.56 324 ARG A C 1
ATOM 2428 O O . ARG A 1 324 ? 7.699 11.553 4.847 1.00 76.56 324 ARG A O 1
ATOM 2435 N N . ARG A 1 325 ? 8.117 11.343 2.655 1.00 61.31 325 ARG A N 1
ATOM 2436 C CA . ARG A 1 325 ? 8.874 12.594 2.495 1.00 61.31 325 ARG A CA 1
ATOM 2437 C C . ARG A 1 325 ? 8.027 13.718 1.924 1.00 61.31 325 ARG A C 1
ATOM 2439 O O . ARG A 1 325 ? 8.189 14.856 2.343 1.00 61.31 325 ARG A O 1
ATOM 2446 N N . ALA A 1 326 ? 7.142 13.403 0.983 1.00 52.03 326 ALA A N 1
ATOM 2447 C CA . ALA A 1 326 ? 6.263 14.382 0.355 1.00 52.03 326 ALA A CA 1
ATOM 2448 C C . ALA A 1 326 ? 5.005 13.713 -0.212 1.00 52.03 326 ALA A C 1
ATOM 2450 O O . ALA A 1 326 ? 5.046 12.544 -0.602 1.00 52.03 326 ALA A O 1
ATOM 2451 N N . ILE A 1 327 ? 3.916 14.479 -0.289 1.00 56.03 327 ILE A N 1
ATOM 2452 C CA . ILE A 1 327 ? 2.732 14.170 -1.097 1.00 56.03 327 ILE A CA 1
ATOM 2453 C C . ILE A 1 327 ? 2.581 15.283 -2.129 1.00 56.03 327 ILE A C 1
ATOM 2455 O O . ILE A 1 327 ? 2.658 16.465 -1.798 1.00 56.03 327 ILE A O 1
ATOM 2459 N N . PHE A 1 328 ? 2.330 14.887 -3.366 1.00 53.62 328 PHE A N 1
ATOM 2460 C CA . PHE A 1 328 ? 1.973 15.740 -4.482 1.00 53.62 328 PHE A CA 1
ATOM 2461 C C . PHE A 1 328 ? 0.506 15.440 -4.830 1.00 53.62 328 PHE A C 1
ATOM 2463 O O . PHE A 1 328 ? 0.172 14.320 -5.216 1.00 53.62 328 PHE A O 1
ATOM 2470 N N . SER A 1 329 ? -0.385 16.416 -4.645 1.00 46.84 329 SER A N 1
ATOM 2471 C CA . SER A 1 329 ? -1.791 16.344 -5.071 1.00 46.84 329 SER A CA 1
ATOM 2472 C C . SER A 1 329 ? -1.985 17.116 -6.375 1.00 46.84 329 SER A C 1
ATOM 2474 O O . SER A 1 329 ? -1.454 18.224 -6.510 1.00 46.84 329 SER A O 1
ATOM 2476 N N . SER A 1 330 ? -2.779 16.593 -7.309 1.00 39.41 330 SER A N 1
ATOM 2477 C CA . SER A 1 330 ? -3.134 17.340 -8.519 1.00 39.41 330 SER A CA 1
ATOM 2478 C C . SER A 1 330 ? -4.040 18.538 -8.207 1.00 39.41 330 SER A C 1
ATOM 2480 O O . SER A 1 330 ? -5.104 18.375 -7.613 1.00 39.41 330 SER A O 1
ATOM 2482 N N . MET A 1 331 ? -3.660 19.745 -8.640 1.00 29.70 331 MET A N 1
ATOM 2483 C CA . MET A 1 331 ? -4.627 20.838 -8.839 1.00 29.70 331 MET A CA 1
ATOM 2484 C C . MET A 1 331 ? -5.306 20.658 -10.203 1.00 29.70 331 MET A C 1
ATOM 2486 O O . MET A 1 331 ? -4.601 20.283 -11.131 1.00 29.70 331 MET A O 1
ATOM 2490 N N . PRO A 1 332 ? -6.606 20.975 -10.379 1.00 27.91 332 PRO A N 1
ATOM 2491 C CA . PRO A 1 332 ? -7.262 20.952 -11.691 1.00 27.91 332 PRO A CA 1
ATOM 2492 C C . PRO A 1 332 ? -6.668 22.018 -12.634 1.00 27.91 332 PRO A C 1
ATOM 2494 O O . PRO A 1 332 ? -6.129 23.023 -12.155 1.00 27.91 332 PRO A O 1
ATOM 2497 N N . PRO A 1 333 ? -6.735 21.830 -13.970 1.00 29.48 333 PRO A N 1
ATOM 2498 C CA . PRO A 1 333 ? -6.021 22.701 -14.891 1.00 29.48 333 PRO A CA 1
ATOM 2499 C C . PRO A 1 333 ? -6.673 24.087 -14.866 1.00 29.48 333 PRO A C 1
ATOM 2501 O O . PRO A 1 333 ? -7.898 24.181 -14.706 1.00 29.48 333 PRO A O 1
ATOM 2504 N N . PRO A 1 334 ? -5.904 25.182 -15.023 1.00 27.47 334 PRO A N 1
ATOM 2505 C CA . PRO A 1 334 ? -6.513 26.485 -15.230 1.00 27.47 334 PRO A CA 1
ATOM 2506 C C . PRO A 1 334 ? -7.452 26.380 -16.435 1.00 27.47 334 PRO A C 1
ATOM 2508 O O . PRO A 1 334 ? -7.058 25.886 -17.494 1.00 27.47 334 PRO A O 1
ATOM 2511 N N . ARG A 1 335 ? -8.709 26.821 -16.266 1.00 27.72 335 ARG A N 1
ATOM 2512 C CA . ARG A 1 335 ? -9.621 26.989 -17.405 1.00 27.72 335 ARG A CA 1
ATOM 2513 C C . ARG A 1 335 ? -8.880 27.786 -18.477 1.00 27.72 335 ARG A C 1
ATOM 2515 O O . ARG A 1 335 ? -8.236 28.774 -18.112 1.00 27.72 335 ARG A O 1
ATOM 2522 N N . PRO A 1 336 ? -8.992 27.414 -19.765 1.00 31.39 336 PRO A N 1
ATOM 2523 C CA . PRO A 1 336 ? -8.513 28.281 -20.823 1.00 31.39 336 PRO A CA 1
ATOM 2524 C C . PRO A 1 336 ? -9.155 29.647 -20.597 1.00 31.39 336 PRO A C 1
ATOM 2526 O O . PRO A 1 336 ? -10.380 29.765 -20.493 1.00 31.39 336 PRO A O 1
ATOM 2529 N N . THR A 1 337 ? -8.318 30.664 -20.419 1.00 31.83 337 THR A N 1
ATOM 2530 C CA . THR A 1 337 ? -8.770 32.046 -20.441 1.00 31.83 337 THR A CA 1
ATOM 2531 C C . THR A 1 337 ? -9.569 32.220 -21.729 1.00 31.83 337 THR A C 1
ATOM 2533 O O . THR A 1 337 ? -9.069 31.838 -22.792 1.00 31.83 337 THR A O 1
ATOM 2536 N N . PRO A 1 338 ? -10.815 32.727 -21.682 1.00 31.27 338 PRO A N 1
ATOM 2537 C CA . PRO A 1 338 ? -11.501 33.073 -22.912 1.00 31.27 338 PRO A CA 1
ATOM 2538 C C . PRO A 1 338 ? -10.594 34.061 -23.645 1.00 31.27 338 PRO A C 1
ATOM 2540 O O . PRO A 1 338 ? -10.243 35.112 -23.102 1.00 31.27 338 PRO A O 1
ATOM 2543 N N . GLY A 1 339 ? -10.130 33.667 -24.834 1.00 34.31 339 GLY A N 1
ATOM 2544 C CA . GLY A 1 339 ? -9.348 34.547 -25.690 1.00 34.31 339 GLY A CA 1
ATOM 2545 C C . GLY A 1 339 ? -10.116 35.853 -25.915 1.00 34.31 339 GLY A C 1
ATOM 2546 O O . GLY A 1 339 ? -11.349 35.850 -25.827 1.00 34.31 339 GLY A O 1
ATOM 2547 N N . PRO A 1 340 ? -9.419 36.974 -26.172 1.00 33.22 340 PRO A N 1
ATOM 2548 C CA . PRO A 1 340 ? -10.082 38.247 -26.400 1.00 33.22 340 PRO A CA 1
ATOM 2549 C C . PRO A 1 340 ? -11.136 38.066 -27.491 1.00 33.22 340 PRO A C 1
ATOM 2551 O O . PRO A 1 340 ? -10.844 37.585 -28.585 1.00 33.22 340 PRO A O 1
ATOM 2554 N N . THR A 1 341 ? -12.374 38.405 -27.140 1.00 31.73 341 THR A N 1
ATOM 2555 C CA . THR A 1 341 ? -13.544 38.430 -28.015 1.00 31.73 341 THR A CA 1
ATOM 2556 C C . THR A 1 341 ? -13.168 39.017 -29.369 1.00 31.73 341 THR A C 1
ATOM 2558 O O . THR A 1 341 ? -12.884 40.212 -29.478 1.00 31.73 341 THR A O 1
ATOM 2561 N N . ALA A 1 342 ? -13.167 38.171 -30.401 1.00 30.69 342 ALA A N 1
ATOM 2562 C CA . ALA A 1 342 ? -13.067 38.614 -31.778 1.00 30.69 342 ALA A CA 1
ATOM 2563 C C . ALA A 1 342 ? -14.262 39.531 -32.059 1.00 30.69 342 ALA A C 1
ATOM 2565 O O . ALA A 1 342 ? -15.416 39.103 -32.056 1.00 30.69 342 ALA A O 1
ATOM 2566 N N . THR A 1 343 ? -13.976 40.814 -32.248 1.00 31.95 343 THR A N 1
ATOM 2567 C CA . THR A 1 343 ? -14.960 41.773 -32.744 1.00 31.95 343 THR A CA 1
ATOM 2568 C C . THR A 1 343 ? -15.067 41.560 -34.258 1.00 31.95 343 THR A C 1
ATOM 2570 O O . THR A 1 343 ? -14.028 41.473 -34.916 1.00 31.95 343 THR A O 1
ATOM 2573 N N . PRO A 1 344 ? -16.269 41.431 -34.841 1.00 37.28 344 PRO A N 1
ATOM 2574 C CA . PRO A 1 344 ? -16.407 41.184 -36.269 1.00 37.28 344 PRO A CA 1
ATOM 2575 C C . PRO A 1 344 ? -16.162 42.483 -37.045 1.00 37.28 344 PRO A C 1
ATOM 2577 O O . PRO A 1 344 ? -16.870 43.468 -36.847 1.00 37.28 344 PRO A O 1
ATOM 2580 N N . GLY A 1 345 ? -15.179 42.490 -37.947 1.00 29.95 345 GLY A N 1
ATOM 2581 C CA . GLY A 1 345 ? -14.936 43.641 -38.816 1.00 29.95 345 GLY A CA 1
ATOM 2582 C C . GLY A 1 345 ? -13.981 43.372 -39.979 1.00 29.95 345 GLY A C 1
ATOM 2583 O O . GLY A 1 345 ? -12.778 43.467 -39.797 1.00 29.95 345 GLY A O 1
ATOM 2584 N N . GLY A 1 346 ? -14.557 43.117 -41.162 1.00 30.52 346 GLY A N 1
ATOM 2585 C CA . GLY A 1 346 ? -14.121 43.642 -42.473 1.00 30.52 346 GLY A CA 1
ATOM 2586 C C . GLY A 1 346 ? -12.830 43.109 -43.130 1.00 30.52 346 GLY A C 1
ATOM 2587 O O . GLY A 1 346 ? -11.826 42.919 -42.457 1.00 30.52 346 GLY A O 1
ATOM 2588 N N . PRO A 1 347 ? -12.811 42.895 -44.464 1.00 38.06 347 PRO A N 1
ATOM 2589 C CA . PRO A 1 347 ? -11.748 42.158 -45.140 1.00 38.06 347 PRO A CA 1
ATOM 2590 C C . PRO A 1 347 ? -10.543 43.047 -45.457 1.00 38.06 347 PRO A C 1
ATOM 2592 O O . PRO A 1 347 ? -10.688 44.193 -45.880 1.00 38.06 347 PRO A O 1
ATOM 2595 N N . SER A 1 348 ? -9.334 42.502 -45.345 1.00 29.73 348 SER A N 1
ATOM 2596 C CA . SER A 1 348 ? -8.156 43.077 -45.996 1.00 29.73 348 SER A CA 1
ATOM 2597 C C . SER A 1 348 ? -7.219 41.969 -46.456 1.00 29.73 348 SER A C 1
ATOM 2599 O O . SER A 1 348 ? -6.643 41.217 -45.677 1.00 29.73 348 SER A O 1
ATOM 2601 N N . SER A 1 349 ? -7.148 41.862 -47.777 1.00 37.12 349 SER A N 1
ATOM 2602 C CA . SER A 1 349 ? -6.311 40.984 -48.579 1.00 37.12 349 SER A CA 1
ATOM 2603 C C . SER A 1 349 ? -4.835 41.342 -48.440 1.00 37.12 349 SER A C 1
ATOM 2605 O O . SER A 1 349 ? -4.469 42.459 -48.804 1.00 37.12 349 SER A O 1
ATOM 2607 N N . ILE A 1 350 ? -3.979 40.396 -48.044 1.00 30.25 350 ILE A N 1
ATOM 2608 C CA . ILE A 1 350 ? -2.538 40.453 -48.335 1.00 30.25 350 ILE A CA 1
ATOM 2609 C C . ILE A 1 350 ? -2.031 39.049 -48.714 1.00 30.25 350 ILE A C 1
ATOM 2611 O O . ILE A 1 350 ? -2.386 38.046 -48.103 1.00 30.25 350 ILE A O 1
ATOM 2615 N N . ARG A 1 351 ? -1.253 39.040 -49.803 1.00 26.78 351 ARG A N 1
ATOM 2616 C CA . ARG A 1 351 ? -0.717 37.941 -50.623 1.00 26.78 351 ARG A CA 1
ATOM 2617 C C . ARG A 1 351 ? 0.058 36.848 -49.873 1.00 26.78 351 ARG A C 1
ATOM 2619 O O . ARG A 1 351 ? 0.890 37.143 -49.023 1.00 26.78 351 ARG A O 1
ATOM 2626 N N . LEU A 1 352 ? -0.108 35.615 -50.359 1.00 26.81 352 LEU A N 1
ATOM 2627 C CA . LEU A 1 352 ? 0.842 34.502 -50.233 1.00 26.81 352 LEU A CA 1
ATOM 2628 C C . LEU A 1 352 ? 2.119 34.790 -51.053 1.00 26.81 352 LEU A C 1
ATOM 2630 O O . LEU A 1 352 ? 1.985 35.183 -52.215 1.00 26.81 352 LEU A O 1
ATOM 2634 N N . PRO A 1 353 ? 3.332 34.565 -50.517 1.00 29.75 353 PRO A N 1
ATOM 2635 C CA . PRO A 1 353 ? 4.523 34.407 -51.337 1.00 29.75 353 PRO A CA 1
ATOM 2636 C C . PRO A 1 353 ? 4.673 32.957 -51.827 1.00 29.75 353 PRO A C 1
ATOM 2638 O O . PRO A 1 353 ? 4.449 31.998 -51.089 1.00 29.75 353 PRO A O 1
ATOM 2641 N N . GLU A 1 354 ? 5.029 32.849 -53.106 1.00 28.83 354 GLU A N 1
ATOM 2642 C CA . GLU A 1 354 ? 5.259 31.636 -53.891 1.00 28.83 354 GLU A CA 1
ATOM 2643 C C . GLU A 1 354 ? 6.405 30.762 -53.357 1.00 28.83 354 GLU A C 1
ATOM 2645 O O . GLU A 1 354 ? 7.391 31.247 -52.799 1.00 28.83 354 GLU A O 1
ATOM 2650 N N . ALA A 1 355 ? 6.274 29.455 -53.588 1.00 28.45 355 ALA A N 1
ATOM 2651 C CA . ALA A 1 355 ? 7.297 28.449 -53.336 1.00 28.45 355 ALA A CA 1
ATOM 2652 C C . ALA A 1 355 ? 8.434 28.537 -54.376 1.00 28.45 355 ALA A C 1
ATOM 2654 O O . ALA A 1 355 ? 8.141 28.589 -55.572 1.00 28.45 355 ALA A O 1
ATOM 2655 N N . PRO A 1 356 ? 9.718 28.490 -53.973 1.00 28.62 356 PRO A N 1
ATOM 2656 C CA . PRO A 1 356 ? 10.810 28.342 -54.922 1.00 28.62 356 PRO A CA 1
ATOM 2657 C C . PRO A 1 356 ? 11.016 26.875 -55.328 1.00 28.62 356 PRO A C 1
ATOM 2659 O O . PRO A 1 356 ? 11.063 25.958 -54.507 1.00 28.62 356 PRO A O 1
ATOM 2662 N N . SER A 1 357 ? 11.138 26.706 -56.638 1.00 28.69 357 SER A N 1
ATOM 2663 C CA . SER A 1 357 ? 11.315 25.482 -57.410 1.00 28.69 357 SER A CA 1
ATOM 2664 C C . SER A 1 357 ? 12.684 24.821 -57.202 1.00 28.69 357 SER A C 1
ATOM 2666 O O . SER A 1 357 ? 13.707 25.489 -57.060 1.00 28.69 357 SER A O 1
ATOM 2668 N N . MET A 1 358 ? 12.685 23.490 -57.269 1.00 26.30 358 MET A N 1
ATOM 2669 C CA . MET A 1 358 ? 13.854 22.603 -57.324 1.00 26.30 358 MET A CA 1
ATOM 2670 C C . MET A 1 358 ? 14.754 22.877 -58.544 1.00 26.30 358 MET A C 1
ATOM 2672 O O . MET A 1 358 ? 14.226 23.144 -59.626 1.00 26.30 358 MET A O 1
ATOM 2676 N N . PRO A 1 359 ? 16.077 22.653 -58.440 1.00 28.72 359 PRO A N 1
ATOM 2677 C CA . PRO A 1 359 ? 16.909 22.270 -59.570 1.00 28.72 359 PRO A CA 1
ATOM 2678 C C . PRO A 1 359 ? 17.173 20.755 -59.593 1.00 28.72 359 PRO A C 1
ATOM 2680 O O . PRO A 1 359 ? 17.467 20.123 -58.577 1.00 28.72 359 PRO A O 1
ATOM 2683 N N . THR A 1 360 ? 17.049 20.191 -60.791 1.00 27.69 360 THR A N 1
ATOM 2684 C CA . THR A 1 360 ? 17.262 18.788 -61.159 1.00 27.69 360 THR A CA 1
ATOM 2685 C C . THR A 1 360 ? 18.727 18.502 -61.526 1.00 27.69 360 THR A C 1
ATOM 2687 O O . THR A 1 360 ? 19.417 19.379 -62.033 1.00 27.69 360 THR A O 1
ATOM 2690 N N . GLU A 1 361 ? 19.101 17.225 -61.362 1.00 27.77 361 GLU A N 1
ATOM 2691 C CA . GLU A 1 361 ? 20.243 16.476 -61.933 1.00 27.77 361 GLU A CA 1
ATOM 2692 C C . GLU A 1 361 ? 21.665 16.687 -61.372 1.00 27.77 361 GLU A C 1
ATOM 2694 O O . GLU A 1 361 ? 22.279 17.735 -61.533 1.00 27.77 361 GLU A O 1
ATOM 2699 N N . SER A 1 362 ? 22.268 15.604 -60.846 1.00 25.22 362 SER A N 1
ATOM 2700 C CA . SER A 1 362 ? 23.280 14.833 -61.602 1.00 25.22 362 SER A CA 1
ATOM 2701 C C . SER A 1 362 ? 23.851 13.622 -60.828 1.00 25.22 362 SER A C 1
ATOM 2703 O O . SER A 1 362 ? 24.274 13.738 -59.682 1.00 25.22 362 SER A O 1
ATOM 2705 N N . ALA A 1 363 ? 23.893 12.490 -61.543 1.00 28.14 363 ALA A N 1
ATOM 2706 C CA . ALA A 1 363 ? 24.845 11.369 -61.502 1.00 28.14 363 ALA A CA 1
ATOM 2707 C C . ALA A 1 363 ? 25.026 10.492 -60.239 1.00 28.14 363 ALA A C 1
ATOM 2709 O O . ALA A 1 363 ? 25.717 10.826 -59.280 1.00 28.14 363 ALA A O 1
ATOM 2710 N N . ALA A 1 364 ? 24.548 9.250 -60.370 1.00 28.33 364 ALA A N 1
ATOM 2711 C CA . ALA A 1 364 ? 25.085 8.062 -59.709 1.00 28.33 364 ALA A CA 1
ATOM 2712 C C . ALA A 1 364 ? 26.344 7.535 -60.434 1.00 28.33 364 ALA A C 1
ATOM 2714 O O . ALA A 1 364 ? 26.497 7.762 -61.638 1.00 28.33 364 ALA A O 1
ATOM 2715 N N . PRO A 1 365 ? 27.149 6.693 -59.762 1.00 29.75 365 PRO A N 1
ATOM 2716 C CA . PRO A 1 365 ? 27.760 5.560 -60.437 1.00 29.75 365 PRO A CA 1
ATOM 2717 C C . PRO A 1 365 ? 27.335 4.230 -59.807 1.00 29.75 365 PRO A C 1
ATOM 2719 O O . PRO A 1 365 ? 27.392 4.011 -58.598 1.00 29.75 365 PRO A O 1
ATOM 2722 N N . SER A 1 366 ? 26.927 3.335 -60.695 1.00 25.00 366 SER A N 1
ATOM 2723 C CA . SER A 1 366 ? 26.645 1.925 -60.474 1.00 25.00 366 SER A CA 1
ATOM 2724 C C . SER A 1 366 ? 27.926 1.135 -60.183 1.00 25.00 366 SER A C 1
ATOM 2726 O O . SER A 1 366 ? 28.925 1.301 -60.882 1.00 25.00 366 SER A O 1
ATOM 2728 N N . SER A 1 367 ? 27.867 0.171 -59.262 1.00 26.25 367 SER A N 1
ATOM 2729 C CA . SER A 1 367 ? 28.729 -1.014 -59.314 1.00 26.25 367 SER A CA 1
ATOM 2730 C C . SER A 1 367 ? 27.926 -2.278 -58.997 1.00 26.25 367 SER A C 1
ATOM 2732 O O . SER A 1 367 ? 27.541 -2.585 -57.875 1.00 26.25 367 SER A O 1
ATOM 2734 N N . THR A 1 368 ? 27.640 -3.009 -60.068 1.00 26.23 368 THR A N 1
ATOM 2735 C CA . THR A 1 368 ? 27.217 -4.407 -60.097 1.00 26.23 368 THR A CA 1
ATOM 2736 C C . THR A 1 368 ? 28.356 -5.328 -59.658 1.00 26.23 368 THR A C 1
ATOM 2738 O O . THR A 1 368 ? 29.429 -5.287 -60.259 1.00 26.23 368 THR A O 1
ATOM 2741 N N . MET A 1 369 ? 28.080 -6.261 -58.744 1.00 26.09 369 MET A N 1
ATOM 2742 C CA . MET A 1 369 ? 28.668 -7.602 -58.798 1.00 26.09 369 MET A CA 1
ATOM 2743 C C . MET A 1 369 ? 27.602 -8.680 -58.548 1.00 26.09 369 MET A C 1
ATOM 2745 O O . MET A 1 369 ? 26.869 -8.661 -57.565 1.00 26.09 369 MET A O 1
ATOM 2749 N N . ARG A 1 370 ? 27.546 -9.580 -59.537 1.00 26.62 370 ARG A N 1
ATOM 2750 C CA . ARG A 1 370 ? 27.012 -10.955 -59.598 1.00 26.62 370 ARG A CA 1
ATOM 2751 C C . ARG A 1 370 ? 27.609 -11.830 -58.469 1.00 26.62 370 ARG A C 1
ATOM 2753 O O . ARG A 1 370 ? 28.636 -11.445 -57.932 1.00 26.62 370 ARG A O 1
ATOM 2760 N N . GLN A 1 371 ? 27.159 -13.030 -58.095 1.00 25.55 371 GLN A N 1
ATOM 2761 C CA . GLN A 1 371 ? 26.151 -14.006 -58.535 1.00 25.55 371 GLN A CA 1
ATOM 2762 C C . GLN A 1 371 ? 26.051 -15.068 -57.409 1.00 25.55 371 GLN A C 1
ATOM 2764 O O . GLN A 1 371 ? 27.042 -15.312 -56.733 1.00 25.55 371 GLN A O 1
ATOM 2769 N N . GLU A 1 372 ? 24.888 -15.723 -57.313 1.00 26.45 372 GLU A N 1
ATOM 2770 C CA . GLU A 1 372 ? 24.675 -17.153 -56.985 1.00 26.45 372 GLU A CA 1
ATOM 2771 C C . GLU A 1 372 ? 25.193 -17.768 -55.667 1.00 26.45 372 GLU A C 1
ATOM 2773 O O . GLU A 1 372 ? 26.384 -17.974 -55.474 1.00 26.45 372 GLU A O 1
ATOM 2778 N N . ALA A 1 373 ? 24.256 -18.273 -54.851 1.00 27.47 373 ALA A N 1
ATOM 2779 C CA . ALA A 1 373 ? 24.098 -19.722 -54.653 1.00 27.47 373 ALA A CA 1
ATOM 2780 C C . ALA A 1 373 ? 22.767 -20.048 -53.946 1.00 27.47 373 ALA A C 1
ATOM 2782 O O . ALA A 1 373 ? 22.456 -19.542 -52.870 1.00 27.47 373 ALA A O 1
ATOM 2783 N N . VAL A 1 374 ? 21.997 -20.910 -54.604 1.00 29.56 374 VAL A N 1
ATOM 2784 C CA . VAL A 1 374 ? 20.786 -21.599 -54.147 1.00 29.56 374 VAL A CA 1
ATOM 2785 C C . VAL A 1 374 ? 21.186 -22.730 -53.197 1.00 29.56 374 VAL A C 1
ATOM 2787 O O . VAL A 1 374 ? 22.108 -23.466 -53.529 1.00 29.56 374 VAL A O 1
ATOM 2790 N N . PHE A 1 375 ? 20.472 -22.929 -52.084 1.00 26.44 375 PHE A N 1
ATOM 2791 C CA . PHE A 1 375 ? 20.427 -24.229 -51.402 1.00 26.44 375 PHE A CA 1
ATOM 2792 C C . PHE A 1 375 ? 19.055 -24.464 -50.753 1.00 26.44 375 PHE A C 1
ATOM 2794 O O . PHE A 1 375 ? 18.646 -23.760 -49.831 1.00 26.44 375 PHE A O 1
ATOM 2801 N N . GLU A 1 376 ? 18.351 -25.459 -51.292 1.00 31.58 376 GLU A N 1
ATOM 2802 C CA . GLU A 1 376 ? 17.152 -26.102 -50.747 1.00 31.58 376 GLU A CA 1
ATOM 2803 C C . GLU A 1 376 ? 17.492 -27.049 -49.571 1.00 31.58 376 GLU A C 1
ATOM 2805 O O . GLU A 1 376 ? 18.656 -27.431 -49.405 1.00 31.58 376 GLU A O 1
ATOM 2810 N N . PRO A 1 377 ? 16.502 -27.435 -48.737 1.00 32.72 377 PRO A N 1
ATOM 2811 C CA . PRO A 1 377 ? 16.724 -28.110 -47.458 1.00 32.72 377 PRO A CA 1
ATOM 2812 C C . PRO A 1 377 ? 16.741 -29.644 -47.588 1.00 32.72 377 PRO A C 1
ATOM 2814 O O . PRO A 1 377 ? 16.034 -30.192 -48.437 1.00 32.72 377 PRO A O 1
ATOM 2817 N N . PRO A 1 378 ? 17.446 -30.384 -46.710 1.00 34.91 378 PRO A N 1
ATOM 2818 C CA . PRO A 1 378 ? 17.290 -31.826 -46.655 1.00 34.91 378 PRO A CA 1
ATOM 2819 C C . PRO A 1 378 ? 16.126 -32.225 -45.741 1.00 34.91 378 PRO A C 1
ATOM 2821 O O . PRO A 1 378 ? 16.039 -31.869 -44.566 1.00 34.91 378 PRO A O 1
ATOM 2824 N N . THR A 1 379 ? 15.245 -33.021 -46.329 1.00 31.77 379 THR A N 1
ATOM 2825 C CA . THR A 1 379 ? 14.290 -33.920 -45.691 1.00 31.77 379 THR A CA 1
ATOM 2826 C C . THR A 1 379 ? 15.021 -35.134 -45.105 1.00 31.77 379 THR A C 1
ATOM 2828 O O . THR A 1 379 ? 15.953 -35.662 -45.707 1.00 31.77 379 THR A O 1
ATOM 2831 N N . GLY A 1 380 ? 14.588 -35.612 -43.936 1.00 28.66 380 GLY A N 1
ATOM 2832 C CA . GLY A 1 380 ? 15.100 -36.852 -43.347 1.00 28.66 380 GLY A CA 1
ATOM 2833 C C . GLY A 1 380 ? 14.320 -37.263 -42.102 1.00 28.66 380 GLY A C 1
ATOM 2834 O O . GLY A 1 380 ? 14.495 -36.683 -41.037 1.00 28.66 380 GLY A O 1
ATOM 2835 N N . SER A 1 381 ? 13.433 -38.249 -42.254 1.00 31.77 381 SER A N 1
ATOM 2836 C CA . SER A 1 381 ? 12.740 -38.942 -41.154 1.00 31.77 381 SER A CA 1
ATOM 2837 C C . SER A 1 381 ? 13.679 -39.942 -40.448 1.00 31.77 381 SER A C 1
ATOM 2839 O O . SER A 1 381 ? 14.627 -40.409 -41.082 1.00 31.77 381 SER A O 1
ATOM 2841 N N . PRO A 1 382 ? 13.434 -40.306 -39.173 1.00 37.84 382 PRO A N 1
ATOM 2842 C CA . PRO A 1 382 ? 14.304 -41.201 -38.406 1.00 37.84 382 PRO A CA 1
ATOM 2843 C C . PRO A 1 382 ? 13.914 -42.685 -38.568 1.00 37.84 382 PRO A C 1
ATOM 2845 O O . PRO A 1 382 ? 12.751 -42.974 -38.864 1.00 37.84 382 PRO A O 1
ATOM 2848 N N . PRO A 1 383 ? 14.830 -43.643 -38.323 1.00 37.06 383 PRO A N 1
ATOM 2849 C CA . PRO A 1 383 ? 14.476 -45.043 -38.148 1.00 37.06 383 PRO A CA 1
ATOM 2850 C C . PRO A 1 383 ? 14.262 -45.413 -36.670 1.00 37.06 383 PRO A C 1
ATOM 2852 O O . PRO A 1 383 ? 14.858 -44.845 -35.754 1.00 37.06 383 PRO A O 1
ATOM 2855 N N . SER A 1 384 ? 13.384 -46.396 -36.493 1.00 30.23 384 SER A N 1
ATOM 2856 C CA . SER A 1 384 ? 12.882 -46.968 -35.248 1.00 30.23 384 SER A CA 1
ATOM 2857 C C . SER A 1 384 ? 13.839 -47.938 -34.538 1.00 30.23 384 SER A C 1
ATOM 2859 O O . SER A 1 384 ? 14.659 -48.598 -35.167 1.00 30.23 384 SER A O 1
ATOM 2861 N N . GLU A 1 385 ? 13.566 -48.079 -33.235 1.00 30.30 385 GLU A N 1
ATOM 2862 C CA . GLU A 1 385 ? 13.640 -49.284 -32.387 1.00 30.30 385 GLU A CA 1
ATOM 2863 C C . GLU A 1 385 ? 14.982 -49.967 -32.081 1.00 30.30 385 GLU A C 1
ATOM 2865 O O . GLU A 1 385 ? 15.641 -50.558 -32.927 1.00 30.30 385 GLU A O 1
ATOM 2870 N N . THR A 1 386 ? 15.280 -50.047 -30.778 1.00 26.81 386 THR A N 1
ATOM 2871 C CA . THR A 1 386 ? 15.633 -51.305 -30.085 1.00 26.81 386 THR A CA 1
ATOM 2872 C C . THR A 1 386 ? 15.483 -51.137 -28.559 1.00 26.81 386 THR A C 1
ATOM 2874 O O . THR A 1 386 ? 16.220 -50.399 -27.915 1.00 26.81 386 THR A O 1
ATOM 2877 N N . THR A 1 387 ? 14.487 -51.811 -27.972 1.00 30.61 387 THR A N 1
ATOM 2878 C CA . THR A 1 387 ? 14.406 -52.229 -26.541 1.00 30.61 387 THR A CA 1
ATOM 2879 C C . THR A 1 387 ? 15.283 -53.500 -26.364 1.00 30.61 387 THR A C 1
ATOM 2881 O O . THR A 1 387 ? 15.609 -54.063 -27.415 1.00 30.61 387 THR A O 1
ATOM 2884 N N . PRO A 1 388 ? 15.655 -54.052 -25.166 1.00 42.31 388 PRO A N 1
ATOM 2885 C CA . PRO A 1 388 ? 14.882 -54.184 -23.899 1.00 42.31 388 PRO A CA 1
ATOM 2886 C C . PRO A 1 388 ? 15.777 -54.236 -22.601 1.00 42.31 388 PRO A C 1
ATOM 2888 O O . PRO A 1 388 ? 16.910 -53.766 -22.677 1.00 42.31 388 PRO A O 1
ATOM 2891 N N . PRO A 1 389 ? 15.426 -54.872 -21.443 1.00 48.44 389 PRO A N 1
ATOM 2892 C CA . PRO A 1 389 ? 14.143 -55.069 -20.722 1.00 48.44 389 PRO A CA 1
ATOM 2893 C C . PRO A 1 389 ? 14.172 -54.779 -19.176 1.00 48.44 389 PRO A C 1
ATOM 2895 O O . PRO A 1 389 ? 15.234 -54.670 -18.577 1.00 48.44 389 PRO A O 1
ATOM 2898 N N . HIS A 1 390 ? 12.978 -54.868 -18.541 1.00 28.70 390 HIS A N 1
ATOM 2899 C CA . HIS A 1 390 ? 12.673 -55.300 -17.142 1.00 28.70 390 HIS A CA 1
ATOM 2900 C C . HIS A 1 390 ? 13.102 -54.377 -15.964 1.00 28.70 390 HIS A C 1
ATOM 2902 O O . HIS A 1 390 ? 14.177 -53.809 -15.975 1.00 28.70 390 HIS A O 1
ATOM 2908 N N . ALA A 1 391 ? 12.361 -54.171 -14.864 1.00 28.58 391 ALA A N 1
ATOM 2909 C CA . ALA A 1 391 ? 11.177 -54.808 -14.282 1.00 28.58 391 ALA A CA 1
ATOM 2910 C C . ALA A 1 391 ? 10.474 -53.850 -13.285 1.00 28.58 391 ALA A C 1
ATOM 2912 O O . ALA A 1 391 ? 11.120 -53.031 -12.634 1.00 28.58 391 ALA A O 1
ATOM 2913 N N . ALA A 1 392 ? 9.155 -54.005 -13.131 1.00 31.42 392 ALA A N 1
ATOM 2914 C CA . ALA A 1 392 ? 8.366 -53.467 -12.017 1.00 31.42 392 ALA A CA 1
ATOM 2915 C C . ALA A 1 392 ? 8.640 -54.248 -10.710 1.00 31.42 392 ALA A C 1
ATOM 2917 O O . ALA A 1 392 ? 9.116 -55.385 -10.770 1.00 31.42 392 ALA A O 1
ATOM 2918 N N . PRO A 1 393 ? 8.267 -53.697 -9.538 1.00 36.38 393 PRO A N 1
ATOM 2919 C CA . PRO A 1 393 ? 7.031 -54.207 -8.937 1.00 36.38 393 PRO A CA 1
ATOM 2920 C C . PRO A 1 393 ? 6.173 -53.158 -8.198 1.00 36.38 393 PRO A C 1
ATOM 2922 O O . PRO A 1 393 ? 6.650 -52.201 -7.598 1.00 36.38 393 PRO A O 1
ATOM 2925 N N . SER A 1 394 ? 4.868 -53.415 -8.173 1.00 31.80 394 SER A N 1
ATOM 2926 C CA . SER A 1 394 ? 3.936 -53.070 -7.086 1.00 31.80 394 SER A CA 1
ATOM 2927 C C . SER A 1 394 ? 3.147 -54.351 -6.787 1.00 31.80 394 SER A C 1
ATOM 2929 O O . SER A 1 394 ? 2.947 -55.134 -7.722 1.00 31.80 394 SER A O 1
ATOM 2931 N N . PRO A 1 395 ? 2.731 -54.624 -5.533 1.00 41.59 395 PRO A N 1
ATOM 2932 C CA . PRO A 1 395 ? 1.360 -54.233 -5.162 1.00 41.59 395 PRO A CA 1
ATOM 2933 C C . PRO A 1 395 ? 1.086 -53.990 -3.653 1.00 41.59 395 PRO A C 1
ATOM 2935 O O . PRO A 1 395 ? 1.849 -54.410 -2.790 1.00 41.59 395 PRO A O 1
ATOM 2938 N N . SER A 1 396 ? -0.122 -53.456 -3.389 1.00 28.09 396 SER A N 1
ATOM 2939 C CA . SER A 1 396 ? -0.953 -53.627 -2.171 1.00 28.09 396 SER A CA 1
ATOM 2940 C C . SER A 1 396 ? -0.541 -52.807 -0.927 1.00 28.09 396 SER A C 1
ATOM 2942 O O . SER A 1 396 ? 0.609 -52.811 -0.524 1.00 28.09 396 SER A O 1
ATOM 2944 N N . THR A 1 397 ? -1.420 -52.098 -0.201 1.00 28.58 397 THR A N 1
ATOM 2945 C CA . THR A 1 397 ? -2.677 -52.587 0.408 1.00 28.58 397 THR A CA 1
ATOM 2946 C C . THR A 1 397 ? -3.537 -51.403 0.904 1.00 28.58 397 THR A C 1
ATOM 2948 O O . THR A 1 397 ? -3.008 -50.471 1.505 1.00 28.58 397 THR A O 1
ATOM 2951 N N . ALA A 1 398 ? -4.855 -51.461 0.687 1.00 31.89 398 ALA A N 1
ATOM 2952 C CA . ALA A 1 398 ? -5.871 -50.653 1.382 1.00 31.89 398 ALA A CA 1
ATOM 2953 C C . ALA A 1 398 ? -6.283 -51.321 2.715 1.00 31.89 398 ALA A C 1
ATOM 2955 O O . ALA A 1 398 ? -5.945 -52.482 2.942 1.00 31.89 398 ALA A O 1
ATOM 2956 N N . PRO A 1 399 ? -7.094 -50.661 3.561 1.00 36.53 399 PRO A N 1
ATOM 2957 C CA . PRO A 1 399 ? -8.424 -51.242 3.766 1.00 36.53 399 PRO A CA 1
ATOM 2958 C C . PRO A 1 399 ? -9.560 -50.212 3.893 1.00 36.53 399 PRO A C 1
ATOM 2960 O O . PRO A 1 399 ? -9.370 -49.070 4.304 1.00 36.53 399 PRO A O 1
ATOM 2963 N N . ALA A 1 400 ? -10.767 -50.681 3.574 1.00 28.61 400 ALA A N 1
ATOM 2964 C CA . ALA A 1 400 ? -12.059 -50.053 3.842 1.00 28.61 400 ALA A CA 1
ATOM 2965 C C . ALA A 1 400 ? -12.972 -51.038 4.608 1.00 28.61 400 ALA A C 1
ATOM 2967 O O . ALA A 1 400 ? -12.685 -52.236 4.631 1.00 28.61 400 ALA A O 1
ATOM 2968 N N . THR A 1 401 ? -14.115 -50.525 5.099 1.00 30.00 401 THR A N 1
ATOM 2969 C CA . THR A 1 401 ? -15.280 -51.177 5.771 1.00 30.00 401 THR A CA 1
ATOM 2970 C C . THR A 1 401 ? -15.165 -51.295 7.306 1.00 30.00 401 THR A C 1
ATOM 2972 O O . THR A 1 401 ? -14.073 -51.499 7.811 1.00 30.00 401 THR A O 1
ATOM 2975 N N . SER A 1 402 ? -16.195 -51.137 8.155 1.00 28.17 402 SER A N 1
ATOM 2976 C CA . SER A 1 402 ? -17.670 -51.134 8.036 1.00 28.17 402 SER A CA 1
ATOM 2977 C C . SER A 1 402 ? -18.271 -50.526 9.337 1.00 28.17 402 SER A C 1
ATOM 2979 O O . SER A 1 402 ? -17.698 -50.732 10.400 1.00 28.17 402 SER A O 1
ATOM 2981 N N . ALA A 1 403 ? -19.281 -49.648 9.282 1.00 28.39 403 ALA A N 1
ATOM 2982 C CA . ALA A 1 403 ? -20.703 -49.881 9.631 1.00 28.39 403 ALA A CA 1
ATOM 2983 C C . ALA A 1 403 ? -21.159 -49.737 11.110 1.00 28.39 403 ALA A C 1
ATOM 2985 O O . ALA A 1 403 ? -20.502 -50.130 12.065 1.00 28.39 403 ALA A O 1
ATOM 2986 N N . VAL A 1 404 ? -22.360 -49.152 11.211 1.00 32.25 404 VAL A N 1
ATOM 2987 C CA . VAL A 1 404 ? -23.243 -48.840 12.356 1.00 32.25 404 VAL A CA 1
ATOM 2988 C C . VAL A 1 404 ? -23.920 -50.115 12.907 1.00 32.25 404 VAL A C 1
ATOM 2990 O O . VAL A 1 404 ? -24.018 -51.100 12.175 1.00 32.25 404 VAL A O 1
ATOM 2993 N N . PRO A 1 405 ? -24.442 -50.114 14.155 1.00 37.91 405 PRO A N 1
ATOM 2994 C CA . PRO A 1 405 ? -25.904 -50.196 14.300 1.00 37.91 405 PRO A CA 1
ATOM 2995 C C . PRO A 1 405 ? -26.505 -49.318 15.420 1.00 37.91 405 PRO A C 1
ATOM 2997 O O . PRO A 1 405 ? -25.908 -49.058 16.462 1.00 37.91 405 PRO A O 1
ATOM 3000 N N . SER A 1 406 ? -27.740 -48.894 15.162 1.00 29.28 406 SER A N 1
ATOM 3001 C CA . SER A 1 406 ? -28.696 -48.198 16.032 1.00 29.28 406 SER A CA 1
ATOM 3002 C C . SER A 1 406 ? -29.529 -49.194 16.848 1.00 29.28 406 SER A C 1
ATOM 3004 O O . SER A 1 406 ? -29.743 -50.289 16.352 1.00 29.28 406 SER A O 1
ATOM 3006 N N . HIS A 1 407 ? -30.053 -48.791 18.016 1.00 30.17 407 HIS A N 1
ATOM 3007 C CA . HIS A 1 407 ? -31.265 -49.272 18.733 1.00 30.17 407 HIS A CA 1
ATOM 3008 C C . HIS A 1 407 ? -31.297 -48.545 20.109 1.00 30.17 407 HIS A C 1
ATOM 3010 O O . HIS A 1 407 ? -30.231 -48.227 20.616 1.00 30.17 407 HIS A O 1
ATOM 3016 N N . ILE A 1 408 ? -32.375 -48.216 20.833 1.00 28.25 408 ILE A N 1
ATOM 3017 C CA . ILE A 1 408 ? -33.842 -48.347 20.775 1.00 28.25 408 ILE A CA 1
ATOM 3018 C C . ILE A 1 408 ? -34.390 -47.401 21.881 1.00 28.25 408 ILE A C 1
ATOM 3020 O O . ILE A 1 408 ? -33.734 -47.203 22.902 1.00 28.25 408 ILE A O 1
ATOM 3024 N N . ALA A 1 409 ? -35.583 -46.830 21.686 1.00 28.59 409 ALA A N 1
ATOM 3025 C CA . ALA A 1 409 ? -36.355 -46.088 22.696 1.00 28.59 409 ALA A CA 1
ATOM 3026 C C . ALA A 1 409 ? -37.132 -47.020 23.656 1.00 28.59 409 ALA A C 1
ATOM 3028 O O . ALA A 1 409 ? -37.294 -48.201 23.361 1.00 28.59 409 ALA A O 1
ATOM 3029 N N . PRO A 1 410 ? -37.770 -46.480 24.710 1.00 35.94 410 PRO A N 1
ATOM 3030 C CA . PRO A 1 410 ? -39.108 -46.969 25.042 1.00 35.94 410 PRO A CA 1
ATOM 3031 C C . PRO A 1 410 ? -40.144 -45.846 25.205 1.00 35.94 410 PRO A C 1
ATOM 3033 O O . PRO A 1 410 ? -39.841 -44.726 25.613 1.00 35.94 410 PRO A O 1
ATOM 3036 N N . ALA A 1 411 ? -41.387 -46.194 24.873 1.00 27.23 411 ALA A N 1
ATOM 3037 C CA . ALA A 1 411 ? -42.608 -45.405 25.011 1.00 27.23 411 ALA A CA 1
ATOM 3038 C C . ALA A 1 411 ? -43.509 -45.982 26.120 1.00 27.23 411 ALA A C 1
ATOM 3040 O O . ALA A 1 411 ? -43.371 -47.166 26.404 1.00 27.23 411 ALA A O 1
ATOM 3041 N N . THR A 1 412 ? -44.427 -45.147 26.650 1.00 28.30 412 THR A N 1
ATOM 3042 C CA . THR A 1 412 ? -45.831 -45.374 27.129 1.00 28.30 412 THR A CA 1
ATOM 3043 C C . THR A 1 412 ? -46.125 -44.399 28.289 1.00 28.30 412 THR A C 1
ATOM 3045 O O . THR A 1 412 ? -45.417 -44.439 29.286 1.00 28.30 412 THR A O 1
ATOM 3048 N N . SER A 1 413 ? -46.956 -43.351 28.160 1.00 26.81 413 SER A N 1
ATOM 3049 C CA . SER A 1 413 ? -48.435 -43.248 28.052 1.00 26.81 413 SER A CA 1
ATOM 3050 C C . SER A 1 413 ? -49.095 -42.846 29.386 1.00 26.81 413 SER A C 1
ATOM 3052 O O . SER A 1 413 ? -48.930 -43.577 30.355 1.00 26.81 413 SER A O 1
ATOM 3054 N N . ALA A 1 414 ? -49.884 -41.758 29.409 1.00 26.45 414 ALA A N 1
ATOM 3055 C CA . ALA A 1 414 ? -51.230 -41.684 30.019 1.00 26.45 414 ALA A CA 1
ATOM 3056 C C . ALA A 1 414 ? -51.795 -40.243 30.025 1.00 26.45 414 ALA A C 1
ATOM 3058 O O . ALA A 1 414 ? -51.195 -39.320 30.569 1.00 26.45 414 ALA A O 1
ATOM 3059 N N . THR A 1 415 ? -52.984 -40.092 29.442 1.00 26.89 415 THR A N 1
ATOM 3060 C CA . THR A 1 415 ? -53.922 -38.957 29.548 1.00 26.89 415 THR A CA 1
ATOM 3061 C C . THR A 1 415 ? -54.702 -39.031 30.878 1.00 26.89 415 THR A C 1
ATOM 3063 O O . THR A 1 415 ? -54.770 -40.110 31.471 1.00 26.89 415 THR A O 1
ATOM 3066 N N . PRO A 1 416 ? -55.371 -37.946 31.322 1.00 33.78 416 PRO A N 1
ATOM 3067 C CA . PRO A 1 416 ? -56.831 -37.950 31.162 1.00 33.78 416 PRO A CA 1
ATOM 3068 C C . PRO A 1 416 ? -57.456 -36.593 30.783 1.00 33.78 416 PRO A C 1
ATOM 3070 O O . PRO A 1 416 ? -56.891 -35.518 30.956 1.00 33.78 416 PRO A O 1
ATOM 3073 N N . SER A 1 417 ? -58.657 -36.717 30.230 1.00 26.84 417 SER A N 1
ATOM 3074 C CA . SER A 1 417 ? -59.580 -35.721 29.682 1.00 26.84 417 SER A CA 1
ATOM 3075 C C . SER A 1 417 ? -60.440 -35.047 30.766 1.00 26.84 417 SER A C 1
ATOM 3077 O O . SER A 1 417 ? -60.778 -35.722 31.729 1.00 26.84 417 SER A O 1
ATOM 3079 N N . HIS A 1 418 ? -60.903 -33.801 30.555 1.00 29.67 418 HIS A N 1
ATOM 3080 C CA . HIS A 1 418 ? -62.297 -33.367 30.812 1.00 29.67 418 HIS A CA 1
ATOM 3081 C C . HIS A 1 418 ? -62.618 -31.969 30.205 1.00 29.67 418 HIS A C 1
ATOM 3083 O O . HIS A 1 418 ? -61.899 -30.996 30.402 1.00 29.67 418 HIS A O 1
ATOM 3089 N N . THR A 1 419 ? -63.726 -31.935 29.450 1.00 26.86 419 THR A N 1
ATOM 3090 C CA . THR A 1 419 ? -64.663 -30.853 29.020 1.00 26.86 419 THR A CA 1
ATOM 3091 C C . THR A 1 419 ? -64.988 -29.800 30.102 1.00 26.86 419 THR A C 1
ATOM 3093 O O . THR A 1 419 ? -64.911 -30.153 31.269 1.00 26.86 419 THR A O 1
ATOM 3096 N N . ALA A 1 420 ? -65.464 -28.556 29.909 1.00 27.58 420 ALA A N 1
ATOM 3097 C CA . ALA A 1 420 ? -66.020 -27.689 28.843 1.00 27.58 420 ALA A CA 1
ATOM 3098 C C . ALA A 1 420 ? -65.769 -26.208 29.299 1.00 27.58 420 ALA A C 1
ATOM 3100 O O . ALA A 1 420 ? -65.390 -26.010 30.445 1.00 27.58 420 ALA A O 1
ATOM 3101 N N . GLN A 1 421 ? -65.903 -25.115 28.535 1.00 26.88 421 GLN A N 1
ATOM 3102 C CA . GLN A 1 421 ? -67.147 -24.492 28.054 1.00 26.88 421 GLN A CA 1
ATOM 3103 C C . GLN A 1 421 ? -66.807 -23.184 27.292 1.00 26.88 421 GLN A C 1
ATOM 3105 O O . GLN A 1 421 ? -65.757 -22.580 27.488 1.00 26.88 421 GLN A O 1
ATOM 3110 N N . VAL A 1 422 ? -67.724 -22.776 26.418 1.00 30.69 422 VAL A N 1
ATOM 3111 C CA . VAL A 1 422 ? -67.651 -21.685 25.433 1.00 30.69 422 VAL A CA 1
ATOM 3112 C C . VAL A 1 422 ? -67.908 -20.301 26.043 1.00 30.69 422 VAL A C 1
ATOM 3114 O O . VAL A 1 422 ? -68.934 -20.134 26.693 1.00 30.69 422 VAL A O 1
ATOM 3117 N N . THR A 1 423 ? -67.101 -19.294 25.680 1.00 26.52 423 THR A N 1
ATOM 3118 C CA . THR A 1 423 ? -67.512 -17.878 25.535 1.00 26.52 423 THR A CA 1
ATOM 3119 C C . THR A 1 423 ? -66.668 -17.170 24.448 1.00 26.52 423 THR A C 1
ATOM 3121 O O . THR A 1 423 ? -65.458 -17.339 24.362 1.00 26.52 423 THR A O 1
ATOM 3124 N N . LYS A 1 424 ? -67.330 -16.398 23.576 1.00 32.28 424 LYS A N 1
ATOM 3125 C CA . LYS A 1 424 ? -66.805 -15.429 22.572 1.00 32.28 424 LYS A CA 1
ATOM 3126 C C . LYS A 1 424 ? -67.251 -14.028 23.071 1.00 32.28 424 LYS A C 1
ATOM 3128 O O . LYS A 1 424 ? -68.318 -14.046 23.694 1.00 32.28 424 LYS A O 1
ATOM 3133 N N . PRO A 1 425 ? -66.596 -12.848 22.861 1.00 38.00 425 PRO A N 1
ATOM 3134 C CA . PRO A 1 425 ? -65.874 -12.314 21.672 1.00 38.00 425 PRO A CA 1
ATOM 3135 C C . PRO A 1 425 ? -64.552 -11.555 22.010 1.00 38.00 425 PRO A C 1
ATOM 3137 O O . PRO A 1 425 ? -64.195 -11.460 23.171 1.00 38.00 425 PRO A O 1
ATOM 3140 N N . GLU A 1 426 ? -63.667 -11.166 21.080 1.00 25.06 426 GLU A N 1
ATOM 3141 C CA . GLU A 1 426 ? -63.640 -9.931 20.252 1.00 25.06 426 GLU A CA 1
ATOM 3142 C C . GLU A 1 426 ? -62.333 -9.919 19.397 1.00 25.06 426 GLU A C 1
ATOM 3144 O O . GLU A 1 426 ? -61.458 -10.757 19.635 1.00 25.06 426 GLU A O 1
ATOM 3149 N N . PRO A 1 427 ? -62.168 -9.048 18.374 1.00 29.41 427 PRO A N 1
ATOM 3150 C CA . PRO A 1 427 ? -61.099 -9.176 17.383 1.00 29.41 427 PRO A CA 1
ATOM 3151 C C . PRO A 1 427 ? -59.730 -8.753 17.937 1.00 29.41 427 PRO A C 1
ATOM 3153 O O . PRO A 1 427 ? -59.510 -7.605 18.312 1.00 29.41 427 PRO A O 1
ATOM 3156 N N . VAL A 1 428 ? -58.788 -9.696 17.931 1.00 29.64 428 VAL A N 1
ATOM 3157 C CA . VAL A 1 428 ? -57.375 -9.470 18.260 1.00 29.64 428 VAL A CA 1
ATOM 3158 C C . VAL A 1 428 ? -56.714 -8.682 17.117 1.00 29.64 428 VAL A C 1
ATOM 3160 O O . VAL A 1 428 ? -56.840 -9.098 15.960 1.00 29.64 428 VAL A O 1
ATOM 3163 N N . PRO A 1 429 ? -55.994 -7.575 17.386 1.00 30.61 429 PRO A N 1
ATOM 3164 C CA . PRO A 1 429 ? -55.184 -6.921 16.368 1.00 30.61 429 PRO A CA 1
ATOM 3165 C C . PRO A 1 429 ? -54.075 -7.881 15.931 1.00 30.61 429 PRO A C 1
ATOM 3167 O O . PRO A 1 429 ? -53.410 -8.495 16.762 1.00 30.61 429 PRO A O 1
ATOM 3170 N N . HIS A 1 430 ? -53.918 -8.033 14.618 1.00 28.67 430 HIS A N 1
ATOM 3171 C CA . HIS A 1 430 ? -52.951 -8.910 13.964 1.00 28.67 430 HIS A CA 1
ATOM 3172 C C . HIS A 1 430 ? -51.613 -9.014 14.715 1.00 28.67 430 HIS A C 1
ATOM 3174 O O . HIS A 1 430 ? -50.794 -8.095 14.687 1.00 28.67 430 HIS A O 1
ATOM 3180 N N . VAL A 1 431 ? -51.366 -10.175 15.329 1.00 29.02 431 VAL A N 1
ATOM 3181 C CA . VAL A 1 431 ? -50.025 -10.586 15.746 1.00 29.02 431 VAL A CA 1
ATOM 3182 C C . VAL A 1 431 ? -49.202 -10.720 14.468 1.00 29.02 431 VAL A C 1
ATOM 3184 O O . VAL A 1 431 ? -49.404 -11.641 13.674 1.00 29.02 431 VAL A O 1
ATOM 3187 N N . ARG A 1 432 ? -48.306 -9.755 14.236 1.00 29.38 432 ARG A N 1
ATOM 3188 C CA . ARG A 1 432 ? -47.251 -9.881 13.229 1.00 29.38 432 ARG A CA 1
ATOM 3189 C C . ARG A 1 432 ? -46.440 -11.128 13.569 1.00 29.38 432 ARG A C 1
ATOM 3191 O O . ARG A 1 432 ? -46.017 -11.304 14.709 1.00 29.38 432 ARG A O 1
ATOM 3198 N N . ALA A 1 433 ? -46.268 -11.985 12.568 1.00 27.16 433 ALA A N 1
ATOM 3199 C CA . ALA A 1 433 ? -45.466 -13.192 12.642 1.00 27.16 433 ALA A CA 1
ATOM 3200 C C . ALA A 1 433 ? -44.110 -12.907 13.305 1.00 27.16 433 ALA A C 1
ATOM 3202 O O . ALA A 1 433 ? -43.416 -11.959 12.939 1.00 27.16 433 ALA A O 1
ATOM 3203 N N . SER A 1 434 ? -43.758 -13.732 14.287 1.00 30.02 434 SER A N 1
ATOM 3204 C CA . SER A 1 434 ? -42.467 -13.720 14.963 1.00 30.02 434 SER A CA 1
ATOM 3205 C C . SER A 1 434 ? -41.345 -13.935 13.947 1.00 30.02 434 SER A C 1
ATOM 3207 O O . SER A 1 434 ? -41.181 -15.043 13.429 1.00 30.02 434 SER A O 1
ATOM 3209 N N . SER A 1 435 ? -40.574 -12.880 13.675 1.00 33.81 435 SER A N 1
ATOM 3210 C CA . SER A 1 435 ? -39.251 -12.992 13.057 1.00 33.81 435 SER A CA 1
ATOM 3211 C C . SER A 1 435 ? -38.383 -13.970 13.862 1.00 33.81 435 SER A C 1
ATOM 3213 O O . SER A 1 435 ? -38.558 -14.067 15.082 1.00 33.81 435 SER A O 1
ATOM 3215 N N . PRO A 1 436 ? -37.451 -14.704 13.225 1.00 36.88 436 PRO A N 1
ATOM 3216 C CA . PRO A 1 436 ? -36.521 -15.571 13.944 1.00 36.88 436 PRO A CA 1
ATOM 3217 C C . PRO A 1 436 ? -35.818 -14.756 15.037 1.00 36.88 436 PRO A C 1
ATOM 3219 O O . PRO A 1 436 ? -35.279 -13.688 14.761 1.00 36.88 436 PRO A O 1
ATOM 3222 N N . ALA A 1 437 ? -35.900 -15.225 16.286 1.00 57.91 437 ALA A N 1
ATOM 3223 C CA . ALA A 1 437 ? -35.463 -14.475 17.458 1.00 57.91 437 ALA A CA 1
ATOM 3224 C C . ALA A 1 437 ? -33.980 -14.092 17.340 1.00 57.91 437 ALA A C 1
ATOM 3226 O O . ALA A 1 437 ? -33.099 -14.950 17.426 1.00 57.91 437 ALA A O 1
ATOM 3227 N N . VAL A 1 438 ? -33.719 -12.799 17.141 1.00 67.81 438 VAL A N 1
ATOM 3228 C CA . VAL A 1 438 ? -32.372 -12.229 17.127 1.00 67.81 438 VAL A CA 1
ATOM 3229 C C . VAL A 1 438 ? -31.702 -12.554 18.472 1.00 67.81 438 VAL A C 1
ATOM 3231 O O . VAL A 1 438 ? -32.292 -12.290 19.525 1.00 67.81 438 VAL A O 1
ATOM 3234 N N . PRO A 1 439 ? -30.511 -13.179 18.488 1.00 78.44 439 PRO A N 1
ATOM 3235 C CA . PRO A 1 439 ? -29.864 -13.584 19.730 1.00 78.44 439 PRO A CA 1
ATOM 3236 C C . PRO A 1 439 ? -29.466 -12.364 20.569 1.00 78.44 439 PRO A C 1
ATOM 3238 O O . PRO A 1 439 ? -28.929 -11.386 20.055 1.00 78.44 439 PRO A O 1
ATOM 3241 N N . SER A 1 440 ? -29.720 -12.442 21.880 1.00 85.25 440 SER A N 1
ATOM 3242 C CA . SER A 1 440 ? -29.384 -11.377 22.834 1.00 85.25 440 SER A CA 1
ATOM 3243 C C . SER A 1 440 ? -27.888 -11.012 22.785 1.00 85.25 440 SER A C 1
ATOM 3245 O O . SER A 1 440 ? -27.040 -11.913 22.762 1.00 85.25 440 SER A O 1
ATOM 3247 N N . PRO A 1 441 ? -27.537 -9.713 22.854 1.00 88.12 441 PRO A N 1
ATOM 3248 C CA . PRO A 1 441 ? -26.161 -9.225 22.831 1.00 88.12 441 PRO A CA 1
ATOM 3249 C C . PRO A 1 441 ? -25.405 -9.533 24.134 1.00 88.12 441 PRO A C 1
ATOM 3251 O O . PRO A 1 441 ? -24.197 -9.314 24.211 1.00 88.12 441 PRO A O 1
ATOM 3254 N N . LEU A 1 442 ? -26.104 -10.024 25.167 1.00 88.62 442 LEU A N 1
ATOM 3255 C CA . LEU A 1 442 ? -25.532 -10.442 26.450 1.00 88.62 442 LEU A CA 1
ATOM 3256 C C . LEU A 1 442 ? -25.242 -11.941 26.538 1.00 88.62 442 LEU A C 1
ATOM 3258 O O . LEU A 1 442 ? -24.592 -12.376 27.494 1.00 88.62 442 LEU A O 1
ATOM 3262 N N . ARG A 1 443 ? -25.691 -12.738 25.562 1.00 87.56 443 ARG A N 1
ATOM 3263 C CA . ARG A 1 443 ? -25.308 -14.151 25.486 1.00 87.56 443 ARG A CA 1
ATOM 3264 C C . ARG A 1 443 ? -23.805 -14.297 25.270 1.00 87.56 443 ARG A C 1
ATOM 3266 O O . ARG A 1 443 ? -23.119 -13.373 24.843 1.00 87.56 443 ARG A O 1
ATOM 3273 N N . ALA A 1 444 ? -23.290 -15.490 25.559 1.00 83.62 444 ALA A N 1
ATOM 3274 C CA . ALA A 1 444 ? -21.921 -15.825 25.201 1.00 83.62 444 ALA A CA 1
ATOM 3275 C C . ALA A 1 444 ? -21.750 -15.710 23.678 1.00 83.62 444 ALA A C 1
ATOM 3277 O O . ALA A 1 444 ? -22.499 -16.326 22.918 1.00 83.62 444 ALA A O 1
ATOM 3278 N N . GLY A 1 445 ? -20.777 -14.907 23.247 1.00 84.38 445 GLY A N 1
ATOM 3279 C CA . GLY A 1 445 ? -20.428 -14.790 21.839 1.00 84.38 445 GLY A CA 1
ATOM 3280 C C . GLY A 1 445 ? -19.917 -16.114 21.257 1.00 84.38 445 GLY A C 1
ATOM 3281 O O . GLY A 1 445 ? -19.470 -17.005 21.980 1.00 84.38 445 GLY A O 1
ATOM 3282 N N . ARG A 1 446 ? -19.986 -16.235 19.930 1.00 89.19 446 ARG A N 1
ATOM 3283 C CA . ARG A 1 446 ? -19.638 -17.449 19.170 1.00 89.19 446 ARG A CA 1
ATOM 3284 C C . ARG A 1 446 ? -18.143 -17.809 19.188 1.00 89.19 446 ARG A C 1
ATOM 3286 O O . ARG A 1 446 ? -17.781 -18.914 18.801 1.00 89.19 446 ARG A O 1
ATOM 3293 N N . HIS A 1 447 ? -17.280 -16.889 19.617 1.00 93.38 447 HIS A N 1
ATOM 3294 C CA . HIS A 1 447 ? -15.831 -17.087 19.679 1.00 93.38 447 HIS A CA 1
ATOM 3295 C C . HIS A 1 447 ? -15.305 -17.004 21.112 1.00 93.38 447 HIS A C 1
ATOM 3297 O O . HIS A 1 447 ? -15.941 -16.433 21.999 1.00 93.38 447 HIS A O 1
ATOM 3303 N N . ALA A 1 448 ? -14.088 -17.499 21.328 1.00 94.75 448 ALA A N 1
ATOM 3304 C CA . ALA A 1 448 ? -13.304 -17.139 22.500 1.00 94.75 448 ALA A CA 1
ATOM 3305 C C . ALA A 1 448 ? -12.623 -15.766 22.300 1.00 94.75 448 ALA A C 1
ATOM 3307 O O . ALA A 1 448 ? -12.633 -15.216 21.198 1.00 94.75 448 ALA A O 1
ATOM 3308 N N . ALA A 1 449 ? -12.036 -15.196 23.359 1.00 95.06 449 ALA A N 1
ATOM 3309 C CA . ALA A 1 449 ? -11.359 -13.895 23.292 1.00 95.06 449 ALA A CA 1
ATOM 3310 C C . ALA A 1 449 ? -9.839 -14.051 23.415 1.00 95.06 449 ALA A C 1
ATOM 3312 O O . ALA A 1 449 ? -9.324 -14.322 24.503 1.00 95.06 449 ALA A O 1
ATOM 3313 N N . GLY A 1 450 ? -9.129 -13.848 22.308 1.00 93.31 450 GLY A N 1
ATOM 3314 C CA . GLY A 1 450 ? -7.679 -13.708 22.307 1.00 93.31 450 GLY A CA 1
ATOM 3315 C C . GLY A 1 450 ? -7.288 -12.267 22.612 1.00 93.31 450 GLY A C 1
ATOM 3316 O O . GLY A 1 450 ? -8.029 -11.342 22.271 1.00 93.31 450 GLY A O 1
ATOM 3317 N N . PHE A 1 451 ? -6.129 -12.059 23.237 1.00 93.31 451 PHE A N 1
ATOM 3318 C CA . PHE A 1 451 ? -5.569 -10.716 23.396 1.00 93.31 451 PHE A CA 1
ATOM 3319 C C . PHE A 1 451 ? -4.061 -10.670 23.161 1.00 93.31 451 PHE A C 1
ATOM 3321 O O . PHE A 1 451 ? -3.387 -11.699 23.191 1.00 93.31 451 PHE A O 1
ATOM 3328 N N . ARG A 1 452 ? -3.535 -9.482 22.860 1.00 90.62 452 ARG A N 1
ATOM 3329 C CA . ARG A 1 452 ? -2.100 -9.191 22.729 1.00 90.62 452 ARG A CA 1
ATOM 3330 C C . ARG A 1 452 ? -1.820 -7.775 23.209 1.00 90.62 452 ARG A C 1
ATOM 3332 O O . ARG A 1 452 ? -2.590 -6.859 22.920 1.00 90.62 452 ARG A O 1
ATOM 3339 N N . ARG A 1 453 ? -0.690 -7.586 23.886 1.00 90.44 453 ARG A N 1
ATOM 3340 C CA . ARG A 1 453 ? -0.129 -6.257 24.129 1.00 90.44 453 ARG A CA 1
ATOM 3341 C C . ARG A 1 453 ? 0.810 -5.891 22.982 1.00 90.44 453 ARG A C 1
ATOM 3343 O O . ARG A 1 453 ? 1.753 -6.620 22.698 1.00 90.44 453 ARG A O 1
ATOM 3350 N N . LEU A 1 454 ? 0.549 -4.762 22.339 1.00 88.31 454 LEU A N 1
ATOM 3351 C CA . LEU A 1 454 ? 1.414 -4.156 21.333 1.00 88.31 454 LEU A CA 1
ATOM 3352 C C . LEU A 1 454 ? 2.252 -3.087 22.033 1.00 88.31 454 LEU A C 1
ATOM 3354 O O . LEU A 1 454 ? 1.693 -2.262 22.747 1.00 88.31 454 LEU A O 1
ATOM 3358 N N . THR A 1 455 ? 3.572 -3.109 21.874 1.00 86.19 455 THR A N 1
ATOM 3359 C CA . THR A 1 455 ? 4.484 -2.164 22.554 1.00 86.19 455 THR A CA 1
ATOM 3360 C C . THR A 1 455 ? 5.235 -1.248 21.594 1.00 86.19 455 THR A C 1
ATOM 3362 O O . THR A 1 455 ? 6.014 -0.419 22.042 1.00 86.19 455 THR A O 1
ATOM 3365 N N . ASP A 1 456 ? 5.025 -1.413 20.288 1.00 83.62 456 ASP A N 1
ATOM 3366 C CA . ASP A 1 456 ? 5.790 -0.733 19.241 1.00 83.62 456 ASP A CA 1
ATOM 3367 C C . ASP A 1 456 ? 4.872 -0.030 18.224 1.00 83.62 456 ASP A C 1
ATOM 3369 O O . ASP A 1 456 ? 5.031 -0.161 17.010 1.00 83.62 456 ASP A O 1
ATOM 3373 N N . VAL A 1 457 ? 3.849 0.679 18.716 1.00 84.12 457 VAL A N 1
ATOM 3374 C CA . VAL A 1 457 ? 2.943 1.460 17.862 1.00 84.12 457 VAL A CA 1
ATOM 3375 C C . VAL A 1 457 ? 3.611 2.804 17.530 1.00 84.12 457 VAL A C 1
ATOM 3377 O O . VAL A 1 457 ? 3.903 3.566 18.454 1.00 84.12 457 VAL A O 1
ATOM 3380 N N . PRO A 1 458 ? 3.880 3.121 16.248 1.00 80.00 458 PRO A N 1
ATOM 3381 C CA . PRO A 1 458 ? 4.425 4.420 15.857 1.00 80.00 458 PRO A CA 1
ATOM 3382 C C . PRO A 1 458 ? 3.452 5.555 16.184 1.00 80.00 458 PRO A C 1
ATOM 3384 O O . PRO A 1 458 ? 2.242 5.354 16.114 1.00 80.00 458 PRO A O 1
ATOM 3387 N N . LEU A 1 459 ? 3.985 6.740 16.483 1.00 82.06 459 LEU A N 1
ATOM 3388 C CA . LEU A 1 459 ? 3.207 7.966 16.665 1.00 82.06 459 LEU A CA 1
ATOM 3389 C C . LEU A 1 459 ? 3.503 8.957 15.541 1.00 82.06 459 LEU A C 1
ATOM 3391 O O . LEU A 1 459 ? 4.659 9.155 15.159 1.00 82.06 459 LEU A O 1
ATOM 3395 N N . SER A 1 460 ? 2.457 9.585 15.022 1.00 79.06 460 SER A N 1
ATOM 3396 C CA . SER A 1 460 ? 2.557 10.682 14.074 1.00 79.06 460 SER A CA 1
ATOM 3397 C C . SER A 1 460 ? 2.945 11.988 14.776 1.00 79.06 460 SER A C 1
ATOM 3399 O O . SER A 1 460 ? 2.794 12.158 15.987 1.00 79.06 460 SER A O 1
ATOM 3401 N N . GLU A 1 461 ? 3.446 12.953 14.007 1.00 83.56 461 GLU A N 1
ATOM 3402 C CA . GLU A 1 461 ? 3.885 14.243 14.553 1.00 83.56 461 GLU A CA 1
ATOM 3403 C C . GLU A 1 461 ? 2.740 15.005 15.247 1.00 83.56 461 GLU A C 1
ATOM 3405 O O . GLU A 1 461 ? 2.924 15.572 16.321 1.00 83.56 461 GLU A O 1
ATOM 3410 N N . ASP A 1 462 ? 1.527 14.945 14.694 1.00 83.44 462 ASP A N 1
ATOM 3411 C CA . ASP A 1 462 ? 0.313 15.525 15.278 1.00 83.44 462 ASP A CA 1
ATOM 3412 C C . ASP A 1 462 ? -0.199 14.765 16.517 1.00 83.44 462 ASP A C 1
ATOM 3414 O O . ASP A 1 462 ? -0.958 15.333 17.306 1.00 83.44 462 ASP A O 1
ATOM 3418 N N . ALA A 1 463 ? 0.260 13.532 16.761 1.00 84.56 463 ALA A N 1
ATOM 3419 C CA . ALA A 1 463 ? 0.038 12.823 18.021 1.00 84.56 463 ALA A CA 1
ATOM 3420 C C . ALA A 1 463 ? 1.054 13.238 19.108 1.00 84.56 463 ALA A C 1
ATOM 3422 O O . ALA A 1 463 ? 0.710 13.280 20.288 1.00 84.56 463 ALA A O 1
ATOM 3423 N N . CYS A 1 464 ? 2.269 13.649 18.738 1.00 85.62 464 CYS A N 1
ATOM 3424 C CA . CYS A 1 464 ? 3.363 13.955 19.668 1.00 85.62 464 CYS A CA 1
ATOM 3425 C C . CYS A 1 464 ? 3.393 15.412 20.162 1.00 85.62 464 CYS A C 1
ATOM 3427 O O . CYS A 1 464 ? 3.265 16.365 19.391 1.00 85.62 464 CYS A O 1
ATOM 3429 N N . TYR A 1 465 ? 3.640 15.620 21.456 1.00 82.38 465 TYR A N 1
ATOM 3430 C CA . TYR A 1 465 ? 4.042 16.931 21.960 1.00 82.38 465 TYR A CA 1
ATOM 3431 C C . TYR A 1 465 ? 5.347 17.397 21.311 1.00 82.38 465 TYR A C 1
ATOM 3433 O O . TYR A 1 465 ? 6.279 16.608 21.166 1.00 82.38 465 TYR A O 1
ATOM 3441 N N . ALA A 1 466 ? 5.419 18.694 21.003 1.00 79.19 466 ALA A N 1
ATOM 3442 C CA . ALA A 1 466 ? 6.663 19.334 20.584 1.00 79.19 466 ALA A CA 1
ATOM 3443 C C . ALA A 1 466 ? 7.702 19.355 21.722 1.00 79.19 466 ALA A C 1
ATOM 3445 O O . ALA A 1 466 ? 8.876 19.114 21.478 1.00 79.19 466 ALA A O 1
ATOM 3446 N N . ASP A 1 467 ? 7.244 19.581 22.960 1.00 80.88 467 ASP A N 1
ATOM 3447 C CA . ASP A 1 467 ? 8.057 19.640 24.177 1.00 80.88 467 ASP A CA 1
ATOM 3448 C C . ASP A 1 467 ? 7.321 18.984 25.353 1.00 80.88 467 ASP A C 1
ATOM 3450 O O . ASP A 1 467 ? 6.098 18.827 25.331 1.00 80.88 467 ASP A O 1
ATOM 3454 N N . ALA A 1 468 ? 8.051 18.666 26.424 1.00 82.69 468 ALA A N 1
ATOM 3455 C CA . ALA A 1 468 ? 7.468 18.132 27.650 1.00 82.69 468 ALA A CA 1
ATOM 3456 C C . ALA A 1 468 ? 6.388 19.066 28.239 1.00 82.69 468 ALA A C 1
ATOM 3458 O O . ALA A 1 468 ? 6.583 20.278 28.356 1.00 82.69 468 ALA A O 1
ATOM 3459 N N . ARG A 1 469 ? 5.248 18.497 28.639 1.00 79.94 469 ARG A N 1
ATOM 3460 C CA . ARG A 1 469 ? 4.076 19.220 29.146 1.00 79.94 469 ARG A CA 1
ATOM 3461 C C . ARG A 1 469 ? 3.916 19.046 30.657 1.00 79.94 469 ARG A C 1
ATOM 3463 O O . ARG A 1 469 ? 3.612 17.941 31.093 1.00 79.94 469 ARG A O 1
ATOM 3470 N N . PRO A 1 470 ? 4.083 20.096 31.476 1.00 82.25 470 PRO A N 1
ATOM 3471 C CA . PRO A 1 470 ? 3.743 20.024 32.890 1.00 82.25 470 PRO A CA 1
ATOM 3472 C C . PRO A 1 470 ? 2.219 20.088 33.082 1.00 82.25 470 PRO A C 1
ATOM 3474 O O . PRO A 1 470 ? 1.569 20.979 32.543 1.00 82.25 470 PRO A O 1
ATOM 3477 N N . PHE A 1 471 ? 1.652 19.169 33.863 1.00 78.56 471 PHE A N 1
ATOM 3478 C CA . PHE A 1 471 ? 0.239 19.182 34.262 1.00 78.56 471 PHE A CA 1
ATOM 3479 C C . PHE A 1 471 ? 0.082 18.491 35.626 1.00 78.56 471 PHE A C 1
ATOM 3481 O O . PHE A 1 471 ? 0.641 17.417 35.837 1.00 78.56 471 PHE A O 1
ATOM 3488 N N . GLU A 1 472 ? -0.623 19.128 36.568 1.00 74.50 472 GLU A N 1
ATOM 3489 C CA . GLU A 1 472 ? -0.804 18.646 37.956 1.00 74.50 472 GLU A CA 1
ATOM 3490 C C . GLU A 1 472 ? 0.501 18.209 38.661 1.00 74.50 472 GLU A C 1
ATOM 3492 O O . GLU A 1 472 ? 0.549 17.220 39.384 1.00 74.50 472 GLU A O 1
ATOM 3497 N N . GLY A 1 473 ? 1.603 18.934 38.441 1.00 75.00 473 GLY A N 1
ATOM 3498 C CA . GLY A 1 473 ? 2.896 18.622 39.070 1.00 75.00 473 GLY A CA 1
ATOM 3499 C C . GLY A 1 473 ? 3.643 17.423 38.468 1.00 75.00 473 GLY A C 1
ATOM 3500 O O . GLY A 1 473 ? 4.732 17.096 38.936 1.00 75.00 473 GLY A O 1
ATOM 3501 N N . LEU A 1 474 ? 3.111 16.806 37.409 1.00 75.50 474 LEU A N 1
ATOM 3502 C CA . LEU A 1 474 ? 3.778 15.781 36.606 1.00 75.50 474 LEU A CA 1
ATOM 3503 C C . LEU A 1 474 ? 4.241 16.346 35.261 1.00 75.50 474 LEU A C 1
ATOM 3505 O O . LEU A 1 474 ? 3.680 17.315 34.753 1.00 75.50 474 LEU A O 1
ATOM 3509 N N . VAL A 1 475 ? 5.257 15.715 34.669 1.00 81.12 475 VAL A N 1
ATOM 3510 C CA . VAL A 1 475 ? 5.776 16.062 33.340 1.00 81.12 475 VAL A CA 1
ATOM 3511 C C . VAL A 1 475 ? 5.384 14.973 32.346 1.00 81.12 475 VAL A C 1
ATOM 3513 O O . VAL A 1 475 ? 5.785 13.821 32.484 1.00 81.12 475 VAL A O 1
ATOM 3516 N N . TYR A 1 476 ? 4.613 15.357 31.335 1.00 80.50 476 TYR A N 1
ATOM 3517 C CA . TYR A 1 476 ? 4.126 14.496 30.266 1.00 80.50 476 TYR A CA 1
ATOM 3518 C C . TYR A 1 476 ? 5.002 14.627 29.032 1.00 80.50 476 TYR A C 1
ATOM 3520 O O . TYR A 1 476 ? 5.341 15.730 28.608 1.00 80.50 476 TYR A O 1
ATOM 3528 N N . GLN A 1 477 ? 5.363 13.497 28.441 1.00 85.56 477 GLN A N 1
ATOM 3529 C CA . GLN A 1 477 ? 6.181 13.442 27.237 1.00 85.56 477 GLN A CA 1
ATOM 3530 C C . GLN A 1 477 ? 5.606 12.402 26.288 1.00 85.56 477 GLN A C 1
ATOM 3532 O O . GLN A 1 477 ? 5.016 11.411 26.723 1.00 85.56 477 GLN A O 1
ATOM 3537 N N . SER A 1 478 ? 5.772 12.649 24.991 1.00 88.00 478 SER A N 1
ATOM 3538 C CA . SER A 1 478 ? 5.436 11.672 23.962 1.00 88.00 478 SER A CA 1
ATOM 3539 C C . SER A 1 478 ? 6.342 10.459 24.151 1.00 88.00 478 SER A C 1
ATOM 3541 O O . SER A 1 478 ? 7.563 10.639 24.224 1.00 88.00 478 SER A O 1
ATOM 3543 N N . PRO A 1 479 ? 5.801 9.238 24.243 1.00 88.31 479 PRO A N 1
ATOM 3544 C CA . PRO A 1 479 ? 6.651 8.065 24.222 1.00 88.31 479 PRO A CA 1
ATOM 3545 C C . PRO A 1 479 ? 7.278 7.930 22.828 1.00 88.31 479 PRO A C 1
ATOM 3547 O O . PRO A 1 479 ? 6.685 8.334 21.831 1.00 88.31 479 PRO A O 1
ATOM 3550 N N . GLU A 1 480 ? 8.466 7.333 22.738 1.00 82.56 480 GLU A N 1
ATOM 3551 C CA . GLU A 1 480 ? 9.077 7.028 21.434 1.00 82.56 480 GLU A CA 1
ATOM 3552 C C . GLU A 1 480 ? 8.187 6.074 20.622 1.00 82.56 480 GLU A C 1
ATOM 3554 O O . GLU A 1 480 ? 8.057 6.202 19.404 1.00 82.56 480 GLU A O 1
ATOM 3559 N N . ARG A 1 481 ? 7.542 5.133 21.323 1.00 85.25 481 ARG A N 1
ATOM 3560 C CA . ARG A 1 481 ? 6.570 4.177 20.794 1.00 85.25 481 ARG A CA 1
ATOM 3561 C C . ARG A 1 481 ? 5.406 4.017 21.758 1.00 85.25 481 ARG A C 1
ATOM 3563 O O . ARG A 1 481 ? 5.595 3.908 22.968 1.00 85.25 481 ARG A O 1
ATOM 3570 N N . MET A 1 482 ? 4.195 3.982 21.220 1.00 91.00 482 MET A N 1
ATOM 3571 C CA . MET A 1 482 ? 2.972 3.843 21.997 1.00 91.00 482 MET A CA 1
ATOM 3572 C C . MET A 1 482 ? 2.648 2.365 22.260 1.00 91.00 482 MET A C 1
ATOM 3574 O O . MET A 1 482 ? 2.866 1.485 21.425 1.00 91.00 482 MET A O 1
ATOM 3578 N N . THR A 1 483 ? 2.100 2.087 23.444 1.00 92.31 483 THR A N 1
ATOM 3579 C CA . THR A 1 483 ? 1.513 0.780 23.764 1.00 92.31 483 THR A CA 1
ATOM 3580 C C . THR A 1 483 ? 0.056 0.740 23.303 1.00 92.31 483 THR A C 1
ATOM 3582 O O . THR A 1 483 ? -0.642 1.742 23.376 1.00 92.31 483 THR A O 1
ATOM 3585 N N . ALA A 1 484 ? -0.440 -0.417 22.874 1.00 93.31 484 ALA A N 1
ATOM 3586 C CA . ALA A 1 484 ? -1.865 -0.651 22.666 1.00 93.31 484 ALA A CA 1
ATOM 3587 C C . ALA A 1 484 ? -2.266 -2.055 23.132 1.00 93.31 484 ALA A C 1
ATOM 3589 O O . ALA A 1 484 ? -1.467 -2.992 23.104 1.00 93.31 484 ALA A O 1
ATOM 3590 N N . LEU A 1 485 ? -3.518 -2.219 23.547 1.00 94.06 485 LEU A N 1
ATOM 3591 C CA . LEU A 1 485 ? -4.108 -3.515 23.856 1.00 94.06 485 LEU A CA 1
ATOM 3592 C C . LEU A 1 485 ? -5.026 -3.943 22.720 1.00 94.06 485 LEU A C 1
ATOM 3594 O O . LEU A 1 485 ? -5.917 -3.200 22.319 1.00 94.06 485 LEU A O 1
ATOM 3598 N N . LEU A 1 486 ? -4.809 -5.151 22.216 1.00 94.50 486 LEU A N 1
ATOM 3599 C CA . LEU A 1 486 ? -5.577 -5.732 21.128 1.00 94.50 486 LEU A CA 1
ATOM 3600 C C . LEU A 1 486 ? -6.364 -6.934 21.645 1.00 94.50 486 LEU A C 1
ATOM 3602 O O . LEU A 1 486 ? -5.766 -7.861 22.184 1.00 94.50 486 LEU A O 1
ATOM 3606 N N . TYR A 1 487 ? -7.673 -6.947 21.419 1.00 95.44 487 TYR A N 1
ATOM 3607 C CA . TYR A 1 487 ? -8.541 -8.112 21.575 1.00 95.44 487 TYR A CA 1
ATOM 3608 C C . TYR A 1 487 ? -9.074 -8.555 20.217 1.00 95.44 487 TYR A C 1
ATOM 3610 O O . TYR A 1 487 ? -9.344 -7.730 19.347 1.00 95.44 487 TYR A O 1
ATOM 3618 N N . TYR A 1 488 ? -9.227 -9.859 20.026 1.00 94.25 488 TYR A N 1
ATOM 3619 C CA . TYR A 1 488 ? -9.684 -10.423 18.760 1.00 94.25 488 TYR A CA 1
ATOM 3620 C C . TYR A 1 488 ? -10.427 -11.745 18.965 1.00 94.25 488 TYR A C 1
ATOM 3622 O O . TYR A 1 488 ? -10.204 -12.436 19.970 1.00 94.25 488 TYR A O 1
ATOM 3630 N N . PRO A 1 489 ? -11.300 -12.127 18.018 1.00 94.62 489 PRO A N 1
ATOM 3631 C CA . PRO A 1 489 ? -11.982 -13.411 18.065 1.00 94.62 489 PRO A CA 1
ATOM 3632 C C . PRO A 1 489 ? -10.973 -14.554 17.926 1.00 94.62 489 PRO A C 1
ATOM 3634 O O . PRO A 1 489 ? -10.168 -14.576 16.995 1.00 94.62 489 PRO A O 1
ATOM 3637 N N . ALA A 1 490 ? -11.001 -15.508 18.850 1.00 92.00 490 ALA A N 1
ATOM 3638 C CA . ALA A 1 490 ? -10.012 -16.577 18.941 1.00 92.00 490 ALA A CA 1
ATOM 3639 C C . ALA A 1 490 ? -10.657 -17.959 19.089 1.00 92.00 490 ALA A C 1
ATOM 3641 O O . ALA A 1 490 ? -11.828 -18.089 19.455 1.00 92.00 490 ALA A O 1
ATOM 3642 N N . GLN A 1 491 ? -9.865 -18.998 18.825 1.00 90.44 491 GLN A N 1
ATOM 3643 C CA . GLN A 1 491 ? -10.246 -20.398 19.038 1.00 90.44 491 GLN A CA 1
ATOM 3644 C C . GLN A 1 491 ? -10.282 -20.765 20.532 1.00 90.44 491 GLN A C 1
ATOM 3646 O O . GLN A 1 491 ? -11.089 -21.588 20.952 1.00 90.44 491 GLN A O 1
ATOM 3651 N N . ALA A 1 492 ? -9.436 -20.123 21.343 1.00 92.06 492 ALA A N 1
ATOM 3652 C CA . ALA A 1 492 ? -9.392 -20.254 22.798 1.00 92.06 492 ALA A CA 1
ATOM 3653 C C . ALA A 1 492 ? -9.174 -18.878 23.447 1.00 92.06 492 ALA A C 1
ATOM 3655 O O . ALA A 1 492 ? -8.685 -17.954 22.798 1.00 92.06 492 ALA A O 1
ATOM 3656 N N . SER A 1 493 ? -9.565 -18.715 24.716 1.00 92.88 493 SER A N 1
ATOM 3657 C CA . SER A 1 493 ? -9.354 -17.441 25.418 1.00 92.88 493 SER A CA 1
ATOM 3658 C C . SER A 1 493 ? -7.929 -17.378 25.958 1.00 92.88 493 SER A C 1
ATOM 3660 O O . SER A 1 493 ? -7.478 -18.348 26.563 1.00 92.88 493 SER A O 1
ATOM 3662 N N . GLY A 1 494 ? -7.240 -16.249 25.793 1.00 86.19 494 GLY A N 1
ATOM 3663 C CA . GLY A 1 494 ? -5.897 -16.065 26.352 1.00 86.19 494 GLY A CA 1
ATOM 3664 C C . GLY A 1 494 ? -4.982 -15.163 25.530 1.00 86.19 494 GLY A C 1
ATOM 3665 O O . GLY A 1 494 ? -5.319 -14.730 24.425 1.00 86.19 494 GLY A O 1
ATOM 3666 N N . GLU A 1 495 ? -3.807 -14.874 26.086 1.00 89.88 495 GLU A N 1
ATOM 3667 C CA . GLU A 1 495 ? -2.790 -14.081 25.401 1.00 89.88 495 GLU A CA 1
ATOM 3668 C C . GLU A 1 495 ? -2.195 -14.867 24.230 1.00 89.88 495 GLU A C 1
ATOM 3670 O O . GLU A 1 495 ? -1.869 -16.045 24.362 1.00 89.88 495 GLU A O 1
ATOM 3675 N N . GLY A 1 496 ? -2.072 -14.231 23.066 1.00 83.50 496 GLY A N 1
ATOM 3676 C CA . GLY A 1 496 ? -1.460 -14.848 21.888 1.00 83.50 496 GLY A CA 1
ATOM 3677 C C . GLY A 1 496 ? -2.240 -16.021 21.277 1.00 83.50 496 GLY A C 1
ATOM 3678 O O . GLY A 1 496 ? -1.709 -16.670 20.376 1.00 83.50 496 GLY A O 1
ATOM 3679 N N . ALA A 1 497 ? -3.476 -16.280 21.723 1.00 86.75 497 ALA A N 1
ATOM 3680 C CA . ALA A 1 497 ? -4.312 -17.371 21.227 1.00 86.75 497 ALA A CA 1
ATOM 3681 C C . ALA A 1 497 ? -4.487 -17.348 19.694 1.00 86.75 497 ALA A C 1
ATOM 3683 O O . ALA A 1 497 ? -4.447 -16.296 19.053 1.00 86.75 497 ALA A O 1
ATOM 3684 N N . ALA A 1 498 ? -4.698 -18.523 19.095 1.00 85.56 498 ALA A N 1
ATOM 3685 C CA . ALA A 1 498 ? -4.948 -18.636 17.661 1.00 85.56 498 ALA A CA 1
ATOM 3686 C C . ALA A 1 498 ? -6.260 -17.936 17.277 1.00 85.56 498 ALA A C 1
ATOM 3688 O O . ALA A 1 498 ? -7.279 -18.080 17.958 1.00 85.56 498 ALA A O 1
ATOM 3689 N N . VAL A 1 499 ? -6.233 -17.182 16.180 1.00 86.06 499 VAL A N 1
ATOM 3690 C CA . VAL A 1 499 ? -7.383 -16.404 15.701 1.00 86.06 499 VAL A CA 1
ATOM 3691 C C . VAL A 1 499 ? -8.475 -17.341 15.180 1.00 86.06 499 VAL A C 1
ATOM 3693 O O . VAL A 1 499 ? -8.190 -18.409 14.634 1.00 86.06 499 VAL A O 1
ATOM 3696 N N . ALA A 1 500 ? -9.737 -16.965 15.380 1.00 86.38 500 ALA A N 1
ATOM 3697 C CA . ALA A 1 500 ? -10.874 -17.704 14.847 1.00 86.38 500 ALA A CA 1
ATOM 3698 C C . ALA A 1 500 ? -10.871 -17.702 13.305 1.00 86.38 500 ALA A C 1
ATOM 3700 O O . ALA A 1 500 ? -10.453 -16.740 12.667 1.00 86.38 500 ALA A O 1
ATOM 3701 N N . THR A 1 501 ? -11.367 -18.781 12.700 1.00 79.38 501 THR A N 1
ATOM 3702 C CA . THR A 1 501 ? -11.297 -19.018 11.247 1.00 79.38 501 THR A CA 1
ATOM 3703 C C . THR A 1 501 ? -12.327 -18.234 10.423 1.00 79.38 501 THR A C 1
ATOM 3705 O O . THR A 1 501 ? -12.181 -18.145 9.211 1.00 79.38 501 THR A O 1
ATOM 3708 N N . GLU A 1 502 ? -13.355 -17.652 11.052 1.00 78.44 502 GLU A N 1
ATOM 3709 C CA . GLU A 1 502 ? -14.511 -17.001 10.392 1.00 78.44 502 GLU A CA 1
ATOM 3710 C C . GLU A 1 502 ? -14.276 -15.556 9.924 1.00 78.44 502 GLU A C 1
ATOM 3712 O O . GLU A 1 502 ? -15.203 -14.753 9.807 1.00 78.44 502 GLU A O 1
ATOM 3717 N N . ALA A 1 503 ? -13.030 -15.181 9.727 1.00 71.44 503 ALA A N 1
ATOM 3718 C CA . ALA A 1 503 ? -12.684 -13.802 9.472 1.00 71.44 503 ALA A CA 1
ATOM 3719 C C . ALA A 1 503 ? -12.795 -13.470 7.953 1.00 71.44 503 ALA A C 1
ATOM 3721 O O . ALA A 1 503 ? -12.793 -14.388 7.131 1.00 71.44 503 ALA A O 1
ATOM 3722 N N . PRO A 1 504 ? -12.899 -12.188 7.541 1.00 85.69 504 PRO A N 1
ATOM 3723 C CA . PRO A 1 504 ? -12.480 -11.029 8.307 1.00 85.69 504 PRO A CA 1
ATOM 3724 C C . PRO A 1 504 ? -13.531 -10.427 9.257 1.00 85.69 504 PRO A C 1
ATOM 3726 O O . PRO A 1 504 ? -14.733 -10.421 8.980 1.00 85.69 504 PRO A O 1
ATOM 3729 N N . PHE A 1 505 ? -13.061 -9.895 10.387 1.00 91.44 505 PHE A N 1
ATOM 3730 C CA . PHE A 1 505 ? -13.878 -9.341 11.471 1.00 91.44 505 PHE A CA 1
ATOM 3731 C C . PHE A 1 505 ? -13.868 -7.803 11.468 1.00 91.44 505 PHE A C 1
ATOM 3733 O O . PHE A 1 505 ? -12.787 -7.228 11.337 1.00 91.44 505 PHE A O 1
ATOM 3740 N N . PRO A 1 506 ? -15.014 -7.120 11.668 1.00 95.00 506 PRO A N 1
ATOM 3741 C CA . PRO A 1 506 ? -15.048 -5.663 11.802 1.00 95.00 506 PRO A CA 1
ATOM 3742 C C . PRO A 1 506 ? -14.141 -5.147 12.925 1.00 95.00 506 PRO A C 1
ATOM 3744 O O . PRO A 1 506 ? -13.929 -5.834 13.932 1.00 95.00 506 PRO A O 1
ATOM 3747 N N . VAL A 1 507 ? -13.639 -3.924 12.761 1.00 96.19 507 VAL A N 1
ATOM 3748 C CA . VAL A 1 507 ? -12.668 -3.307 13.676 1.00 96.19 507 VAL A CA 1
ATOM 3749 C C . VAL A 1 507 ? -13.338 -2.249 14.540 1.00 96.19 507 VAL A C 1
ATOM 3751 O O . VAL A 1 507 ? -14.069 -1.404 14.036 1.00 96.19 507 VAL A O 1
ATOM 3754 N N . VAL A 1 508 ? -13.042 -2.253 15.838 1.00 97.94 508 VAL A N 1
ATOM 3755 C CA . VAL A 1 508 ? -13.438 -1.202 16.779 1.00 97.94 508 VAL A CA 1
ATOM 3756 C C . VAL A 1 508 ? -12.191 -0.591 17.413 1.00 97.94 508 VAL A C 1
ATOM 3758 O O . VAL A 1 508 ? -11.415 -1.293 18.063 1.00 97.94 508 VAL A O 1
ATOM 3761 N N . ALA A 1 509 ? -11.990 0.716 17.258 1.00 96.94 509 ALA A N 1
ATOM 3762 C CA . ALA A 1 509 ? -10.942 1.435 17.985 1.00 96.94 509 ALA A CA 1
ATOM 3763 C C . ALA A 1 509 ? -11.519 2.066 19.250 1.00 96.94 509 ALA A C 1
ATOM 3765 O O . ALA A 1 509 ? -12.534 2.758 19.190 1.00 96.94 509 ALA A O 1
ATOM 3766 N N . LEU A 1 510 ? -10.874 1.834 20.388 1.00 96.62 510 LEU A N 1
ATOM 3767 C CA . LEU A 1 510 ? -11.335 2.272 21.696 1.00 96.62 510 LEU A CA 1
ATOM 3768 C C . LEU A 1 510 ? -10.410 3.354 22.257 1.00 96.62 510 LEU A C 1
ATOM 3770 O O . LEU A 1 510 ? -9.248 3.087 22.549 1.00 96.62 510 LEU A O 1
ATOM 3774 N N . ALA A 1 511 ? -10.938 4.556 22.472 1.00 92.94 511 ALA A N 1
ATOM 3775 C CA . ALA A 1 511 ? -10.263 5.618 23.209 1.00 92.94 511 ALA A CA 1
ATOM 3776 C C . ALA A 1 511 ? -10.780 5.671 24.652 1.00 92.94 511 ALA A C 1
ATOM 3778 O O . ALA A 1 511 ? -11.972 5.875 24.895 1.00 92.94 511 ALA A O 1
ATOM 3779 N N . HIS A 1 512 ? -9.880 5.472 25.613 1.00 90.25 512 HIS A N 1
ATOM 3780 C CA . HIS A 1 512 ? -10.213 5.456 27.036 1.00 90.25 512 HIS A CA 1
ATOM 3781 C C . HIS A 1 512 ? -10.119 6.852 27.667 1.00 90.25 512 HIS A C 1
ATOM 3783 O O . HIS A 1 512 ? -9.443 7.751 27.152 1.00 90.25 512 HIS A O 1
ATOM 3789 N N . THR A 1 513 ? -10.768 7.021 28.821 1.00 84.12 513 THR A N 1
ATOM 3790 C CA . THR A 1 513 ? -10.553 8.199 29.664 1.00 84.12 513 THR A CA 1
ATOM 3791 C C . THR A 1 513 ? -9.260 8.059 30.466 1.00 84.12 513 THR A C 1
ATOM 3793 O O . THR A 1 513 ? -8.793 6.953 30.745 1.00 84.12 513 THR A O 1
ATOM 3796 N N . ARG A 1 514 ? -8.684 9.190 30.864 1.00 78.50 514 ARG A N 1
ATOM 3797 C CA . ARG A 1 514 ? -7.539 9.244 31.777 1.00 78.50 514 ARG A CA 1
ATOM 3798 C C . ARG A 1 514 ? -8.049 9.474 33.202 1.00 78.50 514 ARG A C 1
ATOM 3800 O O . ARG A 1 514 ? -8.850 10.386 33.387 1.00 78.50 514 ARG A O 1
ATOM 3807 N N . ARG A 1 515 ? -7.564 8.709 34.185 1.00 77.06 515 ARG A N 1
ATOM 3808 C CA . ARG A 1 515 ? -7.767 9.006 35.615 1.00 77.06 515 ARG A CA 1
ATOM 3809 C C . ARG A 1 515 ? -6.813 10.113 36.076 1.00 77.06 515 ARG A C 1
ATOM 3811 O O . ARG A 1 515 ? -5.625 10.085 35.737 1.00 77.06 515 ARG A O 1
ATOM 3818 N N . LEU A 1 516 ? -7.311 11.077 36.851 1.00 69.69 516 LEU A N 1
ATOM 3819 C CA . LEU A 1 516 ? -6.455 12.061 37.530 1.00 69.69 516 LEU A CA 1
ATOM 3820 C C . LEU A 1 516 ? -5.735 11.422 38.728 1.00 69.69 516 LEU A C 1
ATOM 3822 O O . LEU A 1 516 ? -6.148 10.373 39.232 1.00 69.69 516 LEU A O 1
ATOM 3826 N N . GLN A 1 517 ? -4.634 12.025 39.193 1.00 61.34 517 GLN A N 1
ATOM 3827 C CA . GLN A 1 517 ? -3.953 11.515 40.388 1.00 61.34 517 GLN A CA 1
ATOM 3828 C C . GLN A 1 517 ? -4.890 11.577 41.604 1.00 61.34 517 GLN A C 1
ATOM 3830 O O . GLN A 1 517 ? -5.444 12.621 41.926 1.00 61.34 517 GLN A O 1
ATOM 3835 N N . GLY A 1 518 ? -5.060 10.441 42.287 1.00 59.94 518 GLY A N 1
ATOM 3836 C CA . GLY A 1 518 ? -5.982 10.308 43.421 1.00 59.94 518 GLY A CA 1
ATOM 3837 C C . GLY A 1 518 ? -7.407 9.893 43.037 1.00 59.94 518 GLY A C 1
ATOM 3838 O O . GLY A 1 518 ? -8.171 9.502 43.919 1.00 59.94 518 GLY A O 1
ATOM 3839 N N . GLU A 1 519 ? -7.759 9.882 41.747 1.00 61.38 519 GLU A N 1
ATOM 3840 C CA . GLU A 1 519 ? -9.039 9.348 41.287 1.00 61.38 519 GLU A CA 1
ATOM 3841 C C . GLU A 1 519 ? -8.995 7.825 41.115 1.00 61.38 519 GLU A C 1
ATOM 3843 O O . GLU A 1 519 ? -8.212 7.253 40.353 1.00 61.38 519 GLU A O 1
ATOM 3848 N N . GLY A 1 520 ? -9.929 7.150 41.779 1.00 54.62 520 GLY A N 1
ATOM 3849 C CA . GLY A 1 520 ? -10.368 5.826 41.372 1.00 54.62 520 GLY A CA 1
ATOM 3850 C C . GLY A 1 520 ? -9.714 4.636 42.068 1.00 54.62 520 GLY A C 1
ATOM 3851 O O . GLY A 1 520 ? -10.398 3.632 42.144 1.00 54.62 520 GLY A O 1
ATOM 3852 N N . GLY A 1 521 ? -8.504 4.675 42.635 1.00 57.84 521 GLY A N 1
ATOM 3853 C CA . GLY A 1 521 ? -7.956 3.507 43.360 1.00 57.84 521 GLY A CA 1
ATOM 3854 C C . GLY A 1 521 ? -6.427 3.442 43.435 1.00 57.84 521 GLY A C 1
ATOM 3855 O O . GLY A 1 521 ? -5.752 4.410 43.106 1.00 57.84 521 GLY A O 1
ATOM 3856 N N . ARG A 1 522 ? -5.882 2.293 43.874 1.00 56.69 522 ARG A N 1
ATOM 3857 C CA . ARG A 1 522 ? -4.428 2.046 44.041 1.00 56.69 522 ARG A CA 1
ATOM 3858 C C . ARG A 1 522 ? -3.674 1.745 42.733 1.00 56.69 522 ARG A C 1
ATOM 3860 O O . ARG A 1 522 ? -2.449 1.665 42.761 1.00 56.69 522 ARG A O 1
ATOM 3867 N N . ASP A 1 523 ? -4.384 1.566 41.620 1.00 61.19 523 ASP A N 1
ATOM 3868 C CA . ASP A 1 523 ? -3.799 1.136 40.346 1.00 61.19 523 ASP A CA 1
ATOM 3869 C C . ASP A 1 523 ? -3.102 2.251 39.566 1.00 61.19 523 ASP A C 1
ATOM 3871 O O . ASP A 1 523 ? -3.643 3.346 39.396 1.00 61.19 523 ASP A O 1
ATOM 3875 N N . ASP A 1 524 ? -1.958 1.887 38.988 1.00 71.62 524 ASP A N 1
ATOM 3876 C CA . ASP A 1 524 ? -1.102 2.688 38.114 1.00 71.62 524 ASP A CA 1
ATOM 3877 C C . ASP A 1 524 ? -1.879 3.326 36.944 1.00 71.62 524 ASP A C 1
ATOM 3879 O O . ASP A 1 524 ? -2.464 2.638 36.100 1.00 71.62 524 ASP A O 1
ATOM 3883 N N . THR A 1 525 ? -1.895 4.661 36.889 1.00 73.25 525 THR A N 1
ATOM 3884 C CA . THR A 1 525 ? -2.601 5.439 35.855 1.00 73.25 525 THR A CA 1
ATOM 3885 C C . THR A 1 525 ? -1.967 5.300 34.470 1.00 73.25 525 THR A C 1
ATOM 3887 O O . THR A 1 525 ? -2.618 5.600 33.470 1.00 73.25 525 THR A O 1
ATOM 3890 N N . THR A 1 526 ? -0.747 4.756 34.363 1.00 75.00 526 THR A N 1
ATOM 3891 C CA . THR A 1 526 ? -0.120 4.401 33.075 1.00 75.00 526 THR A CA 1
ATOM 3892 C C . THR A 1 526 ? -0.749 3.169 32.410 1.00 75.00 526 THR A C 1
ATOM 3894 O O . THR A 1 526 ? -0.375 2.791 31.303 1.00 75.00 526 THR A O 1
ATOM 3897 N N . GLN A 1 527 ? -1.724 2.525 33.059 1.00 78.56 527 GLN A N 1
ATOM 3898 C CA . GLN A 1 527 ? -2.412 1.342 32.534 1.00 78.56 527 GLN A CA 1
ATOM 3899 C C . GLN A 1 527 ? -3.894 1.578 32.222 1.00 78.56 527 GLN A C 1
ATOM 3901 O O . GLN A 1 527 ? -4.656 0.620 32.078 1.00 78.56 527 GLN A O 1
ATOM 3906 N N . ASP A 1 528 ? -4.319 2.835 32.078 1.00 83.75 528 ASP A N 1
ATOM 3907 C CA . ASP A 1 528 ? -5.731 3.176 31.863 1.00 83.75 528 ASP A CA 1
ATOM 3908 C C . ASP A 1 528 ? -6.312 2.606 30.560 1.00 83.75 528 ASP A C 1
ATOM 3910 O O . ASP A 1 528 ? -7.509 2.337 30.484 1.00 83.75 528 ASP A O 1
ATOM 3914 N N . TYR A 1 529 ? -5.481 2.279 29.573 1.00 85.31 529 TYR A N 1
ATOM 3915 C CA . TYR A 1 529 ? -5.916 1.562 28.368 1.00 85.31 529 TYR A CA 1
ATOM 3916 C C . TYR A 1 529 ? -6.499 0.167 28.638 1.00 85.31 529 TYR A C 1
ATOM 3918 O O . TYR A 1 529 ? -7.158 -0.414 27.776 1.00 85.31 529 TYR A O 1
ATOM 3926 N N . ARG A 1 530 ? -6.304 -0.380 29.845 1.00 87.12 530 ARG A N 1
ATOM 3927 C CA . ARG A 1 530 ? -6.896 -1.653 30.282 1.00 87.12 530 ARG A CA 1
ATOM 3928 C C . ARG A 1 530 ? -8.303 -1.498 30.853 1.00 87.12 530 ARG A C 1
ATOM 3930 O O . ARG A 1 530 ? -8.977 -2.517 31.017 1.00 87.12 530 ARG A O 1
ATOM 3937 N N . GLN A 1 531 ? -8.766 -0.270 31.102 1.00 85.50 531 GLN A N 1
ATOM 3938 C CA . GLN A 1 531 ? -10.031 0.036 31.779 1.00 85.50 531 GLN A CA 1
ATOM 3939 C C . GLN A 1 531 ? -11.247 -0.664 31.181 1.00 85.50 531 GLN A C 1
ATOM 3941 O O . GLN A 1 531 ? -12.178 -0.986 31.903 1.00 85.50 531 GLN A O 1
ATOM 3946 N N . LEU A 1 532 ? -11.288 -0.912 29.876 1.00 89.50 532 LEU A N 1
ATOM 3947 C CA . LEU A 1 532 ? -12.449 -1.522 29.223 1.00 89.50 532 LEU A CA 1
ATOM 3948 C C . LEU A 1 532 ? -12.169 -2.939 28.709 1.00 89.50 532 LEU A C 1
ATOM 3950 O O . LEU A 1 532 ? -12.927 -3.455 27.892 1.00 89.50 532 LEU A O 1
ATOM 3954 N N . SER A 1 533 ? -11.138 -3.612 29.235 1.00 91.62 533 SER A N 1
ATOM 3955 C CA . SER A 1 533 ? -10.735 -4.970 28.829 1.00 91.62 533 SER A CA 1
ATOM 3956 C C . SER A 1 533 ? -11.889 -5.979 28.816 1.00 91.62 533 SER A C 1
ATOM 3958 O O . SER A 1 533 ? -11.995 -6.793 27.904 1.00 91.62 533 SER A O 1
ATOM 3960 N N . GLY A 1 534 ? -12.793 -5.928 29.796 1.00 91.44 534 GLY A N 1
ATOM 3961 C CA . GLY A 1 534 ? -13.950 -6.819 29.868 1.00 91.44 534 GLY A CA 1
ATOM 3962 C C . GLY A 1 534 ? -15.012 -6.547 28.798 1.00 91.44 534 GLY A C 1
ATOM 3963 O O . GLY A 1 534 ? -15.705 -7.484 28.398 1.00 91.44 534 GLY A O 1
ATOM 3964 N N . LEU A 1 535 ? -15.135 -5.304 28.317 1.00 94.56 535 LEU A N 1
ATOM 3965 C CA . LEU A 1 535 ? -15.973 -4.950 27.167 1.00 94.56 535 LEU A CA 1
ATOM 3966 C C . LEU A 1 535 ? -15.272 -5.315 25.851 1.00 94.56 535 LEU A C 1
ATOM 3968 O O . LEU A 1 535 ? -15.896 -5.925 24.989 1.00 94.56 535 LEU A O 1
ATOM 3972 N N . MET A 1 536 ? -13.970 -5.042 25.727 1.00 96.19 536 MET A N 1
ATOM 3973 C CA . MET A 1 536 ? -13.164 -5.442 24.565 1.00 96.19 536 MET A CA 1
ATOM 3974 C C . MET A 1 536 ? -13.194 -6.962 24.358 1.00 96.19 536 MET A C 1
ATOM 3976 O O . MET A 1 536 ? -13.452 -7.438 23.256 1.00 96.19 536 MET A O 1
ATOM 3980 N N . ALA A 1 537 ? -13.017 -7.736 25.434 1.00 95.69 537 ALA A N 1
ATOM 3981 C CA . ALA A 1 537 ? -13.125 -9.190 25.405 1.00 95.69 537 ALA A CA 1
ATOM 3982 C C . ALA A 1 537 ? -14.541 -9.658 25.049 1.00 95.69 537 ALA A C 1
ATOM 3984 O O . ALA A 1 537 ? -14.695 -10.679 24.389 1.00 95.69 537 ALA A O 1
ATOM 3985 N N . HIS A 1 538 ? -15.583 -8.947 25.493 1.00 96.50 538 HIS A N 1
ATOM 3986 C CA . HIS A 1 538 ? -16.966 -9.251 25.113 1.00 96.50 538 HIS A CA 1
ATOM 3987 C C . HIS A 1 538 ? -17.163 -9.065 23.606 1.00 96.50 538 HIS A C 1
ATOM 3989 O O . HIS A 1 538 ? -17.535 -10.014 22.926 1.00 96.50 538 HIS A O 1
ATOM 3995 N N . LEU A 1 539 ? -16.790 -7.905 23.066 1.00 97.19 539 LEU A N 1
ATOM 3996 C CA . LEU A 1 539 ? -16.849 -7.620 21.630 1.00 97.19 539 LEU A CA 1
ATOM 3997 C C . LEU A 1 539 ? -16.034 -8.630 20.800 1.00 97.19 539 LEU A C 1
ATOM 3999 O O . LEU A 1 539 ? -16.521 -9.132 19.790 1.00 97.19 539 LEU A O 1
ATOM 4003 N N . ALA A 1 540 ? -14.851 -9.037 21.264 1.00 96.06 540 ALA A N 1
ATOM 4004 C CA . ALA A 1 540 ? -14.074 -10.093 20.615 1.00 96.06 540 ALA A CA 1
ATOM 4005 C C . ALA A 1 540 ? -14.827 -11.429 20.513 1.00 96.06 540 ALA A C 1
ATOM 4007 O O . ALA A 1 540 ? -14.841 -12.052 19.451 1.00 96.06 540 ALA A O 1
ATOM 4008 N N . ARG A 1 541 ? -15.542 -11.845 21.566 1.00 95.88 541 ARG A N 1
ATOM 4009 C CA . ARG A 1 541 ? -16.390 -13.053 21.511 1.00 95.88 541 ARG A CA 1
ATOM 4010 C C . ARG A 1 541 ? -17.535 -12.916 20.503 1.00 95.88 541 ARG A C 1
ATOM 4012 O O . ARG A 1 541 ? -17.957 -13.917 19.925 1.00 95.88 541 ARG A O 1
ATOM 4019 N N . HIS A 1 542 ? -18.008 -11.694 20.265 1.00 95.31 542 HIS A N 1
ATOM 4020 C CA . HIS A 1 542 ? -19.035 -11.366 19.269 1.00 95.31 542 HIS A CA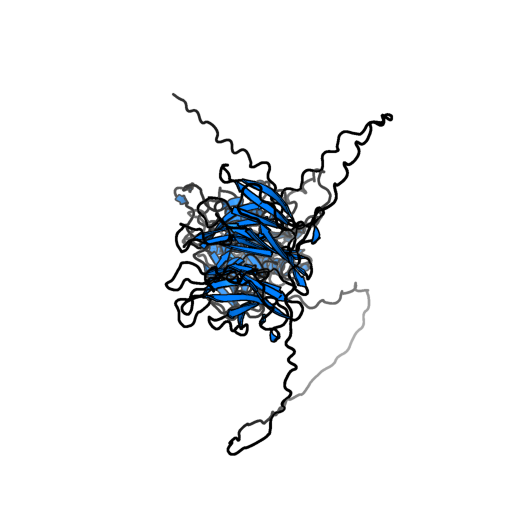 1
ATOM 4021 C C . HIS A 1 542 ? -18.479 -11.103 17.857 1.00 95.31 542 HIS A C 1
ATOM 4023 O O . HIS A 1 542 ? -19.235 -10.772 16.947 1.00 95.31 542 HIS A O 1
ATOM 4029 N N . GLY A 1 543 ? -17.182 -11.332 17.629 1.00 94.19 543 GLY A N 1
ATOM 4030 C CA . GLY A 1 543 ? -16.607 -11.281 16.285 1.00 94.19 543 GLY A CA 1
ATOM 4031 C C . GLY A 1 543 ? -16.103 -9.901 15.872 1.00 94.19 543 GLY A C 1
ATOM 4032 O O . GLY A 1 543 ? -16.180 -9.583 14.689 1.00 94.19 543 GLY A O 1
ATOM 4033 N N . PHE A 1 544 ? -15.610 -9.100 16.818 1.00 95.88 544 PHE A N 1
ATOM 4034 C CA . PHE A 1 544 ? -14.965 -7.811 16.559 1.00 95.88 544 PHE A CA 1
ATOM 4035 C C . PHE A 1 544 ? -13.480 -7.847 16.928 1.00 95.88 544 PHE A C 1
ATOM 4037 O O . PHE A 1 544 ? -13.104 -8.387 17.968 1.00 95.88 544 PHE A O 1
ATOM 4044 N N . VAL A 1 545 ? -12.629 -7.228 16.115 1.00 96.25 545 VAL A N 1
ATOM 4045 C CA . VAL A 1 545 ? -11.246 -6.925 16.504 1.00 96.25 545 VAL A CA 1
ATOM 4046 C C . VAL A 1 545 ? -11.247 -5.565 17.189 1.00 96.25 545 VAL A C 1
ATOM 4048 O O . VAL A 1 545 ? -11.706 -4.589 16.607 1.00 96.25 545 VAL A O 1
ATOM 4051 N N . VAL A 1 546 ? -10.753 -5.486 18.423 1.00 97.06 546 VAL A N 1
ATOM 4052 C CA . VAL A 1 546 ? -10.811 -4.267 19.237 1.00 97.06 546 VAL A CA 1
ATOM 4053 C C . VAL A 1 546 ? -9.413 -3.826 19.641 1.00 97.06 546 VAL A C 1
ATOM 4055 O O . VAL A 1 546 ? -8.709 -4.583 20.307 1.00 97.06 546 VAL A O 1
ATOM 4058 N N . ILE A 1 547 ? -9.021 -2.603 19.287 1.00 95.88 547 ILE A N 1
ATOM 4059 C CA . ILE A 1 547 ? -7.729 -2.018 19.675 1.00 95.88 547 ILE A CA 1
ATOM 4060 C C . ILE A 1 547 ? -7.922 -0.798 20.571 1.00 95.88 547 ILE A C 1
ATOM 4062 O O . ILE A 1 547 ? -8.695 0.095 20.243 1.00 95.88 547 ILE A O 1
ATOM 4066 N N . ALA A 1 548 ? -7.206 -0.753 21.691 1.00 96.12 548 ALA A N 1
ATOM 4067 C CA . ALA A 1 548 ? -7.175 0.377 22.612 1.00 96.12 548 ALA A CA 1
ATOM 4068 C C . ALA A 1 548 ? -5.733 0.885 22.768 1.00 96.12 548 ALA A C 1
ATOM 4070 O O . ALA A 1 548 ? -4.944 0.212 23.441 1.00 96.12 548 ALA A O 1
ATOM 4071 N N . PRO A 1 549 ? -5.346 2.013 22.145 1.00 94.94 549 PRO A N 1
ATOM 4072 C CA . PRO A 1 549 ? -4.067 2.645 22.442 1.00 94.94 549 PRO A CA 1
ATOM 4073 C C . PRO A 1 549 ? -3.996 3.144 23.878 1.00 94.94 549 PRO A C 1
ATOM 4075 O O . PRO A 1 549 ? -5.003 3.517 24.479 1.00 94.94 549 PRO A O 1
ATOM 4078 N N . ASP A 1 550 ? -2.774 3.193 24.389 1.00 92.38 550 ASP A N 1
ATOM 4079 C CA . ASP A 1 550 ? -2.437 3.913 25.599 1.00 92.38 550 ASP A CA 1
ATOM 4080 C C . ASP A 1 550 ? -2.462 5.416 25.344 1.00 92.38 550 ASP A C 1
ATOM 4082 O O . ASP A 1 550 ? -1.656 5.940 24.583 1.00 92.38 550 ASP A O 1
ATOM 4086 N N . LEU A 1 551 ? -3.408 6.096 25.987 1.00 90.25 551 LEU A N 1
ATOM 4087 C CA . LEU A 1 551 ? -3.578 7.546 25.986 1.00 90.25 551 LEU A CA 1
ATOM 4088 C C . LEU A 1 551 ? -3.224 8.153 27.358 1.00 90.25 551 LEU A C 1
ATOM 4090 O O . LEU A 1 551 ? -3.443 9.345 27.578 1.00 90.25 551 LEU A O 1
ATOM 4094 N N . SER A 1 552 ? -2.669 7.368 28.292 1.00 86.81 552 SER A N 1
ATOM 4095 C CA . SER A 1 552 ? -2.272 7.813 29.638 1.00 86.81 552 SER A CA 1
ATOM 4096 C C . SER A 1 552 ? -1.075 8.758 29.662 1.00 86.81 552 SER A C 1
ATOM 4098 O O . SER A 1 552 ? -0.745 9.307 30.711 1.00 86.81 552 SER A O 1
ATOM 4100 N N . TRP A 1 553 ? -0.408 8.986 28.537 1.00 86.44 553 TRP A N 1
ATOM 4101 C CA . TRP A 1 553 ? 0.644 9.997 28.404 1.00 86.44 553 TRP A CA 1
ATOM 4102 C C . TRP A 1 553 ? 0.095 11.350 27.904 1.00 86.44 553 TRP A C 1
ATOM 4104 O O . TRP A 1 553 ? 0.823 12.343 27.883 1.00 86.44 553 TRP A O 1
ATOM 4114 N N . LEU A 1 554 ? -1.202 11.428 27.572 1.00 86.12 554 LEU A N 1
ATOM 4115 C CA . LEU A 1 554 ? -1.878 12.661 27.160 1.00 86.12 554 LEU A CA 1
ATOM 4116 C C . LEU A 1 554 ? -2.543 13.383 28.341 1.00 86.12 554 LEU A C 1
ATOM 4118 O O . LEU A 1 554 ? -3.178 12.747 29.190 1.00 86.12 554 LEU A O 1
ATOM 4122 N N . THR A 1 555 ? -2.434 14.713 28.392 1.00 78.38 555 THR A N 1
ATOM 4123 C CA . THR A 1 555 ? -3.133 15.528 29.397 1.00 78.38 555 THR A CA 1
ATOM 4124 C C . THR A 1 555 ? -4.645 15.586 29.100 1.00 78.38 555 THR A C 1
ATOM 4126 O O . THR A 1 555 ? -5.084 15.258 27.989 1.00 78.38 555 THR A O 1
ATOM 4129 N N . PRO A 1 556 ? -5.488 15.931 30.089 1.00 69.25 556 PRO A N 1
ATOM 4130 C CA . PRO A 1 556 ? -6.922 16.152 29.879 1.00 69.25 556 PRO A CA 1
ATOM 4131 C C . PRO A 1 556 ? -7.245 17.399 29.040 1.00 69.25 556 PRO A C 1
ATOM 4133 O O . PRO A 1 556 ? -8.194 17.370 28.264 1.00 69.25 556 PRO A O 1
ATOM 4136 N N . GLU A 1 557 ? -6.460 18.472 29.196 1.00 63.53 557 GLU A N 1
ATOM 4137 C CA . GLU A 1 557 ? -6.710 19.789 28.580 1.00 63.53 557 GLU A CA 1
ATOM 4138 C C . GLU A 1 557 ? -6.317 19.865 27.094 1.00 63.53 557 GLU A C 1
ATOM 4140 O O . GLU A 1 557 ? -6.818 20.712 26.356 1.00 63.53 557 GLU A O 1
ATOM 4145 N N . GLU A 1 558 ? -5.421 18.990 26.629 1.00 58.84 558 GLU A N 1
ATOM 4146 C CA . GLU A 1 558 ? -4.910 19.033 25.258 1.00 58.84 558 GLU A CA 1
ATOM 4147 C C . GLU A 1 558 ? -5.788 18.218 24.289 1.00 58.84 558 GLU A C 1
ATOM 4149 O O . GLU A 1 558 ? -5.877 16.991 24.360 1.00 58.84 558 GLU A O 1
ATOM 4154 N N . GLY A 1 559 ? -6.394 18.962 23.354 1.00 57.53 559 GLY A N 1
ATOM 4155 C CA . GLY A 1 559 ? -6.773 18.607 21.984 1.00 57.53 559 GLY A CA 1
ATOM 4156 C C . GLY A 1 559 ? -7.499 17.274 21.737 1.00 57.53 559 GLY A C 1
ATOM 4157 O O . GLY A 1 559 ? -6.828 16.244 21.622 1.00 57.53 559 GLY A O 1
ATOM 4158 N N . PRO A 1 560 ? -8.815 17.295 21.420 1.00 65.56 560 PRO A N 1
ATOM 4159 C CA . PRO A 1 560 ? -9.499 16.189 20.731 1.00 65.56 560 PRO A CA 1
ATOM 4160 C C . PRO A 1 560 ? -8.683 15.646 19.547 1.00 65.56 560 PRO A C 1
ATOM 4162 O O . PRO A 1 560 ? -8.623 14.441 19.328 1.00 65.56 560 PRO A O 1
ATOM 4165 N N . VAL A 1 561 ? -7.972 16.544 18.855 1.00 72.75 561 VAL A N 1
ATOM 4166 C CA . VAL A 1 561 ? -7.100 16.269 17.706 1.00 72.75 561 VAL A CA 1
ATOM 4167 C C . VAL A 1 561 ? -5.951 15.316 18.044 1.00 72.75 561 VAL A C 1
ATOM 4169 O O . VAL A 1 561 ? -5.727 14.362 17.311 1.00 72.75 561 VAL A O 1
ATOM 4172 N N . ARG A 1 562 ? -5.237 15.517 19.160 1.00 84.38 562 ARG A N 1
ATOM 4173 C CA . ARG A 1 562 ? -4.051 14.708 19.496 1.00 84.38 562 ARG A CA 1
ATOM 4174 C C . ARG A 1 562 ? -4.436 13.298 19.935 1.00 84.38 562 ARG A C 1
ATOM 4176 O O . ARG A 1 562 ? -3.803 12.320 19.545 1.00 84.38 562 ARG A O 1
ATOM 4183 N N . ARG A 1 563 ? -5.520 13.188 20.709 1.00 87.19 563 ARG A N 1
ATOM 4184 C CA . ARG A 1 563 ? -6.105 11.891 21.075 1.00 87.19 563 ARG A CA 1
ATOM 4185 C C . ARG A 1 563 ? -6.666 11.170 19.847 1.00 87.19 563 ARG A C 1
ATOM 4187 O O . ARG A 1 563 ? -6.488 9.961 19.736 1.00 87.19 563 ARG A O 1
ATOM 4194 N N . ALA A 1 564 ? -7.304 11.897 18.926 1.00 86.44 564 ALA A N 1
ATOM 4195 C CA . ALA A 1 564 ? -7.764 11.353 17.649 1.00 86.44 564 ALA A CA 1
ATOM 4196 C C . ALA A 1 564 ? -6.591 10.869 16.780 1.00 86.44 564 ALA A C 1
ATOM 4198 O O . ALA A 1 564 ? -6.672 9.775 16.230 1.00 86.44 564 ALA A O 1
ATOM 4199 N N . ALA A 1 565 ? -5.483 11.616 16.725 1.00 86.00 565 ALA A N 1
ATOM 4200 C CA . ALA A 1 565 ? -4.262 11.224 16.022 1.00 86.00 565 ALA A CA 1
ATOM 4201 C C . ALA A 1 565 ? -3.656 9.937 16.605 1.00 86.00 565 ALA A C 1
ATOM 4203 O O . ALA A 1 565 ? -3.440 8.983 15.867 1.00 86.00 565 ALA A O 1
ATOM 4204 N N . ALA A 1 566 ? -3.506 9.834 17.930 1.00 90.50 566 ALA A N 1
ATOM 4205 C CA . ALA A 1 566 ? -3.044 8.597 18.568 1.00 90.50 566 ALA A CA 1
ATOM 4206 C C . ALA A 1 566 ? -4.005 7.411 18.318 1.00 90.50 566 ALA A C 1
ATOM 4208 O O . ALA A 1 566 ? -3.575 6.285 18.063 1.00 90.50 566 ALA A O 1
ATOM 4209 N N . LEU A 1 567 ? -5.323 7.648 18.330 1.00 92.69 567 LEU A N 1
ATOM 4210 C CA . LEU A 1 567 ? -6.320 6.629 17.986 1.00 92.69 567 LEU A CA 1
ATOM 4211 C C . LEU A 1 567 ? -6.200 6.168 16.523 1.00 92.69 567 LEU A C 1
ATOM 4213 O O . LEU A 1 567 ? -6.254 4.966 16.243 1.00 92.69 567 LEU A O 1
ATOM 4217 N N . ARG A 1 568 ? -5.986 7.112 15.600 1.00 90.25 568 ARG A N 1
ATOM 4218 C CA . ARG A 1 568 ? -5.726 6.866 14.177 1.00 90.25 568 ARG A CA 1
ATOM 4219 C C . ARG A 1 568 ? -4.435 6.079 13.976 1.00 90.25 568 ARG A C 1
ATOM 4221 O O . ARG A 1 568 ? -4.431 5.135 13.191 1.00 90.25 568 ARG A O 1
ATOM 4228 N N . ASP A 1 569 ? -3.371 6.413 14.698 1.00 85.44 569 ASP A N 1
ATOM 4229 C CA . ASP A 1 569 ? -2.077 5.736 14.606 1.00 85.44 569 ASP A CA 1
ATOM 4230 C C . ASP A 1 569 ? -2.169 4.279 15.068 1.00 85.44 569 ASP A C 1
ATOM 4232 O O . ASP A 1 569 ? -1.621 3.381 14.427 1.00 85.44 569 ASP A O 1
ATOM 4236 N N . ALA A 1 570 ? -2.945 4.007 16.122 1.00 91.25 570 ALA A N 1
ATOM 4237 C CA . ALA A 1 570 ? -3.230 2.645 16.562 1.00 91.25 570 ALA A CA 1
ATOM 4238 C C . ALA A 1 570 ? -3.995 1.843 15.499 1.00 91.25 570 ALA A C 1
ATOM 4240 O O . ALA A 1 570 ? -3.624 0.708 15.191 1.00 91.25 570 ALA A O 1
ATOM 4241 N N . LEU A 1 571 ? -5.028 2.437 14.893 1.00 88.31 571 LEU A N 1
ATOM 4242 C CA . LEU A 1 571 ? -5.757 1.832 13.775 1.00 88.31 571 LEU A CA 1
ATOM 4243 C C . LEU A 1 571 ? -4.856 1.591 12.558 1.00 88.31 571 LEU A C 1
ATOM 4245 O O . LEU A 1 571 ? -4.936 0.531 11.936 1.00 88.31 571 LEU A O 1
ATOM 4249 N N . ALA A 1 572 ? -3.978 2.539 12.227 1.00 82.19 572 ALA A N 1
ATOM 4250 C CA . ALA A 1 572 ? -3.028 2.423 11.125 1.00 82.19 572 ALA A CA 1
ATOM 4251 C C . ALA A 1 572 ? -2.012 1.307 11.383 1.00 82.19 572 ALA A C 1
ATOM 4253 O O . ALA A 1 572 ? -1.786 0.467 10.510 1.00 82.19 572 ALA A O 1
ATOM 4254 N N . HIS A 1 573 ? -1.478 1.227 12.602 1.00 83.25 573 HIS A N 1
ATOM 4255 C CA . HIS A 1 573 ? -0.597 0.145 13.023 1.00 83.25 573 HIS A CA 1
ATOM 4256 C C . HIS A 1 573 ? -1.307 -1.210 12.976 1.00 83.25 573 HIS A C 1
ATOM 4258 O O . HIS A 1 573 ? -0.757 -2.173 12.441 1.00 83.25 573 HIS A O 1
ATOM 4264 N N . LEU A 1 574 ? -2.556 -1.290 13.446 1.00 84.06 574 LEU A N 1
ATOM 4265 C CA . LEU A 1 574 ? -3.351 -2.506 13.320 1.00 84.06 574 LEU A CA 1
ATOM 4266 C C . LEU A 1 574 ? -3.576 -2.864 11.845 1.00 84.06 574 LEU A C 1
ATOM 4268 O O . LEU A 1 574 ? -3.416 -4.025 11.489 1.00 84.06 574 LEU A O 1
ATOM 4272 N N . ARG A 1 575 ? -3.883 -1.907 10.961 1.00 81.00 575 ARG A N 1
ATOM 4273 C CA . ARG A 1 575 ? -4.066 -2.143 9.511 1.00 81.00 575 ARG A CA 1
ATOM 4274 C C . ARG A 1 575 ? -2.786 -2.595 8.816 1.00 81.00 575 ARG A C 1
ATOM 4276 O O . ARG A 1 575 ? -2.838 -3.393 7.874 1.00 81.00 575 ARG A O 1
ATOM 4283 N N . ALA A 1 576 ? -1.639 -2.109 9.278 1.00 68.12 576 ALA A N 1
ATOM 4284 C CA . ALA A 1 576 ? -0.332 -2.560 8.827 1.00 68.12 576 ALA A CA 1
ATOM 4285 C C . ALA A 1 576 ? -0.010 -3.976 9.342 1.00 68.12 576 ALA A C 1
ATOM 4287 O O . ALA A 1 576 ? 0.484 -4.798 8.578 1.00 68.12 576 ALA A O 1
ATOM 4288 N N . GLY A 1 577 ? -0.342 -4.293 10.598 1.00 59.56 577 GLY A N 1
ATOM 4289 C CA . GLY A 1 577 ? -0.057 -5.587 11.233 1.00 59.56 577 GLY A CA 1
ATOM 4290 C C . GLY A 1 577 ? -1.086 -6.698 10.975 1.00 59.56 577 GLY A C 1
ATOM 4291 O O . GLY A 1 577 ? -0.767 -7.876 11.111 1.00 59.56 577 GLY A O 1
ATOM 4292 N N . SER A 1 578 ? -2.312 -6.367 10.558 1.00 56.75 578 SER A N 1
ATOM 4293 C CA . SER A 1 578 ? -3.416 -7.328 10.350 1.00 56.75 578 SER A CA 1
ATOM 4294 C C . SER A 1 578 ? -3.316 -8.122 9.045 1.00 56.75 578 SER A C 1
ATOM 4296 O O . SER A 1 578 ? -4.273 -8.780 8.645 1.00 56.75 578 SER A O 1
ATOM 4298 N N . ARG A 1 579 ? -2.161 -8.096 8.371 1.00 46.81 579 ARG A N 1
ATOM 4299 C CA . ARG A 1 579 ? -1.938 -8.728 7.056 1.00 46.81 579 ARG A CA 1
ATOM 4300 C C . ARG A 1 579 ? -1.528 -10.206 7.163 1.00 46.81 579 ARG A C 1
ATOM 4302 O O . ARG A 1 579 ? -0.767 -10.704 6.343 1.00 46.81 579 ARG A O 1
ATOM 4309 N N . GLY A 1 580 ? -2.061 -10.883 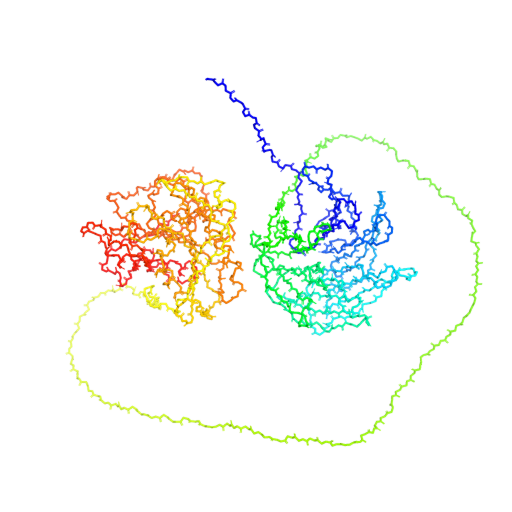8.187 1.00 54.03 580 GLY A N 1
ATOM 4310 C CA . GLY A 1 580 ? -1.880 -12.299 8.534 1.00 54.03 580 GLY A CA 1
ATOM 4311 C C . GLY A 1 580 ? -3.080 -12.840 9.339 1.00 54.03 580 GLY A C 1
ATOM 4312 O O . GLY A 1 580 ? -4.219 -12.489 9.049 1.00 54.03 580 GLY A O 1
ATOM 4313 N N . LEU A 1 581 ? -2.837 -13.654 10.381 1.00 46.97 581 LEU A N 1
ATOM 4314 C CA . LEU A 1 581 ? -3.846 -14.404 11.167 1.00 46.97 581 LEU A CA 1
ATOM 4315 C C . LEU A 1 581 ? -5.045 -13.594 11.707 1.00 46.97 581 LEU A C 1
ATOM 4317 O O . LEU A 1 581 ? -6.086 -14.192 11.934 1.00 46.97 581 LEU A O 1
ATOM 4321 N N . LEU A 1 582 ? -4.921 -12.280 11.945 1.00 56.28 582 LEU A N 1
ATOM 4322 C CA . LEU A 1 582 ? -5.955 -11.466 12.613 1.00 56.28 582 LEU A CA 1
ATOM 4323 C C . LEU A 1 582 ? -7.157 -11.105 11.730 1.00 56.28 582 LEU A C 1
ATOM 4325 O O . LEU A 1 582 ? -8.198 -10.774 12.291 1.00 56.28 582 LEU A O 1
ATOM 4329 N N . LEU A 1 583 ? -7.016 -11.188 10.395 1.00 65.19 583 LEU A N 1
ATOM 4330 C CA . LEU A 1 583 ? -8.090 -11.018 9.406 1.00 65.19 583 LEU A CA 1
ATOM 4331 C C . LEU A 1 583 ? -9.079 -9.893 9.809 1.00 65.19 583 LEU A C 1
ATOM 4333 O O . LEU A 1 583 ? -10.263 -10.111 10.031 1.00 65.19 583 LEU A O 1
ATOM 4337 N N . ALA A 1 584 ? -8.576 -8.675 9.990 1.00 83.81 584 ALA A N 1
ATOM 4338 C CA . ALA A 1 584 ? -9.384 -7.517 10.373 1.00 83.81 584 ALA A CA 1
ATOM 4339 C C . ALA A 1 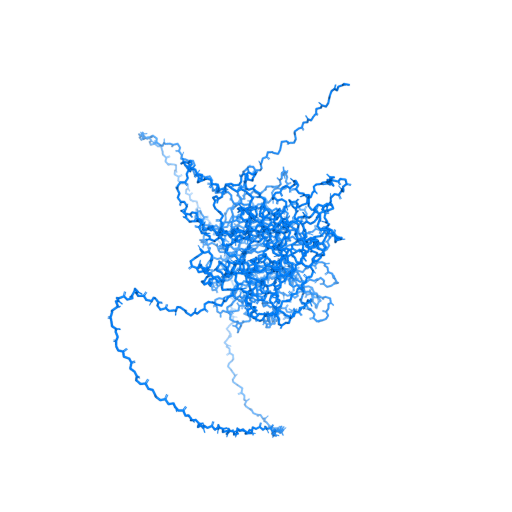584 ? -9.973 -6.818 9.133 1.00 83.81 584 ALA A C 1
ATOM 4341 O O . ALA A 1 584 ? -9.280 -6.648 8.128 1.00 83.81 584 ALA A O 1
ATOM 4342 N N . ASP A 1 585 ? -11.234 -6.394 9.206 1.00 84.81 585 ASP A N 1
ATOM 4343 C CA . ASP A 1 585 ? -11.957 -5.709 8.135 1.00 84.81 585 ASP A CA 1
ATOM 4344 C C . ASP A 1 585 ? -12.028 -4.195 8.379 1.00 84.81 585 ASP A C 1
ATOM 4346 O O . ASP A 1 585 ? -12.846 -3.702 9.159 1.00 84.81 585 ASP A O 1
ATOM 4350 N N . PHE A 1 586 ? -11.170 -3.455 7.678 1.00 84.94 586 PHE A N 1
ATOM 4351 C CA . PHE A 1 586 ? -11.088 -1.995 7.763 1.00 84.94 586 PHE A CA 1
ATOM 4352 C C . PHE A 1 586 ? -12.085 -1.257 6.864 1.00 84.94 586 PHE A C 1
ATOM 4354 O O . PHE A 1 586 ? -12.079 -0.031 6.865 1.00 84.94 586 PHE A O 1
ATOM 4361 N N . GLU A 1 587 ? -12.945 -1.966 6.130 1.00 82.69 587 GLU A N 1
ATOM 4362 C CA . GLU A 1 587 ? -14.120 -1.353 5.499 1.00 82.69 587 GLU A CA 1
ATOM 4363 C C . GLU A 1 587 ? -15.268 -1.210 6.508 1.00 82.69 587 GLU A C 1
ATOM 4365 O O . GLU A 1 587 ? -16.230 -0.495 6.258 1.00 82.69 587 GLU A O 1
ATOM 4370 N N . ARG A 1 588 ? -15.195 -1.898 7.657 1.00 89.06 588 ARG A N 1
ATOM 4371 C CA . ARG A 1 588 ? -16.227 -1.909 8.704 1.00 89.06 588 ARG A CA 1
ATOM 4372 C C . ARG A 1 588 ? -15.614 -1.457 10.029 1.00 89.06 588 ARG A C 1
ATOM 4374 O O . ARG A 1 588 ? -15.418 -2.262 10.940 1.00 89.06 588 ARG A O 1
ATOM 4381 N N . VAL A 1 589 ? -15.287 -0.164 10.110 1.00 95.25 589 VAL A N 1
ATOM 4382 C CA . VAL A 1 589 ? -14.650 0.459 11.282 1.00 95.25 589 VAL A CA 1
ATOM 4383 C C . VAL A 1 589 ? -15.683 1.158 12.162 1.00 95.25 589 VAL A C 1
ATOM 4385 O O . VAL A 1 589 ? -16.461 1.985 11.689 1.00 95.25 589 VAL A O 1
ATOM 4388 N N . GLY A 1 590 ? -15.659 0.854 13.457 1.00 97.31 590 GLY A N 1
ATOM 4389 C CA . GLY A 1 590 ? -16.356 1.600 14.498 1.00 97.31 590 GLY A CA 1
ATOM 4390 C C . GLY A 1 590 ? -15.389 2.259 15.478 1.00 97.31 590 GLY A C 1
ATOM 4391 O O . GLY A 1 590 ? -14.268 1.789 15.679 1.00 97.31 590 GLY A O 1
ATOM 4392 N N . LEU A 1 591 ? -15.831 3.334 16.124 1.00 97.25 591 LEU A N 1
ATOM 4393 C CA . LEU A 1 591 ? -15.086 3.996 17.195 1.00 97.25 591 LEU A CA 1
ATOM 4394 C C . LEU A 1 591 ? -15.863 3.916 18.506 1.00 97.25 591 LEU A C 1
ATOM 4396 O O . LEU A 1 591 ? -17.073 4.121 18.534 1.00 97.25 591 LEU A O 1
ATOM 4400 N N . LEU A 1 592 ? -15.161 3.636 19.597 1.00 96.38 592 LEU A N 1
ATOM 4401 C CA . LEU A 1 592 ? -15.703 3.587 20.948 1.00 96.38 592 LEU A CA 1
ATOM 4402 C C . LEU A 1 592 ? -14.931 4.571 21.828 1.00 96.38 592 LEU A C 1
ATOM 4404 O O . LEU A 1 592 ? -13.740 4.397 22.064 1.00 96.38 592 LEU A O 1
ATOM 4408 N N . GLY A 1 593 ? -15.597 5.603 22.326 1.00 91.75 593 GLY A N 1
ATOM 4409 C CA . GLY A 1 593 ? -14.999 6.584 23.226 1.00 91.75 593 GLY A CA 1
ATOM 4410 C C . GLY A 1 593 ? -15.572 6.481 24.632 1.00 91.75 593 GLY A C 1
ATOM 4411 O O . GLY A 1 593 ? -16.783 6.374 24.801 1.00 91.75 593 GLY A O 1
ATOM 4412 N N . HIS A 1 594 ? -14.721 6.532 25.654 1.00 89.06 594 HIS A N 1
ATOM 4413 C CA . HIS A 1 594 ? -15.134 6.544 27.060 1.00 89.06 594 HIS A CA 1
ATOM 4414 C C . HIS A 1 594 ? -14.623 7.795 27.769 1.00 89.06 594 HIS A C 1
ATOM 4416 O O . HIS A 1 594 ? -13.434 8.098 27.683 1.00 89.06 594 HIS A O 1
ATOM 4422 N N . GLY A 1 595 ? -15.507 8.532 28.451 1.00 83.44 595 GLY A N 1
ATOM 4423 C CA . GLY A 1 595 ? -15.163 9.804 29.092 1.00 83.44 595 GLY A CA 1
ATOM 4424 C C . GLY A 1 595 ? -14.518 10.773 28.102 1.00 83.44 595 GLY A C 1
ATOM 4425 O O . GLY A 1 595 ? -15.041 11.005 27.010 1.00 83.44 595 GLY A O 1
ATOM 4426 N N . LEU A 1 596 ? -13.326 11.275 28.439 1.00 79.44 596 LEU A N 1
ATOM 4427 C CA . LEU A 1 596 ? -12.529 12.121 27.540 1.00 79.44 596 LEU A CA 1
ATOM 4428 C C . LEU A 1 596 ? -12.125 11.417 26.235 1.00 79.44 596 LEU A C 1
ATOM 4430 O O . LEU A 1 596 ? -11.869 12.082 25.239 1.00 79.44 596 LEU A O 1
ATOM 4434 N N . GLY A 1 597 ? -12.104 10.084 26.189 1.00 86.06 597 GLY A N 1
ATOM 4435 C CA . GLY A 1 597 ? -11.915 9.334 24.947 1.00 86.06 597 GLY A CA 1
ATOM 4436 C C . GLY A 1 597 ? -13.057 9.523 23.939 1.00 86.06 597 GLY A C 1
ATOM 4437 O O . GLY A 1 597 ? -12.858 9.319 22.743 1.00 86.06 597 GLY A O 1
ATOM 4438 N N . GLY A 1 598 ? -14.232 9.982 24.385 1.00 84.44 598 GLY A N 1
ATOM 4439 C CA . GLY A 1 598 ? -15.338 10.379 23.510 1.00 84.44 598 GLY A CA 1
ATOM 4440 C C . GLY A 1 598 ? -14.957 11.480 22.522 1.00 84.44 598 GLY A C 1
ATOM 4441 O O . GLY A 1 598 ? -15.312 11.400 21.348 1.00 84.44 598 GLY A O 1
ATOM 4442 N N . THR A 1 599 ? -14.161 12.463 22.953 1.00 78.50 599 THR A N 1
ATOM 4443 C CA . THR A 1 599 ? -13.718 13.558 22.074 1.00 78.50 599 THR A CA 1
ATOM 4444 C C . THR A 1 599 ? -12.731 13.073 21.014 1.00 78.50 599 THR A C 1
ATOM 4446 O O . THR A 1 599 ? -12.752 13.568 19.892 1.00 78.50 599 THR A O 1
ATOM 4449 N N . ALA A 1 600 ? -11.923 12.056 21.326 1.00 85.38 600 ALA A N 1
ATOM 4450 C CA . ALA A 1 600 ? -11.021 11.412 20.374 1.00 85.38 600 ALA A CA 1
ATOM 4451 C C . ALA A 1 600 ? -11.792 10.645 19.291 1.00 85.38 600 ALA A C 1
ATOM 4453 O O . ALA A 1 600 ? -11.491 10.771 18.106 1.00 85.38 600 ALA A O 1
ATOM 4454 N N . ALA A 1 601 ? -12.808 9.876 19.700 1.00 89.12 601 ALA A N 1
ATOM 4455 C CA . ALA A 1 601 ? -13.664 9.134 18.781 1.00 89.12 601 ALA A CA 1
ATOM 4456 C C . ALA A 1 601 ? -14.438 10.079 17.848 1.00 89.12 601 ALA A C 1
ATOM 4458 O O . ALA A 1 601 ? -14.472 9.859 16.642 1.00 89.12 601 ALA A O 1
ATOM 4459 N N . LEU A 1 602 ? -14.999 11.167 18.384 1.00 85.12 602 LEU A N 1
ATOM 4460 C CA . LEU A 1 602 ? -15.677 12.187 17.581 1.00 85.12 602 LEU A CA 1
ATOM 4461 C C . LEU A 1 602 ? -14.709 12.942 16.665 1.00 85.12 602 LEU A C 1
ATOM 4463 O O . LEU A 1 602 ? -15.021 13.153 15.497 1.00 85.12 602 LEU A O 1
ATOM 4467 N N . GLY A 1 603 ? -13.530 13.311 17.173 1.00 81.31 603 GLY A N 1
ATOM 4468 C CA . GLY A 1 603 ? -12.495 13.989 16.396 1.00 81.31 603 GLY A CA 1
ATOM 4469 C C . GLY A 1 603 ? -12.060 13.170 15.184 1.00 81.31 603 GLY A C 1
ATOM 4470 O O . GLY A 1 603 ? -12.007 13.706 14.085 1.00 81.31 603 GLY A O 1
ATOM 4471 N N . LEU A 1 604 ? -11.833 11.866 15.366 1.00 84.69 604 LEU A N 1
ATOM 4472 C CA . LEU A 1 604 ? -11.466 10.968 14.271 1.00 84.69 604 LEU A CA 1
ATOM 4473 C C . LEU A 1 604 ? -12.637 10.677 13.317 1.00 84.69 604 LEU A C 1
ATOM 4475 O O . LEU A 1 604 ? -12.419 10.552 12.118 1.00 84.69 604 LEU A O 1
ATOM 4479 N N . ALA A 1 605 ? -13.872 10.581 13.819 1.00 84.94 605 ALA A N 1
ATOM 4480 C CA . ALA A 1 605 ? -15.055 10.375 12.976 1.00 84.94 605 ALA A CA 1
ATOM 4481 C C . ALA A 1 605 ? -15.361 11.575 12.064 1.00 84.94 605 ALA A C 1
ATOM 4483 O O . ALA A 1 605 ? -15.922 11.401 10.988 1.00 84.94 605 ALA A O 1
ATOM 4484 N N . LEU A 1 606 ? -15.019 12.787 12.508 1.00 79.81 606 LEU A N 1
ATOM 4485 C CA . LEU A 1 606 ? -15.236 14.033 11.767 1.00 79.81 606 LEU A CA 1
ATOM 4486 C C . LEU A 1 606 ? -14.030 14.455 10.919 1.00 79.81 606 LEU A C 1
ATOM 4488 O O . LEU A 1 606 ? -14.127 15.418 10.153 1.00 79.81 606 LEU A O 1
ATOM 4492 N N . ASP A 1 607 ? -12.900 13.767 11.059 1.00 73.38 607 ASP A N 1
ATOM 4493 C CA . ASP A 1 607 ? -11.693 14.045 10.297 1.00 73.38 607 ASP A CA 1
ATOM 4494 C C . ASP A 1 607 ? -11.880 13.611 8.835 1.00 73.38 607 ASP A C 1
ATOM 4496 O O . ASP A 1 607 ? -11.855 12.427 8.501 1.00 73.38 607 ASP A O 1
ATOM 4500 N N . ARG A 1 608 ? -12.063 14.593 7.944 1.00 64.56 608 ARG A N 1
ATOM 4501 C CA . ARG A 1 608 ? -12.218 14.366 6.497 1.00 64.56 608 ARG A CA 1
ATOM 4502 C C . ARG A 1 608 ? -10.946 13.853 5.827 1.00 64.56 608 ARG A C 1
ATOM 4504 O O . ARG A 1 608 ? -11.024 13.369 4.702 1.00 64.56 608 ARG A O 1
ATOM 4511 N N . GLU A 1 609 ? -9.800 13.987 6.486 1.00 59.47 609 GLU A N 1
ATOM 4512 C CA . GLU A 1 609 ? -8.516 13.458 6.027 1.00 59.47 609 GLU A CA 1
ATOM 4513 C C . GLU A 1 609 ? -8.229 12.070 6.627 1.00 59.47 609 GLU A C 1
ATOM 4515 O O . GLU A 1 609 ? -7.210 11.450 6.308 1.00 59.47 609 GLU A O 1
ATOM 4520 N N . SER A 1 610 ? -9.135 11.548 7.467 1.00 65.06 610 SER A N 1
ATOM 4521 C CA . SER A 1 610 ? -9.026 10.207 8.029 1.00 65.06 610 SER A CA 1
ATOM 4522 C C . SER A 1 610 ? -9.010 9.144 6.931 1.00 65.06 610 SER A C 1
ATOM 4524 O O . SER A 1 610 ? -9.812 9.125 6.001 1.00 65.06 610 SER A O 1
ATOM 4526 N N . LEU A 1 611 ? -8.102 8.187 7.094 1.00 65.00 611 LEU A N 1
ATOM 4527 C CA . LEU A 1 611 ? -7.878 7.049 6.195 1.00 65.00 611 LEU A CA 1
ATOM 4528 C C . LEU A 1 611 ? -8.900 5.918 6.376 1.00 65.00 611 LEU A C 1
ATOM 4530 O O . LEU A 1 611 ? -8.786 4.857 5.744 1.00 65.00 611 LEU A O 1
ATOM 4534 N N . PHE A 1 612 ? -9.818 6.103 7.322 1.00 77.25 612 PHE A N 1
ATOM 4535 C CA . PHE A 1 612 ? -10.788 5.120 7.769 1.00 77.25 612 PHE A CA 1
ATOM 4536 C C . PHE A 1 612 ? -12.191 5.680 7.574 1.00 77.25 612 PHE A C 1
ATOM 4538 O O . PHE A 1 612 ? -12.531 6.715 8.142 1.00 77.25 612 PHE A O 1
ATOM 4545 N N . ASP A 1 613 ? -13.006 4.953 6.813 1.00 81.88 613 ASP A N 1
ATOM 4546 C CA . ASP A 1 613 ? -14.441 5.201 6.722 1.00 81.88 613 ASP A CA 1
ATOM 4547 C C . ASP A 1 613 ? -15.115 4.707 8.013 1.00 81.88 613 ASP A C 1
ATOM 4549 O O . ASP A 1 613 ? -15.314 3.505 8.222 1.00 81.88 613 ASP A O 1
ATOM 4553 N N . VAL A 1 614 ? -15.375 5.633 8.939 1.00 90.94 614 VAL A N 1
ATOM 4554 C CA . VAL A 1 614 ? -15.973 5.322 10.242 1.00 90.94 614 VAL A CA 1
ATOM 4555 C C . VAL A 1 614 ? -17.477 5.155 10.074 1.00 90.94 614 VAL A C 1
ATOM 4557 O O . VAL A 1 614 ? -18.206 6.120 9.868 1.00 90.94 614 VAL A O 1
ATOM 4560 N N . ARG A 1 615 ? -17.962 3.923 10.235 1.00 93.25 615 ARG A N 1
ATOM 4561 C CA . ARG A 1 615 ? -19.373 3.575 10.012 1.00 93.25 615 ARG A CA 1
ATOM 4562 C C . ARG A 1 615 ? -20.264 3.716 11.236 1.00 93.25 615 ARG A C 1
ATOM 4564 O O . ARG A 1 615 ? -21.482 3.733 11.092 1.00 93.25 615 ARG A O 1
ATOM 4571 N N . ALA A 1 616 ? -19.686 3.764 12.434 1.00 95.00 616 ALA A N 1
ATOM 4572 C CA . ALA A 1 616 ? -20.445 3.819 13.680 1.00 95.00 616 ALA A CA 1
ATOM 4573 C C . ALA A 1 616 ? -19.598 4.369 14.835 1.00 95.00 616 ALA A C 1
ATOM 4575 O O . ALA A 1 616 ? -18.433 3.993 14.982 1.00 95.00 616 ALA A O 1
ATOM 4576 N N . VAL A 1 617 ? -20.188 5.205 15.692 1.00 95.25 617 VAL A N 1
ATOM 4577 C CA . VAL A 1 617 ? -19.519 5.761 16.883 1.00 95.25 617 VAL A CA 1
ATOM 4578 C C . VAL A 1 617 ? -20.330 5.452 18.139 1.00 95.25 617 VAL A C 1
ATOM 4580 O O . VAL A 1 617 ? -21.521 5.723 18.193 1.00 95.25 617 VAL A O 1
ATOM 4583 N N . ALA A 1 618 ? -19.697 4.902 19.172 1.00 94.94 618 ALA A N 1
ATOM 4584 C CA . ALA A 1 618 ? -20.310 4.669 20.476 1.00 94.94 618 ALA A CA 1
ATOM 4585 C C . ALA A 1 618 ? -19.593 5.484 21.560 1.00 94.94 618 ALA A C 1
ATOM 4587 O O . ALA A 1 618 ? -18.365 5.476 21.643 1.00 94.94 618 ALA A O 1
ATOM 4588 N N . LEU A 1 619 ? -20.356 6.172 22.406 1.00 91.44 619 LEU A N 1
ATOM 4589 C CA . LEU A 1 619 ? -19.861 7.055 23.457 1.00 91.44 619 LEU A CA 1
ATOM 4590 C C . LEU A 1 619 ? -20.359 6.577 24.823 1.00 91.44 619 LEU A C 1
ATOM 4592 O O . LEU A 1 619 ? -21.561 6.449 25.048 1.00 91.44 619 LEU A O 1
ATOM 4596 N N . LEU A 1 620 ? -19.429 6.324 25.742 1.00 88.56 620 LEU A N 1
ATOM 4597 C CA . LEU A 1 620 ? -19.697 5.889 27.112 1.00 88.56 620 LEU A CA 1
ATOM 4598 C C . LEU A 1 620 ? -19.378 7.022 28.087 1.00 88.56 620 LEU A C 1
ATOM 4600 O O . LEU A 1 620 ? -18.210 7.388 28.226 1.00 88.56 620 LEU A O 1
ATOM 4604 N N . ALA A 1 621 ? -20.395 7.539 28.780 1.00 82.31 621 ALA A N 1
ATOM 4605 C CA . ALA A 1 621 ? -20.282 8.693 29.677 1.00 82.31 621 ALA A CA 1
ATOM 4606 C C . ALA A 1 621 ? -19.453 9.843 29.064 1.00 82.31 621 ALA A C 1
ATOM 4608 O O . ALA A 1 621 ? -18.428 10.218 29.640 1.00 82.31 621 ALA A O 1
ATOM 4609 N N . PRO A 1 622 ? -19.829 10.366 27.877 1.00 75.50 622 PRO A N 1
ATOM 4610 C CA . PRO A 1 622 ? -19.136 11.520 27.315 1.00 75.50 622 PRO A CA 1
ATOM 4611 C C . PRO A 1 622 ? -19.245 12.728 28.269 1.00 75.50 622 PRO A C 1
ATOM 4613 O O . PRO A 1 622 ? -20.230 12.831 29.002 1.00 75.50 622 PRO A O 1
ATOM 4616 N N . PRO A 1 623 ? -18.257 13.642 28.286 1.00 68.25 623 PRO A N 1
ATOM 4617 C CA . PRO A 1 623 ? -18.378 14.901 29.022 1.00 68.25 623 PRO A CA 1
ATOM 4618 C C . PRO A 1 623 ? -19.546 15.735 28.468 1.00 68.25 623 PRO A C 1
ATOM 4620 O O . PRO A 1 623 ? -19.835 15.653 27.272 1.00 68.25 623 PRO A O 1
ATOM 4623 N N . ASP A 1 624 ? -20.201 16.541 29.314 1.00 57.88 624 ASP A N 1
ATOM 4624 C CA . ASP A 1 624 ? -21.368 17.345 28.922 1.00 57.88 624 ASP A CA 1
ATOM 4625 C C . ASP A 1 624 ? -21.088 18.172 27.654 1.00 57.88 624 ASP A C 1
ATOM 4627 O O . ASP A 1 624 ? -20.199 19.028 27.601 1.00 57.88 624 ASP A O 1
ATOM 4631 N N . ALA A 1 625 ? -21.885 17.912 26.614 1.00 42.84 625 ALA A N 1
ATOM 4632 C CA . ALA A 1 625 ? -21.705 18.426 25.256 1.00 42.84 625 ALA A CA 1
ATOM 4633 C C . ALA A 1 625 ? -21.811 19.961 25.129 1.00 42.84 625 ALA A C 1
ATOM 4635 O O . ALA A 1 625 ? -21.522 20.508 24.068 1.00 42.84 625 ALA A O 1
ATOM 4636 N N . ALA A 1 626 ? -22.162 20.680 26.201 1.00 31.77 626 ALA A N 1
ATOM 4637 C CA . ALA A 1 626 ? -22.274 22.139 26.213 1.00 31.77 626 ALA A CA 1
ATOM 4638 C C . ALA A 1 626 ? -20.934 22.882 26.006 1.00 31.77 626 ALA A C 1
ATOM 4640 O O . ALA A 1 626 ? -20.946 24.075 25.716 1.00 31.77 626 ALA A O 1
ATOM 4641 N N . GLN A 1 627 ? -19.783 22.206 26.118 1.00 35.72 627 GLN A N 1
ATOM 4642 C CA . GLN A 1 627 ? -18.458 22.827 25.928 1.00 35.72 627 GLN A CA 1
ATOM 4643 C C . GLN A 1 627 ? -17.735 22.397 24.643 1.00 35.72 627 GLN A C 1
ATOM 4645 O O . GLN A 1 627 ? -16.737 23.004 24.258 1.00 35.72 627 GLN A O 1
ATOM 4650 N N . SER A 1 628 ? -18.238 21.378 23.946 1.00 39.75 628 SER A N 1
ATOM 4651 C CA . SER A 1 628 ? -17.593 20.837 22.749 1.00 39.75 628 SER A CA 1
ATOM 4652 C C . SER A 1 628 ? -18.311 21.373 21.517 1.00 39.75 628 SER A C 1
ATOM 4654 O O . SER A 1 628 ? -19.266 20.762 21.054 1.00 39.75 628 SER A O 1
ATOM 4656 N N . GLY A 1 629 ? -17.882 22.527 20.998 1.00 38.34 629 GLY A N 1
ATOM 4657 C CA . GLY A 1 629 ? -18.454 23.213 19.825 1.00 38.34 629 GLY A CA 1
ATOM 4658 C C . GLY A 1 629 ? -18.373 22.454 18.486 1.00 38.34 629 GLY A C 1
ATOM 4659 O O . GLY A 1 629 ? -18.179 23.072 17.442 1.00 38.34 629 GLY A O 1
ATOM 4660 N N . HIS A 1 630 ? -18.492 21.125 18.489 1.00 45.78 630 HIS A N 1
ATOM 4661 C CA . HIS A 1 630 ? -18.545 20.293 17.298 1.00 45.78 630 HIS A CA 1
ATOM 4662 C C . HIS A 1 630 ? -19.957 20.318 16.714 1.00 45.78 630 HIS A C 1
ATOM 4664 O O . HIS A 1 630 ? -20.924 19.847 17.310 1.00 45.78 630 HIS A O 1
ATOM 4670 N N . HIS A 1 631 ? -20.067 20.872 15.512 1.00 47.69 631 HIS A N 1
ATOM 4671 C CA . HIS A 1 631 ? -21.270 20.792 14.700 1.00 47.69 631 HIS A CA 1
ATOM 4672 C C . HIS A 1 631 ? -21.542 19.306 14.387 1.00 47.69 631 HIS A C 1
ATOM 4674 O O . HIS A 1 631 ? -20.744 18.669 13.708 1.00 47.69 631 HIS A O 1
ATOM 4680 N N . LEU A 1 632 ? -22.650 18.745 14.887 1.00 55.12 632 LEU A N 1
ATOM 4681 C CA . LEU A 1 632 ? -23.017 17.316 14.774 1.00 55.12 632 LEU A CA 1
ATOM 4682 C C . LEU A 1 632 ? -23.389 16.869 13.342 1.00 55.12 632 LEU A C 1
ATOM 4684 O O . LEU A 1 632 ? -23.800 15.731 13.122 1.00 55.12 632 LEU A O 1
ATOM 4688 N N . ALA A 1 633 ? -23.276 17.763 12.359 1.00 56.12 633 ALA A N 1
ATOM 4689 C CA . ALA A 1 633 ? -23.581 17.473 10.966 1.00 56.12 633 ALA A CA 1
ATOM 4690 C C . ALA A 1 633 ? -22.470 16.614 10.338 1.00 56.12 633 ALA A C 1
ATOM 4692 O O . ALA A 1 633 ? -21.316 17.036 10.283 1.00 56.12 633 ALA A O 1
ATOM 4693 N N . GLY A 1 634 ? -22.831 15.435 9.823 1.00 65.44 634 GLY A N 1
ATOM 4694 C CA . GLY A 1 634 ? -21.908 14.526 9.132 1.00 65.44 634 GLY A CA 1
ATOM 4695 C C . GLY A 1 634 ? -21.323 13.404 9.992 1.00 65.44 634 GLY A C 1
ATOM 4696 O O . GLY A 1 634 ? -20.485 12.660 9.494 1.00 65.44 634 GLY A O 1
ATOM 4697 N N . LEU A 1 635 ? -21.761 13.252 11.247 1.00 77.88 635 LEU A N 1
ATOM 4698 C CA . LEU A 1 635 ? -21.423 12.065 12.032 1.00 77.88 635 LEU A CA 1
ATOM 4699 C C . LEU A 1 635 ? -22.093 10.807 11.449 1.00 77.88 635 LEU A C 1
ATOM 4701 O O . LEU A 1 635 ? -23.234 10.887 10.981 1.00 77.88 635 LEU A O 1
ATOM 4705 N N . PRO A 1 636 ? -21.429 9.640 11.524 1.00 87.19 636 PRO A N 1
ATOM 4706 C CA . PRO A 1 636 ? -22.080 8.357 11.292 1.00 87.19 636 PRO A CA 1
ATOM 4707 C C . PRO A 1 636 ? -23.135 8.081 12.380 1.00 87.19 636 PRO A C 1
ATOM 4709 O O . PRO A 1 636 ? -23.207 8.811 13.380 1.00 87.19 636 PRO A O 1
ATOM 4712 N N . PRO A 1 637 ? -23.937 7.008 12.236 1.00 91.44 637 PRO A N 1
ATOM 4713 C CA . PRO A 1 637 ? -24.799 6.537 13.310 1.00 91.44 637 PRO A CA 1
ATOM 4714 C C . PRO A 1 637 ? -24.061 6.532 14.646 1.00 91.44 637 PRO A C 1
ATOM 4716 O O . PRO A 1 637 ? -22.905 6.099 14.716 1.00 91.44 637 PRO A O 1
ATOM 4719 N N . THR A 1 638 ? -24.701 7.066 15.686 1.00 91.50 638 THR A N 1
ATOM 4720 C CA . THR A 1 638 ? -24.050 7.305 16.981 1.00 91.50 638 THR A CA 1
ATOM 4721 C C . THR A 1 638 ? -24.862 6.705 18.122 1.00 91.50 638 THR A C 1
ATOM 4723 O O . THR A 1 638 ? -26.067 6.914 18.188 1.00 91.50 638 THR A O 1
ATOM 4726 N N . LEU A 1 639 ? -24.210 5.986 19.035 1.00 92.81 639 LEU A N 1
ATOM 4727 C CA . LEU A 1 639 ? -24.774 5.525 20.304 1.00 92.81 639 LEU A CA 1
ATOM 4728 C C . LEU A 1 639 ? -24.205 6.354 21.456 1.00 92.81 639 LEU A C 1
ATOM 4730 O O . LEU A 1 639 ? -22.990 6.495 21.569 1.00 92.81 639 LEU A O 1
ATOM 4734 N N . GLU A 1 640 ? -25.061 6.825 22.356 1.00 90.19 640 GLU A N 1
ATOM 4735 C CA . GLU A 1 640 ? -24.668 7.591 23.538 1.00 90.19 640 GLU A CA 1
ATOM 4736 C C . GLU A 1 640 ? -25.243 6.958 24.814 1.00 90.19 640 GLU A C 1
ATOM 4738 O O . GLU A 1 640 ? -26.460 6.902 25.002 1.00 90.19 640 GLU A O 1
ATOM 4743 N N . LEU A 1 641 ? -24.362 6.475 25.698 1.00 87.81 641 LEU A N 1
ATOM 4744 C CA . LEU A 1 641 ? -24.706 5.986 27.037 1.00 87.81 641 LEU A CA 1
ATOM 4745 C C . LEU A 1 641 ? -24.384 7.075 28.064 1.00 87.81 641 LEU A C 1
ATOM 4747 O O . LEU A 1 641 ? -23.216 7.277 28.413 1.00 87.81 641 LEU A O 1
ATOM 4751 N N . ARG A 1 642 ? -25.415 7.760 28.564 1.00 80.56 642 ARG A N 1
ATOM 4752 C CA . ARG A 1 642 ? -25.280 8.953 29.422 1.00 80.56 642 ARG A CA 1
ATOM 4753 C C . ARG A 1 642 ? -25.922 8.788 30.801 1.00 80.56 642 ARG A C 1
ATOM 4755 O O . ARG A 1 642 ? -26.793 7.939 30.990 1.00 80.56 642 ARG A O 1
ATOM 4762 N N . SER A 1 643 ? -25.483 9.620 31.749 1.00 69.00 643 SER A N 1
ATOM 4763 C CA . SER A 1 643 ? -26.060 9.723 33.098 1.00 69.00 643 SER A CA 1
ATOM 4764 C C . SER A 1 643 ? -27.153 10.792 33.148 1.00 69.00 643 SER A C 1
ATOM 4766 O O . SER A 1 643 ? -27.083 11.778 32.420 1.00 69.00 643 SER A O 1
ATOM 4768 N N . LEU A 1 644 ? -28.132 10.621 34.036 1.00 59.38 644 LEU A N 1
ATOM 4769 C CA . LEU A 1 644 ? -29.054 11.683 34.447 1.00 59.38 644 LEU A CA 1
ATOM 4770 C C . LEU A 1 644 ? -28.398 12.485 35.582 1.00 59.38 644 LEU A C 1
ATOM 4772 O O . LEU A 1 644 ? -28.383 12.034 36.726 1.00 59.38 644 LEU A O 1
ATOM 4776 N N . THR A 1 645 ? -27.858 13.662 35.280 1.00 46.84 645 THR A N 1
ATOM 4777 C CA . THR A 1 645 ? -27.563 14.701 36.276 1.00 46.84 645 THR A CA 1
ATOM 4778 C C . THR A 1 645 ? -28.747 15.668 36.301 1.00 46.84 645 THR A C 1
ATOM 4780 O O . THR A 1 645 ? -28.980 16.388 35.340 1.00 46.84 645 THR A O 1
ATOM 4783 N N . ASP A 1 646 ? -29.559 15.584 37.358 1.00 34.62 646 ASP A N 1
ATOM 4784 C CA . ASP A 1 646 ? -30.697 16.448 37.712 1.00 34.62 646 ASP A CA 1
ATOM 4785 C C . ASP A 1 646 ? -31.428 17.203 36.573 1.00 34.62 646 ASP A C 1
ATOM 4787 O O . ASP A 1 646 ? -31.095 18.318 36.176 1.00 34.62 646 ASP A O 1
ATOM 4791 N N . GLY A 1 647 ? -32.559 16.633 36.146 1.00 34.22 647 GLY A N 1
ATOM 4792 C CA . GLY A 1 647 ? -33.790 17.408 35.951 1.00 34.22 647 GLY A CA 1
ATOM 4793 C C . GLY A 1 647 ? -33.973 18.265 34.693 1.00 34.22 647 GLY A C 1
ATOM 4794 O O . GLY A 1 647 ? -35.019 18.903 34.597 1.00 34.22 647 GLY A O 1
ATOM 4795 N N . SER A 1 648 ? -33.069 18.279 33.710 1.00 34.47 648 SER A N 1
ATOM 4796 C CA . SER A 1 648 ? -33.339 18.979 32.441 1.00 34.47 648 SER A CA 1
ATOM 4797 C C . SER A 1 648 ? -33.111 18.097 31.214 1.00 34.47 648 SER A C 1
ATOM 4799 O O . SER A 1 648 ? -32.004 17.666 30.906 1.00 34.47 648 SER A O 1
ATOM 4801 N N . LEU A 1 649 ? -34.199 17.825 30.488 1.00 35.22 649 LEU A N 1
ATOM 4802 C CA . LEU A 1 649 ? -34.114 17.462 29.076 1.00 35.22 649 LEU A CA 1
ATOM 4803 C C . LEU A 1 649 ? -33.509 18.672 28.344 1.00 35.22 649 LEU A C 1
ATOM 4805 O O . LEU A 1 649 ? -34.017 19.777 28.545 1.00 35.22 649 LEU A O 1
ATOM 4809 N N . PRO A 1 650 ? -32.481 18.524 27.492 1.00 35.44 650 PRO A N 1
ATOM 4810 C CA . PRO A 1 650 ? -32.102 19.616 26.612 1.00 35.44 650 PRO 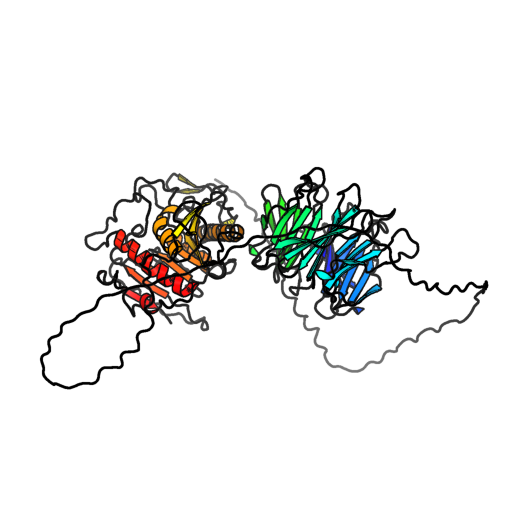A CA 1
ATOM 4811 C C . PRO A 1 650 ? -33.292 19.927 25.696 1.00 35.44 650 PRO A C 1
ATOM 4813 O O . PRO A 1 650 ? -33.798 19.049 24.990 1.00 35.44 650 PRO A O 1
ATOM 4816 N N . GLU A 1 651 ? -33.778 21.169 25.752 1.00 32.59 651 GLU A N 1
ATOM 4817 C CA . GLU A 1 651 ? -34.759 21.682 24.801 1.00 32.59 651 GLU A CA 1
ATOM 4818 C C . GLU A 1 651 ? -34.265 21.444 23.370 1.00 32.59 651 GLU A C 1
ATOM 4820 O O . GLU A 1 651 ? -33.072 21.551 23.076 1.00 32.59 651 GLU A O 1
ATOM 4825 N N . ARG A 1 652 ? -35.201 21.120 22.468 1.00 30.06 652 ARG A N 1
ATOM 4826 C CA . ARG A 1 652 ? -34.935 20.990 21.030 1.00 30.06 652 ARG A CA 1
ATOM 4827 C C . ARG A 1 652 ? -34.137 22.216 20.560 1.00 30.06 652 ARG A C 1
ATOM 4829 O O . ARG A 1 652 ? -34.690 23.315 20.623 1.00 30.06 652 ARG A O 1
ATOM 4836 N N . PRO A 1 653 ? -32.908 22.076 20.032 1.00 30.70 653 PRO A N 1
ATOM 4837 C CA . PRO A 1 653 ? -32.243 23.213 19.424 1.00 30.70 653 PRO A CA 1
ATOM 4838 C C . PRO A 1 653 ? -33.074 23.652 18.214 1.00 30.70 653 PRO A C 1
ATOM 4840 O O . PRO A 1 653 ? -33.309 22.885 17.277 1.00 30.70 653 PRO A O 1
ATOM 4843 N N . HIS A 1 654 ? -33.574 24.885 18.260 1.00 27.98 654 HIS A N 1
ATOM 4844 C CA . HIS A 1 654 ? -34.164 25.537 17.102 1.00 27.98 654 HIS A CA 1
ATOM 4845 C C . HIS A 1 654 ? -33.086 25.635 16.017 1.00 27.98 654 HIS A C 1
ATOM 4847 O O . HIS A 1 654 ? -32.085 26.331 16.180 1.00 27.98 654 HIS A O 1
ATOM 4853 N N . ALA A 1 655 ? -33.272 24.898 14.922 1.00 31.47 655 ALA A N 1
ATOM 4854 C CA . ALA A 1 655 ? -32.373 24.935 13.780 1.00 31.47 655 ALA A CA 1
ATOM 4855 C C . ALA A 1 655 ? -32.377 26.341 13.158 1.00 31.47 655 ALA A C 1
ATOM 4857 O O . ALA A 1 655 ? -33.416 26.825 12.706 1.00 31.47 655 ALA A O 1
ATOM 4858 N N . SER A 1 656 ? -31.206 26.981 13.123 1.00 28.39 656 SER A N 1
ATOM 4859 C CA . SER A 1 656 ? -30.952 28.127 12.252 1.00 28.39 656 SER A CA 1
ATOM 4860 C C . SER A 1 656 ? -30.843 27.622 10.813 1.00 28.39 656 SER A C 1
ATOM 4862 O O . SER A 1 656 ? -30.073 26.708 10.513 1.00 28.39 656 SER A O 1
ATOM 4864 N N . SER A 1 657 ? -31.661 28.183 9.929 1.00 35.19 657 SER A N 1
ATOM 4865 C CA . SER A 1 657 ? -31.749 27.814 8.521 1.00 35.19 657 SER A CA 1
ATOM 4866 C C . SER A 1 657 ? -30.521 28.290 7.741 1.00 35.19 657 SER A C 1
ATOM 4868 O O . SER A 1 657 ? -30.428 29.479 7.446 1.00 35.19 657 SER A O 1
ATOM 4870 N N . ALA A 1 658 ? -29.618 27.376 7.374 1.00 32.72 658 ALA A N 1
ATOM 4871 C CA . ALA A 1 658 ? -28.788 27.453 6.160 1.00 32.72 658 ALA A CA 1
ATOM 4872 C C . ALA A 1 658 ? -27.855 26.231 6.049 1.00 32.72 658 ALA A C 1
ATOM 4874 O O . ALA A 1 658 ? -26.681 26.337 6.376 1.00 32.72 658 ALA A O 1
ATOM 4875 N N . LEU A 1 659 ? -28.387 25.079 5.624 1.00 34.22 659 LEU A N 1
ATOM 4876 C CA . LEU A 1 659 ? -27.696 23.954 4.954 1.00 34.22 659 LEU A CA 1
ATOM 4877 C C . LEU A 1 659 ? -28.693 22.785 4.894 1.00 34.22 659 LEU A C 1
ATOM 4879 O O . LEU A 1 659 ? -28.609 21.821 5.647 1.00 34.22 659 LEU A O 1
ATOM 4883 N N . ALA A 1 660 ? -29.716 22.934 4.054 1.00 36.81 660 ALA A N 1
ATOM 4884 C CA . ALA A 1 660 ? -30.636 21.851 3.732 1.00 36.81 660 ALA A CA 1
ATOM 4885 C C . ALA A 1 660 ? -30.045 21.085 2.546 1.00 36.81 660 ALA A C 1
ATOM 4887 O O . ALA A 1 660 ? -29.886 21.695 1.494 1.00 36.81 660 ALA A O 1
ATOM 4888 N N . ASP A 1 661 ? -29.633 19.831 2.782 1.00 32.28 661 ASP A N 1
ATOM 4889 C CA . ASP A 1 661 ? -29.708 18.710 1.818 1.00 32.28 661 ASP A CA 1
ATOM 4890 C C . ASP A 1 661 ? -29.104 17.377 2.330 1.00 32.28 661 ASP A C 1
ATOM 4892 O O . ASP A 1 661 ? -29.030 16.408 1.578 1.00 32.28 661 ASP A O 1
ATOM 4896 N N . THR A 1 662 ? -28.731 17.238 3.612 1.00 41.94 662 THR A N 1
ATOM 4897 C CA . THR A 1 662 ? -28.354 15.929 4.186 1.00 41.94 662 THR A CA 1
ATOM 4898 C C . THR A 1 662 ? -29.287 15.515 5.320 1.00 41.94 662 THR A C 1
ATOM 4900 O O . THR A 1 662 ? -29.435 16.229 6.309 1.00 41.94 662 THR A O 1
ATOM 4903 N N . VAL A 1 663 ? -29.909 14.339 5.185 1.00 44.62 663 VAL A N 1
ATOM 4904 C CA . VAL A 1 663 ? -30.615 13.677 6.292 1.00 44.62 663 VAL A CA 1
ATOM 4905 C C . VAL A 1 663 ? -29.551 13.223 7.307 1.00 44.62 663 VAL A C 1
ATOM 4907 O O . VAL A 1 663 ? -28.670 12.446 6.928 1.00 44.62 663 VAL A O 1
ATOM 4910 N N . PRO A 1 664 ? -29.548 13.718 8.557 1.00 63.09 664 PRO A N 1
ATOM 4911 C CA . PRO A 1 664 ? -28.590 13.310 9.577 1.00 63.09 664 PRO A CA 1
ATOM 4912 C C . PRO A 1 664 ? -28.741 11.824 9.927 1.00 63.09 664 PRO A C 1
ATOM 4914 O O . PRO A 1 664 ? -29.843 11.275 9.968 1.00 63.09 664 PRO A O 1
ATOM 4917 N N . ALA A 1 665 ? -27.609 11.171 10.189 1.00 75.06 665 ALA A N 1
ATOM 4918 C CA . ALA A 1 665 ? -27.572 9.780 10.623 1.00 75.06 665 ALA A CA 1
ATOM 4919 C C . ALA A 1 665 ? -28.264 9.598 11.994 1.00 75.06 665 ALA A C 1
ATOM 4921 O O . ALA A 1 665 ? -28.258 10.523 12.813 1.00 75.06 665 ALA A O 1
ATOM 4922 N N . PRO A 1 666 ? -28.845 8.416 12.274 1.00 85.00 666 PRO A N 1
ATOM 4923 C CA . PRO A 1 666 ? -29.576 8.166 13.515 1.00 85.00 666 PRO A CA 1
ATOM 4924 C C . PRO A 1 666 ? -28.677 8.260 14.752 1.00 85.00 666 PRO A C 1
ATOM 4926 O O . PRO A 1 666 ? -27.558 7.735 14.778 1.00 85.00 666 PRO A O 1
ATOM 4929 N N . ARG A 1 667 ? -29.201 8.879 15.815 1.00 86.81 667 ARG A N 1
ATOM 4930 C CA . ARG A 1 667 ? -28.567 8.899 17.140 1.00 86.81 667 ARG A CA 1
ATOM 4931 C C . ARG A 1 667 ? -29.388 8.071 18.121 1.00 86.81 667 ARG A C 1
ATOM 4933 O O . ARG A 1 667 ? -30.559 8.354 18.337 1.00 86.81 667 ARG A O 1
ATOM 4940 N N . HIS A 1 668 ? -28.771 7.069 18.728 1.00 88.56 668 HIS A N 1
ATOM 4941 C CA . HIS A 1 668 ? -29.365 6.201 19.738 1.00 88.56 668 HIS A CA 1
ATOM 4942 C C . HIS A 1 668 ? -28.927 6.660 21.120 1.00 88.56 668 HIS A C 1
ATOM 4944 O O . HIS A 1 668 ? -27.730 6.725 21.400 1.00 88.56 668 HIS A O 1
ATOM 4950 N N . LEU A 1 669 ? -29.880 6.973 21.987 1.00 87.06 669 LEU A N 1
ATOM 4951 C CA . LEU A 1 669 ? -29.599 7.444 23.333 1.00 87.06 669 LEU A CA 1
ATOM 4952 C C . LEU A 1 669 ? -30.110 6.432 24.351 1.00 87.06 669 LEU A C 1
ATOM 4954 O O . LEU A 1 669 ? -31.280 6.056 24.343 1.00 87.06 669 LEU A O 1
ATOM 4958 N N . VAL A 1 670 ? -29.211 6.025 25.247 1.00 87.38 670 VAL A N 1
ATOM 4959 C CA . VAL A 1 670 ? -29.495 5.140 26.377 1.00 87.38 670 VAL A CA 1
ATOM 4960 C C . VAL A 1 670 ? -29.157 5.903 27.650 1.00 87.38 670 VAL A C 1
ATOM 4962 O O . VAL A 1 670 ? -27.989 6.153 27.960 1.00 87.38 670 VAL A O 1
ATOM 4965 N N . THR A 1 671 ? -30.186 6.297 28.391 1.00 84.75 671 THR A N 1
ATOM 4966 C CA . THR A 1 671 ? -30.014 6.998 29.663 1.00 84.75 671 THR A CA 1
ATOM 4967 C C . THR A 1 671 ? -29.998 5.983 30.796 1.00 84.75 671 THR A C 1
ATOM 4969 O O . THR A 1 671 ? -30.936 5.200 30.962 1.00 84.75 671 THR A O 1
ATOM 4972 N N . VAL A 1 672 ? -28.925 6.005 31.582 1.00 79.31 672 VAL A N 1
ATOM 4973 C CA . VAL A 1 672 ? -28.686 5.050 32.662 1.00 79.31 672 VAL A CA 1
ATOM 4974 C C . VAL A 1 672 ? -28.703 5.796 34.008 1.00 79.31 672 VAL A C 1
ATOM 4976 O O . VAL A 1 672 ? -27.938 6.750 34.185 1.00 79.31 672 VAL A O 1
ATOM 4979 N N . PRO A 1 673 ? -29.557 5.399 34.970 1.00 71.06 673 PRO A N 1
ATOM 4980 C CA . PRO A 1 673 ? -29.633 6.055 36.275 1.00 71.06 673 PRO A CA 1
ATOM 4981 C C . PRO A 1 673 ? -28.332 5.941 37.084 1.00 71.06 673 PRO A C 1
ATOM 4983 O O . PRO A 1 673 ? -27.784 4.849 37.259 1.00 71.06 673 PRO A O 1
ATOM 4986 N N . GLY A 1 674 ? -27.849 7.076 37.604 1.00 64.38 674 GLY A N 1
ATOM 4987 C CA . GLY A 1 674 ? -26.748 7.126 38.571 1.00 64.38 674 GLY A CA 1
ATOM 4988 C C . GLY A 1 674 ? -25.412 6.569 38.063 1.00 64.38 674 GLY A C 1
ATOM 4989 O O . GLY A 1 674 ? -24.661 5.960 38.830 1.00 64.38 674 GLY A O 1
ATOM 4990 N N . VAL A 1 675 ? -25.109 6.755 36.773 1.00 64.38 675 VAL A N 1
ATOM 4991 C CA . VAL A 1 675 ? -23.810 6.377 36.197 1.00 64.38 675 VAL A CA 1
ATOM 4992 C C . VAL A 1 675 ? -22.709 7.212 36.818 1.00 64.38 675 VAL A C 1
ATOM 4994 O O . VAL A 1 675 ? -22.796 8.439 36.875 1.00 64.38 675 VAL A O 1
ATOM 4997 N N . THR A 1 676 ? -21.630 6.540 37.208 1.00 64.38 676 THR A N 1
ATOM 4998 C CA . THR A 1 676 ? -20.365 7.213 37.494 1.00 64.38 676 THR A CA 1
ATOM 4999 C C . THR A 1 676 ? -19.450 7.111 36.276 1.00 64.38 676 THR A C 1
ATOM 5001 O O . THR A 1 676 ? -19.522 6.114 35.550 1.00 64.38 676 THR A O 1
ATOM 5004 N N . PRO A 1 677 ? -18.538 8.077 36.051 1.00 63.62 677 PRO A N 1
ATOM 5005 C CA . PRO A 1 677 ? -17.611 8.048 34.915 1.00 63.62 677 PRO A CA 1
ATOM 5006 C C . PRO A 1 677 ? -16.827 6.733 34.787 1.00 63.62 677 PRO A C 1
ATOM 5008 O O . PRO A 1 677 ? -16.463 6.331 33.687 1.00 63.62 677 PRO A O 1
ATOM 5011 N N . TYR A 1 678 ? -16.625 6.011 35.894 1.00 70.06 678 TYR A N 1
ATOM 5012 C CA . TYR A 1 678 ? -15.880 4.752 35.947 1.00 70.06 678 TYR A CA 1
ATOM 5013 C C . TYR A 1 678 ? -16.757 3.496 36.082 1.00 70.06 678 TYR A C 1
ATOM 5015 O O . TYR A 1 678 ? -16.232 2.388 36.214 1.00 70.06 678 TYR A O 1
ATOM 5023 N N . GLY A 1 679 ? -18.084 3.617 36.038 1.00 74.94 679 GLY A N 1
ATOM 5024 C CA . GLY A 1 679 ? -19.006 2.489 36.204 1.00 74.94 679 GLY A CA 1
ATOM 5025 C C . GLY A 1 679 ? -18.935 1.434 35.093 1.00 74.94 679 GLY A C 1
ATOM 5026 O O . GLY A 1 679 ? -19.267 0.273 35.324 1.00 74.94 679 GLY A O 1
ATOM 5027 N N . TYR A 1 680 ? -18.416 1.798 33.919 1.00 79.31 680 TYR A N 1
ATOM 5028 C CA . TYR A 1 680 ? -18.221 0.886 32.786 1.00 79.31 680 TYR A CA 1
ATOM 5029 C C . TYR A 1 680 ? -16.877 0.144 32.805 1.00 79.31 680 TYR A C 1
ATOM 5031 O O . TYR A 1 680 ? -16.682 -0.796 32.035 1.00 79.31 680 TYR A O 1
ATOM 5039 N N . THR A 1 681 ? -15.953 0.549 33.680 1.00 78.44 681 THR A N 1
ATOM 5040 C CA . THR A 1 681 ? -14.591 0.008 33.717 1.00 78.44 681 THR A CA 1
ATOM 5041 C C . THR A 1 681 ? -14.531 -1.406 34.302 1.00 78.44 681 THR A C 1
ATOM 5043 O O . THR A 1 681 ? -15.385 -1.842 35.074 1.00 78.44 681 THR A O 1
ATOM 5046 N N . THR A 1 682 ? -13.498 -2.138 33.913 1.00 72.19 682 THR A N 1
ATOM 5047 C CA . THR A 1 682 ? -13.186 -3.539 34.189 1.00 72.19 682 THR A CA 1
ATOM 5048 C C . THR A 1 682 ? -11.673 -3.664 34.354 1.00 72.19 682 THR A C 1
ATOM 5050 O O . THR A 1 682 ? -10.927 -2.886 33.765 1.00 72.19 682 THR A O 1
ATOM 5053 N N . SER A 1 683 ? -11.214 -4.656 35.118 1.00 62.34 683 SER A N 1
ATOM 5054 C CA . SER A 1 683 ? -9.783 -4.983 35.250 1.00 62.34 683 SER A CA 1
ATOM 5055 C C . SER A 1 683 ? -8.902 -3.932 35.940 1.00 62.34 683 SER A C 1
ATOM 5057 O O . SER A 1 683 ? -7.683 -4.034 35.846 1.00 62.34 683 SER A O 1
ATOM 5059 N N . LEU A 1 684 ? -9.505 -2.980 36.656 1.00 65.31 684 LEU A N 1
ATOM 5060 C CA . LEU A 1 684 ? -8.823 -2.108 37.610 1.00 65.31 684 LEU A CA 1
ATOM 5061 C C . LEU A 1 684 ? -9.458 -2.265 39.001 1.00 65.31 684 LEU A C 1
ATOM 5063 O O . LEU A 1 684 ? -10.687 -2.377 39.106 1.00 65.31 684 LEU A O 1
ATOM 5067 N N . ASP A 1 685 ? -8.641 -2.249 40.053 1.00 60.03 685 ASP A N 1
ATOM 5068 C CA . ASP A 1 685 ? -9.045 -2.244 41.464 1.00 60.03 685 ASP A CA 1
ATOM 5069 C C . ASP A 1 685 ? -9.549 -0.852 41.868 1.00 60.03 685 ASP A C 1
ATOM 5071 O O . ASP A 1 685 ? -8.947 -0.114 42.657 1.00 60.03 685 ASP A O 1
ATOM 5075 N N . LEU A 1 686 ? -10.651 -0.452 41.226 1.00 64.19 686 LEU A N 1
ATOM 5076 C CA . LEU A 1 686 ? -11.291 0.825 41.485 1.00 64.19 686 LEU A CA 1
ATOM 5077 C C . LEU A 1 686 ? -12.335 0.692 42.587 1.00 64.19 686 LEU A C 1
ATOM 5079 O O . LEU A 1 686 ? -13.190 -0.200 42.511 1.00 64.19 686 LEU A O 1
ATOM 5083 N N . GLN A 1 687 ? -12.356 1.633 43.535 1.00 58.28 687 GLN A N 1
ATOM 5084 C CA . GLN A 1 687 ? -13.397 1.686 44.570 1.00 58.28 687 GLN A CA 1
ATOM 5085 C C . GLN A 1 687 ? -14.792 1.669 43.938 1.00 58.28 687 GLN A C 1
ATOM 5087 O O . GLN A 1 687 ? -14.997 2.254 42.872 1.00 58.28 687 GLN A O 1
ATOM 5092 N N . ALA A 1 688 ? -15.739 0.959 44.561 1.00 56.72 688 ALA A N 1
ATOM 5093 C CA . ALA A 1 688 ? -17.110 0.883 44.066 1.00 56.72 688 ALA A CA 1
ATOM 5094 C C . ALA A 1 688 ? -17.668 2.302 43.830 1.00 56.72 688 ALA A C 1
ATOM 5096 O O . ALA A 1 688 ? -17.350 3.201 44.609 1.00 56.72 688 ALA A O 1
ATOM 5097 N N . PRO A 1 689 ? -18.465 2.520 42.766 1.00 55.34 689 PRO A N 1
ATOM 5098 C CA . PRO A 1 689 ? -19.052 3.823 42.470 1.00 55.34 689 PRO A CA 1
ATOM 5099 C C . PRO A 1 689 ? -19.693 4.439 43.720 1.00 55.34 689 PRO A C 1
ATOM 5101 O O . PRO A 1 689 ? -20.662 3.891 44.237 1.00 55.34 689 PRO A O 1
ATOM 5104 N N . SER A 1 690 ? -19.171 5.563 44.213 1.00 50.59 690 SER A N 1
ATOM 5105 C CA . SER A 1 690 ? -19.781 6.314 45.314 1.00 50.59 690 SER A CA 1
ATOM 5106 C C . SER A 1 690 ? -20.924 7.168 44.766 1.00 50.59 690 SER A C 1
ATOM 5108 O O . SER A 1 690 ? -20.842 8.392 44.724 1.00 50.59 690 SER A O 1
ATOM 5110 N N . GLY A 1 691 ? -21.957 6.514 44.246 1.00 47.88 691 GLY A N 1
ATOM 5111 C CA . GLY A 1 691 ? -23.220 7.162 43.928 1.00 47.88 691 GLY A CA 1
ATOM 5112 C C . GLY A 1 691 ? -24.190 6.946 45.086 1.00 47.88 691 GLY A C 1
ATOM 5113 O O . GLY A 1 691 ? -24.135 5.908 45.741 1.00 47.88 691 GLY A O 1
ATOM 5114 N N . GLY A 1 692 ? -25.031 7.938 45.385 1.00 52.00 692 GLY A N 1
ATOM 5115 C CA . GLY A 1 692 ? -26.061 7.829 46.422 1.00 52.00 692 GLY A CA 1
ATOM 5116 C C . GLY A 1 692 ? -27.049 6.675 46.176 1.00 52.00 692 GLY A C 1
ATOM 5117 O O . GLY A 1 692 ? -26.866 5.854 45.283 1.00 52.00 692 GLY A O 1
ATOM 5118 N N . ALA A 1 693 ? -28.140 6.626 46.945 1.00 47.25 693 ALA A N 1
ATOM 5119 C CA . ALA A 1 693 ? -29.116 5.523 46.948 1.00 47.25 693 ALA A CA 1
ATOM 5120 C C . ALA A 1 693 ? -29.735 5.140 45.574 1.00 47.25 693 ALA A C 1
ATOM 5122 O O . ALA A 1 693 ? -30.397 4.112 45.483 1.00 47.25 693 ALA A O 1
ATOM 5123 N N . SER A 1 694 ? -29.519 5.933 44.517 1.00 52.31 694 SER A N 1
ATOM 5124 C CA . SER A 1 694 ? -30.001 5.732 43.142 1.00 52.31 694 SER A CA 1
ATOM 5125 C C . SER A 1 694 ? -28.960 5.184 42.147 1.00 52.31 694 SER A C 1
ATOM 5127 O O . SER A 1 694 ? -29.280 5.017 40.971 1.00 52.31 694 SER A O 1
ATOM 5129 N N . ALA A 1 695 ? -27.716 4.916 42.561 1.00 63.72 695 ALA A N 1
ATOM 5130 C CA . ALA A 1 695 ? -26.666 4.471 41.645 1.00 63.72 695 ALA A CA 1
ATOM 5131 C C . ALA A 1 695 ? -26.701 2.964 41.373 1.00 63.72 695 ALA A C 1
ATOM 5133 O O . ALA A 1 695 ? -26.592 2.141 42.285 1.00 63.72 695 ALA A O 1
ATOM 5134 N N . LEU A 1 696 ? -26.795 2.593 40.092 1.00 74.44 696 LEU A N 1
ATOM 5135 C CA . LEU A 1 696 ? -26.740 1.194 39.679 1.00 74.44 696 LEU A CA 1
ATOM 5136 C C . LEU A 1 696 ? -25.392 0.552 40.058 1.00 74.44 696 LEU A C 1
ATOM 5138 O O . LEU A 1 696 ? -24.340 1.171 39.860 1.00 74.44 696 LEU A O 1
ATOM 5142 N N . PRO A 1 697 ? -25.370 -0.717 40.515 1.00 79.69 697 PRO A N 1
ATOM 5143 C CA . PRO A 1 697 ? -24.123 -1.434 40.755 1.00 79.69 697 PRO A CA 1
ATOM 5144 C C . PRO A 1 697 ? -23.236 -1.467 39.503 1.00 79.69 697 PRO A C 1
ATOM 5146 O O . PRO A 1 697 ? -23.732 -1.637 38.389 1.00 79.69 697 PRO A O 1
ATOM 5149 N N . ARG A 1 698 ? -21.905 -1.409 39.675 1.00 79.81 698 ARG A N 1
ATOM 5150 C CA . ARG A 1 698 ? -20.929 -1.455 38.562 1.00 79.81 698 ARG A CA 1
ATOM 5151 C C . ARG A 1 698 ? -21.203 -2.609 37.588 1.00 79.81 698 ARG A C 1
ATOM 5153 O O . ARG A 1 698 ? -21.144 -2.428 36.378 1.00 79.81 698 ARG A O 1
ATOM 5160 N N . ARG A 1 699 ? -21.555 -3.790 38.106 1.00 83.00 699 ARG A N 1
ATOM 5161 C CA . ARG A 1 699 ? -21.893 -4.965 37.286 1.00 83.00 699 ARG A CA 1
ATOM 5162 C C . ARG A 1 699 ? -23.079 -4.709 36.348 1.00 83.00 699 ARG A C 1
ATOM 5164 O O . ARG A 1 699 ? -23.017 -5.127 35.196 1.00 83.00 699 ARG A O 1
ATOM 5171 N N . ALA A 1 700 ? -24.115 -4.011 36.815 1.00 85.31 700 ALA A N 1
ATOM 5172 C CA . ALA A 1 700 ? -25.269 -3.649 35.995 1.00 85.31 700 ALA A CA 1
ATOM 5173 C C . ALA A 1 700 ? -24.867 -2.635 34.913 1.00 85.31 700 ALA A C 1
ATOM 5175 O O . ALA A 1 700 ? -25.153 -2.848 33.740 1.00 85.31 700 ALA A O 1
ATOM 5176 N N . GLN A 1 701 ? -24.093 -1.603 35.269 1.00 86.12 701 GLN A N 1
ATOM 5177 C CA . GLN A 1 701 ? -23.572 -0.627 34.299 1.00 86.12 701 GLN A CA 1
ATOM 5178 C C . GLN A 1 701 ? -22.708 -1.296 33.209 1.00 86.12 701 GLN A C 1
ATOM 5180 O O . GLN A 1 701 ? -22.868 -1.020 32.021 1.00 86.12 701 GLN A O 1
ATOM 5185 N N . GLN A 1 702 ? -21.850 -2.251 33.584 1.00 87.69 702 GLN A N 1
ATOM 5186 C CA . GLN A 1 702 ? -21.066 -3.060 32.641 1.00 87.69 702 GLN A CA 1
ATOM 5187 C C . GLN A 1 702 ? -21.943 -3.932 31.729 1.00 87.69 702 GLN A C 1
ATOM 5189 O O . GLN A 1 702 ? -21.619 -4.094 30.552 1.00 87.69 702 GLN A O 1
ATOM 5194 N N . GLN A 1 703 ? -23.027 -4.522 32.248 1.00 90.12 703 GLN A N 1
ATOM 5195 C CA . GLN A 1 703 ? -23.973 -5.294 31.434 1.00 90.12 703 GLN A CA 1
ATOM 5196 C C . GLN A 1 703 ? -24.698 -4.394 30.432 1.00 90.12 703 GLN A C 1
ATOM 5198 O O . GLN A 1 703 ? -24.787 -4.755 29.263 1.00 90.12 703 GLN A O 1
ATOM 5203 N N . ILE A 1 704 ? -25.122 -3.198 30.841 1.00 90.62 704 ILE A N 1
ATOM 5204 C CA . ILE A 1 704 ? -25.739 -2.218 29.940 1.00 90.62 704 ILE A CA 1
ATOM 5205 C C . ILE A 1 704 ? -24.774 -1.845 28.808 1.00 90.62 704 ILE A C 1
ATOM 5207 O O . ILE A 1 704 ? -25.141 -1.938 27.637 1.00 90.62 704 ILE A O 1
ATOM 5211 N N . ALA A 1 705 ? -23.519 -1.509 29.128 1.00 91.62 705 ALA A N 1
ATOM 5212 C CA . ALA A 1 705 ? -22.515 -1.199 28.110 1.00 91.62 705 ALA A CA 1
ATOM 5213 C C . ALA A 1 705 ? -22.286 -2.373 27.148 1.00 91.62 705 ALA A C 1
ATOM 5215 O O . ALA A 1 705 ? -22.321 -2.186 25.935 1.00 91.62 705 ALA A O 1
ATOM 5216 N N . LYS A 1 706 ? -22.116 -3.600 27.661 1.00 94.44 706 LYS A N 1
ATOM 5217 C CA . LYS A 1 706 ? -21.969 -4.799 26.817 1.00 94.44 706 LYS A CA 1
ATOM 5218 C C . LYS A 1 706 ? -23.164 -5.004 25.899 1.00 94.44 706 LYS A C 1
ATOM 5220 O O . LYS A 1 706 ? -22.965 -5.301 24.727 1.00 94.44 706 LYS A O 1
ATOM 5225 N N . ALA A 1 707 ? -24.376 -4.832 26.410 1.00 94.25 707 ALA A N 1
ATOM 5226 C CA . ALA A 1 707 ? -25.595 -5.035 25.651 1.00 94.25 707 ALA A CA 1
ATOM 5227 C C . ALA A 1 707 ? -25.725 -4.047 24.486 1.00 94.25 707 ALA A C 1
ATOM 5229 O O . ALA A 1 707 ? -25.770 -4.460 23.327 1.00 94.25 707 ALA A O 1
ATOM 5230 N N . TYR A 1 708 ? -25.743 -2.747 24.785 1.00 95.25 708 TYR A N 1
ATOM 5231 C CA . TYR A 1 708 ? -26.048 -1.729 23.782 1.00 95.25 708 TYR A CA 1
ATOM 5232 C C . TYR A 1 708 ? -24.886 -1.478 22.824 1.00 95.25 708 TYR A C 1
ATOM 5234 O O . TYR A 1 708 ? -25.127 -1.336 21.630 1.00 95.25 708 TYR A O 1
ATOM 5242 N N . VAL A 1 709 ? -23.629 -1.512 23.289 1.00 96.62 709 VAL A N 1
ATOM 5243 C CA . VAL A 1 709 ? -22.465 -1.366 22.393 1.00 96.62 709 VAL A CA 1
ATOM 5244 C C . VAL A 1 709 ? -22.380 -2.543 21.419 1.00 96.62 709 VAL A C 1
ATOM 5246 O O . VAL A 1 709 ? -22.118 -2.342 20.234 1.00 96.62 709 VAL A O 1
ATOM 5249 N N . THR A 1 710 ? -22.649 -3.769 21.883 1.00 96.69 710 THR A N 1
ATOM 5250 C CA . THR A 1 710 ? -22.654 -4.949 21.003 1.00 96.69 710 THR A CA 1
ATOM 5251 C C . THR A 1 710 ? -23.819 -4.898 20.025 1.00 96.69 710 THR A C 1
ATOM 5253 O O . THR A 1 710 ? -23.593 -5.090 18.834 1.00 96.69 710 THR A O 1
ATOM 5256 N N . ALA A 1 711 ? -25.042 -4.599 20.479 1.00 95.06 711 ALA A N 1
ATOM 5257 C CA . ALA A 1 711 ? -26.202 -4.456 19.596 1.00 95.06 711 ALA A CA 1
ATOM 5258 C C . ALA A 1 711 ? -25.952 -3.403 18.503 1.00 95.06 711 ALA A C 1
ATOM 5260 O O . ALA A 1 711 ? -26.184 -3.654 17.323 1.00 95.06 711 ALA A O 1
ATOM 5261 N N . PHE A 1 712 ? -25.391 -2.258 18.890 1.00 96.94 712 PHE A N 1
ATOM 5262 C CA . PHE A 1 712 ? -25.080 -1.151 17.996 1.00 96.94 712 PHE A CA 1
ATOM 5263 C C . PHE A 1 712 ? -24.035 -1.506 16.935 1.00 96.94 712 PHE A C 1
ATOM 5265 O O . PHE A 1 712 ? -24.300 -1.360 15.741 1.00 96.94 712 PHE A O 1
ATOM 5272 N N . PHE A 1 713 ? -22.870 -2.030 17.327 1.00 97.50 713 PHE A N 1
ATOM 5273 C CA . PHE A 1 713 ? -21.851 -2.410 16.345 1.00 97.50 713 PHE A CA 1
ATOM 5274 C C . PHE A 1 713 ? -22.259 -3.624 15.510 1.00 97.50 713 PHE A C 1
ATOM 5276 O O . PHE A 1 713 ? -21.896 -3.702 14.339 1.00 97.50 713 PHE A O 1
ATOM 5283 N N . THR A 1 714 ? -23.042 -4.556 16.054 1.00 94.88 714 THR A N 1
ATOM 5284 C CA . THR A 1 714 ? -23.556 -5.688 15.264 1.00 94.88 714 THR A CA 1
ATOM 5285 C C . THR A 1 714 ? -24.541 -5.195 14.203 1.00 94.88 714 THR A C 1
ATOM 5287 O O . THR A 1 714 ? -24.474 -5.628 13.053 1.00 94.88 714 THR A O 1
ATOM 5290 N N . HIS A 1 715 ? -25.359 -4.193 14.523 1.00 94.25 715 HIS A N 1
ATOM 5291 C CA . HIS A 1 715 ? -26.221 -3.562 13.533 1.00 94.25 715 HIS A CA 1
ATOM 5292 C C . HIS A 1 715 ? -25.439 -2.832 12.440 1.00 94.25 715 HIS A C 1
ATOM 5294 O O . HIS A 1 715 ? -25.510 -3.204 11.269 1.00 94.25 715 HIS A O 1
ATOM 5300 N N . TYR A 1 716 ? -24.625 -1.845 12.812 1.00 94.94 716 TYR A N 1
ATOM 5301 C CA . TYR A 1 716 ? -24.006 -0.949 11.832 1.00 94.94 716 TYR A CA 1
ATOM 5302 C C . TYR A 1 716 ? -22.751 -1.508 11.153 1.00 94.94 716 TYR A C 1
ATOM 5304 O O . TYR A 1 716 ? -22.425 -1.098 10.040 1.00 94.94 716 TYR A O 1
ATOM 5312 N N . LEU A 1 717 ? -22.044 -2.456 11.779 1.00 94.44 717 LEU A N 1
ATOM 5313 C CA . LEU A 1 717 ? -20.827 -3.052 11.212 1.00 94.44 717 LEU A CA 1
ATOM 5314 C C . LEU A 1 717 ? -21.024 -4.487 10.715 1.00 94.44 717 LEU A C 1
ATOM 5316 O O . LEU A 1 717 ? -20.154 -5.001 10.018 1.00 94.44 717 LEU A O 1
ATOM 5320 N N . ARG A 1 718 ? -22.116 -5.177 11.061 1.00 89.94 718 ARG A N 1
ATOM 5321 C CA . ARG A 1 718 ? -22.386 -6.545 10.569 1.00 89.94 718 ARG A CA 1
ATOM 5322 C C . ARG A 1 718 ? -23.701 -6.672 9.802 1.00 89.94 718 ARG A C 1
ATOM 5324 O O . ARG A 1 718 ? -23.875 -7.675 9.119 1.00 89.94 718 ARG A O 1
ATOM 5331 N N . GLY A 1 719 ? -24.566 -5.656 9.841 1.00 86.06 719 GLY A N 1
ATOM 5332 C CA . GLY A 1 719 ? -25.847 -5.656 9.133 1.00 86.06 719 GLY A CA 1
ATOM 5333 C C . GLY A 1 719 ? -26.905 -6.552 9.778 1.00 86.06 719 GLY A C 1
ATOM 5334 O O . GLY A 1 719 ? -27.864 -6.927 9.110 1.00 86.06 719 GLY A O 1
ATOM 5335 N N . GLU A 1 720 ? -26.732 -6.930 11.049 1.00 88.19 720 GLU A N 1
ATOM 5336 C CA . GLU A 1 720 ? -27.711 -7.740 11.785 1.00 88.19 720 GLU A CA 1
ATOM 5337 C C . GLU A 1 720 ? -28.790 -6.823 12.393 1.00 88.19 720 GLU A C 1
ATOM 5339 O O . GLU A 1 720 ? -28.501 -5.729 12.879 1.00 88.19 720 GLU A O 1
ATOM 5344 N N . ASP A 1 721 ? -30.062 -7.216 12.355 1.00 86.81 721 ASP A N 1
ATOM 5345 C CA . ASP A 1 721 ? -31.144 -6.327 12.791 1.00 86.81 721 ASP A CA 1
ATOM 5346 C C . ASP A 1 721 ? -31.280 -6.291 14.323 1.00 86.81 721 ASP A C 1
ATOM 5348 O O . ASP A 1 721 ? -31.854 -7.187 14.939 1.00 86.81 721 ASP A O 1
ATOM 5352 N N . HIS A 1 722 ? -30.755 -5.229 14.936 1.00 88.88 722 HIS A N 1
ATOM 5353 C CA . HIS A 1 722 ? -30.901 -4.933 16.364 1.00 88.88 722 HIS A CA 1
ATOM 5354 C C . HIS A 1 722 ? -31.621 -3.603 16.614 1.00 88.88 722 HIS A C 1
ATOM 5356 O O . HIS A 1 722 ? -31.589 -3.076 17.731 1.00 88.88 722 HIS A O 1
ATOM 5362 N N . LEU A 1 723 ? -32.268 -3.041 15.588 1.00 86.94 723 LEU A N 1
ATOM 5363 C CA . LEU A 1 723 ? -32.809 -1.687 15.653 1.00 86.94 723 LEU A CA 1
ATOM 5364 C C . LEU A 1 723 ? -33.922 -1.564 16.700 1.00 86.94 723 LEU A C 1
ATOM 5366 O O . LEU A 1 723 ? -34.013 -0.536 17.363 1.00 86.94 723 LEU A O 1
ATOM 5370 N N . ALA A 1 724 ? -34.710 -2.622 16.914 1.00 85.94 724 ALA A N 1
ATOM 5371 C CA . ALA A 1 724 ? -35.774 -2.643 17.920 1.00 85.94 724 ALA A CA 1
ATOM 5372 C C . ALA A 1 724 ? -35.251 -2.408 19.352 1.00 85.94 724 ALA A C 1
ATOM 5374 O O . ALA A 1 724 ? -35.877 -1.703 20.135 1.00 85.94 724 ALA A O 1
ATOM 5375 N N . TRP A 1 725 ? -34.071 -2.936 19.699 1.00 89.25 725 TRP A N 1
ATOM 5376 C CA . TRP A 1 725 ? -33.452 -2.663 21.004 1.00 89.25 725 TRP A CA 1
ATOM 5377 C C . TRP A 1 725 ? -32.836 -1.267 21.066 1.00 89.25 725 TRP A C 1
ATOM 5379 O O . TRP A 1 725 ? -32.892 -0.617 22.101 1.00 89.25 725 TRP A O 1
ATOM 5389 N N . LEU A 1 726 ? -32.255 -0.794 19.961 1.00 88.75 726 LEU A N 1
ATOM 5390 C CA . LEU A 1 726 ? -31.583 0.508 19.883 1.00 88.75 726 LEU A CA 1
ATOM 5391 C C . LEU A 1 726 ? -32.554 1.699 19.791 1.00 88.75 726 LEU A C 1
ATOM 5393 O O . LEU A 1 726 ? -32.145 2.839 20.000 1.00 88.75 726 LEU A O 1
ATOM 5397 N N . SER A 1 727 ? -33.813 1.448 19.440 1.00 86.00 727 SER A N 1
ATOM 5398 C CA . SER A 1 727 ? -34.897 2.440 19.373 1.00 86.00 727 SER A CA 1
ATOM 5399 C C . SER A 1 727 ? -35.764 2.469 20.632 1.00 86.00 727 SER A C 1
ATOM 5401 O O . SER A 1 727 ? -36.455 3.459 20.853 1.00 86.00 727 SER A O 1
ATOM 5403 N N . GLY A 1 728 ? -35.706 1.420 21.460 1.00 84.56 728 GLY A N 1
ATOM 5404 C CA . GLY A 1 728 ? -36.598 1.233 22.607 1.00 84.56 728 GLY A CA 1
ATOM 5405 C C . GLY A 1 728 ? -37.904 0.499 22.275 1.00 84.56 728 GLY A C 1
ATOM 5406 O O . GLY A 1 728 ? -38.702 0.266 23.179 1.00 84.56 728 GLY A O 1
ATOM 5407 N N . ASP A 1 729 ? -38.108 0.079 21.021 1.00 84.12 729 ASP A N 1
ATOM 5408 C CA . ASP A 1 729 ? -39.292 -0.678 20.577 1.00 84.12 729 ASP A CA 1
ATOM 5409 C C . ASP A 1 729 ? -39.365 -2.094 21.181 1.00 84.12 729 ASP A C 1
ATOM 5411 O O . ASP A 1 729 ? -40.432 -2.709 21.237 1.00 84.12 729 ASP A O 1
ATOM 5415 N N . ALA A 1 730 ? -38.231 -2.628 21.637 1.00 84.50 730 ALA A N 1
ATOM 5416 C CA . ALA A 1 730 ? -38.140 -3.883 22.370 1.00 84.50 730 ALA A CA 1
ATOM 5417 C C . ALA A 1 730 ? -37.195 -3.747 23.571 1.00 84.50 730 ALA A C 1
ATOM 5419 O O . ALA A 1 730 ? -36.131 -3.135 23.477 1.00 84.50 730 ALA A O 1
ATOM 5420 N N . SER A 1 731 ? -37.545 -4.385 24.690 1.00 80.38 731 SER A N 1
ATOM 5421 C CA . SER A 1 731 ? -36.659 -4.485 25.848 1.00 80.38 731 SER A CA 1
ATOM 5422 C C . SER A 1 731 ? -35.733 -5.698 25.739 1.00 80.38 731 SER A C 1
ATOM 5424 O O . SER A 1 731 ? -36.096 -6.757 25.221 1.00 80.38 731 SER A O 1
ATOM 5426 N N . LEU A 1 732 ? -34.516 -5.551 26.261 1.00 84.31 732 LEU A N 1
ATOM 5427 C CA . LEU A 1 732 ? -33.639 -6.686 26.524 1.00 84.31 732 LEU A CA 1
ATOM 5428 C C . LEU A 1 732 ? -34.102 -7.365 27.808 1.00 84.31 732 LEU A C 1
ATOM 5430 O O . LEU A 1 732 ? -34.059 -6.752 28.873 1.00 84.31 732 LEU A O 1
ATOM 5434 N N . THR A 1 733 ? -34.536 -8.622 27.717 1.00 83.94 733 THR A N 1
ATOM 5435 C CA . THR A 1 733 ? -35.118 -9.363 28.846 1.00 83.94 733 THR A CA 1
ATOM 5436 C C . THR A 1 733 ? -34.185 -9.394 30.057 1.00 83.94 733 THR A C 1
ATOM 5438 O O . THR A 1 733 ? -34.640 -9.234 31.183 1.00 83.94 733 THR A O 1
ATOM 5441 N N . GLU A 1 734 ? -32.874 -9.521 29.838 1.00 85.88 734 GLU A N 1
ATOM 5442 C CA . GLU A 1 734 ? -31.865 -9.540 30.903 1.00 85.88 734 GLU A CA 1
ATOM 5443 C C . GLU A 1 734 ? -31.662 -8.184 31.603 1.00 85.88 734 GLU A C 1
ATOM 5445 O O . GLU A 1 734 ? -31.020 -8.136 32.650 1.00 85.88 734 GLU A O 1
ATOM 5450 N N . LEU A 1 735 ? -32.167 -7.088 31.028 1.00 84.81 735 LEU A N 1
ATOM 5451 C CA . LEU A 1 735 ? -32.074 -5.726 31.567 1.00 84.81 735 LEU A CA 1
ATOM 5452 C C . LEU A 1 735 ? -33.452 -5.109 31.854 1.00 84.81 735 LEU A C 1
ATOM 5454 O O . LEU A 1 735 ? -33.524 -3.932 32.203 1.00 84.81 735 LEU A O 1
ATOM 5458 N N . ALA A 1 736 ? -34.538 -5.874 31.704 1.00 78.12 736 ALA A N 1
ATOM 5459 C CA . ALA A 1 736 ? -35.906 -5.361 31.787 1.00 78.12 736 ALA A CA 1
ATOM 5460 C C . ALA A 1 736 ? -36.236 -4.748 33.161 1.00 78.12 736 ALA A C 1
ATOM 5462 O O . ALA A 1 736 ? -37.008 -3.799 33.236 1.00 78.12 736 ALA A O 1
ATOM 5463 N N . GLU A 1 737 ? -35.607 -5.241 34.230 1.00 79.88 737 GLU A N 1
ATOM 5464 C CA . GLU A 1 737 ? -35.797 -4.757 35.606 1.00 79.88 737 GLU A CA 1
ATOM 5465 C C . GLU A 1 737 ? -35.111 -3.407 35.893 1.00 79.88 737 GLU A C 1
ATOM 5467 O O . GLU A 1 737 ? -35.334 -2.823 36.948 1.00 79.88 737 GLU A O 1
ATOM 5472 N N . LEU A 1 738 ? -34.261 -2.904 34.986 1.00 77.00 738 LEU A N 1
ATOM 5473 C CA . LEU A 1 738 ? -33.458 -1.691 35.207 1.00 77.00 738 LEU A CA 1
ATOM 5474 C C . LEU A 1 738 ? -34.128 -0.394 34.719 1.00 77.00 738 LEU A C 1
ATOM 5476 O O . LEU A 1 738 ? -33.505 0.659 34.822 1.00 77.00 738 LEU A O 1
ATOM 5480 N N . GLU A 1 739 ? -35.347 -0.470 34.165 1.00 76.25 739 GLU A N 1
ATOM 5481 C CA . GLU A 1 739 ? -36.144 0.674 33.674 1.00 76.25 739 GLU A CA 1
ATOM 5482 C C . GLU A 1 739 ? -35.326 1.711 32.870 1.00 76.25 739 GLU A C 1
ATOM 5484 O O . GLU A 1 739 ? -35.371 2.919 33.107 1.00 76.25 739 GLU A O 1
ATOM 5489 N N . LEU A 1 740 ? -34.534 1.233 31.905 1.00 82.44 740 LEU A N 1
ATOM 5490 C CA . LEU A 1 740 ? -33.675 2.087 31.081 1.00 82.44 740 LEU A CA 1
ATOM 5491 C C . LEU A 1 740 ? -34.505 2.919 30.098 1.00 82.44 740 LEU A C 1
ATOM 5493 O O . LEU A 1 740 ? -35.376 2.388 29.410 1.00 82.44 740 LEU A O 1
ATOM 5497 N N . GLN A 1 741 ? -34.181 4.206 29.960 1.00 84.38 741 GLN A N 1
ATOM 5498 C CA . GLN A 1 741 ? -34.771 5.041 28.913 1.00 84.38 741 GLN A CA 1
ATOM 5499 C C . GLN A 1 741 ? -33.938 4.927 27.638 1.00 84.38 741 GLN A C 1
ATOM 5501 O O . GLN A 1 741 ? -32.786 5.366 27.608 1.00 84.38 741 GLN A O 1
ATOM 5506 N N . VAL A 1 742 ? -34.534 4.358 26.592 1.00 85.56 742 VAL A N 1
ATOM 5507 C CA . VAL A 1 742 ? -33.920 4.199 25.271 1.00 85.56 742 VAL A CA 1
ATOM 5508 C C . VAL A 1 742 ? -34.772 4.916 24.243 1.00 85.56 742 VAL A C 1
ATOM 5510 O O . VAL A 1 742 ? -35.984 4.717 24.206 1.00 85.56 742 VAL A O 1
ATOM 5513 N N . HIS A 1 743 ? -34.154 5.754 23.419 1.00 83.56 743 HIS A N 1
ATOM 5514 C CA . HIS A 1 743 ? -34.835 6.393 22.297 1.00 83.56 743 HIS A CA 1
ATOM 5515 C C . HIS A 1 743 ? -33.867 6.678 21.149 1.00 83.56 743 HIS A C 1
ATOM 5517 O O . HIS A 1 743 ? -32.645 6.662 21.321 1.00 83.56 743 HIS A O 1
ATOM 5523 N N . VAL A 1 744 ? -34.425 6.925 19.965 1.00 83.12 744 VAL A N 1
ATOM 5524 C CA . VAL A 1 744 ? -33.677 7.304 18.765 1.00 83.12 744 VAL A CA 1
ATOM 5525 C C . VAL A 1 744 ? -34.068 8.713 18.320 1.00 83.12 744 VAL A C 1
ATOM 5527 O O . VAL A 1 744 ? -35.245 9.030 18.150 1.00 83.12 744 VAL A O 1
ATOM 5530 N N . GLU A 1 745 ? -33.072 9.562 18.091 1.00 80.06 745 GLU A N 1
ATOM 5531 C CA . GLU A 1 745 ? -33.237 10.843 17.415 1.00 80.06 745 GLU A CA 1
ATOM 5532 C C . GLU A 1 745 ? -32.981 10.627 15.917 1.00 80.06 745 GLU A C 1
ATOM 5534 O O . GLU A 1 745 ? -31.848 10.404 15.486 1.00 80.06 745 GLU A O 1
ATOM 5539 N N . ALA A 1 746 ? -34.050 10.677 15.123 1.00 60.34 746 ALA A N 1
ATOM 5540 C CA . ALA A 1 746 ? -34.001 10.713 13.665 1.00 60.34 746 ALA A CA 1
ATOM 5541 C C . ALA A 1 746 ? -34.780 11.947 13.197 1.00 60.34 746 ALA A C 1
ATOM 5543 O O . ALA A 1 746 ? -35.939 12.126 13.587 1.00 60.34 746 ALA A O 1
ATOM 5544 N N . ARG A 1 747 ? -34.157 12.821 12.402 1.00 45.62 747 ARG A N 1
ATOM 5545 C CA . ARG A 1 747 ? -34.863 13.910 11.718 1.00 45.62 747 ARG A CA 1
ATOM 5546 C C . ARG A 1 747 ? -34.308 14.156 10.342 1.00 45.62 747 ARG A C 1
ATOM 5548 O O . ARG A 1 747 ? -33.172 14.650 10.300 1.00 45.62 747 ARG A O 1
#